Protein AF-A0A0M1JK14-F1 (afdb_monomer_lite)

pLDDT: mean 82.21, std 14.06, range [31.19, 98.19]

Foldseek 3Di:
DDDDDPPPPPPQWQWFDDDHKIKIARLVPLWIFTFLCNLCVLLVHDSVVVVLLVVVLPDDDPPDDPVNPDPLNVVPHPDDFFDADPVRAADDDPNHHTGTGTQVNSLVVLVVSVVVVRPSSVVSNVQCVQQPSSRSSCVRSVNDLPQPWDQDVNFIWQKFWDWDQLDPPDIDIWIKTARLVPLFIFTWLVNLCSQLSNPDSVVLLVVLCVDPVNVPQFPDDDPRTTGTQVSSLVSLVCQQPPDVVRGVSSVVVNVVCVVVSVVRCVRSVRDPRPVVVVVVVVVVVVVVVVVVVLVVQLADPVRHGPVQVVVQVVVCVVCPPVPDDGDTPDDPPPDDDDQPDKDAQLLVVVVPADAAPQDDNPARIEREDEAAPVGAPAPVVVVSSVVVVVVVQVVVVVPDPDPCVPGGYAYEYEYQDDRVNRQVVLDPQWADPDFQWIWRDDVDIYIYGHLQTDDLDQNNLVSLCRHLDPVSNVSSCPDPVCVPPPPVSNVVSVVVNVVVVD

Structure (mmCIF, N/CA/C/O backbone):
data_AF-A0A0M1JK14-F1
#
_entry.id   AF-A0A0M1JK14-F1
#
loop_
_atom_site.group_PDB
_atom_site.id
_atom_site.type_symbol
_atom_site.label_atom_id
_atom_site.label_alt_id
_atom_site.label_comp_id
_atom_site.label_asym_id
_atom_site.label_entity_id
_atom_site.label_seq_id
_atom_site.pdbx_PDB_ins_code
_atom_site.Cartn_x
_atom_site.Cartn_y
_atom_site.Cartn_z
_atom_site.occupancy
_atom_site.B_iso_or_equiv
_atom_site.auth_seq_id
_atom_site.auth_comp_id
_atom_site.auth_asym_id
_atom_site.auth_atom_id
_atom_site.pdbx_PDB_model_num
ATOM 1 N N . MET A 1 1 ? -3.284 -10.960 -81.243 1.00 31.91 1 MET A N 1
ATOM 2 C CA . MET A 1 1 ? -1.930 -10.374 -81.156 1.00 31.91 1 MET A CA 1
ATOM 3 C C . MET A 1 1 ? -1.512 -10.427 -79.698 1.00 31.91 1 MET A C 1
ATOM 5 O O . MET A 1 1 ? -2.332 -10.036 -78.870 1.00 31.91 1 MET A O 1
ATOM 9 N N . PRO A 1 2 ? -0.348 -11.003 -79.365 1.00 31.19 2 PRO A N 1
ATOM 10 C CA . PRO A 1 2 ? 0.067 -11.170 -77.978 1.00 31.19 2 PRO A CA 1
ATOM 11 C C . PRO A 1 2 ? 0.333 -9.797 -77.361 1.00 31.19 2 PRO A C 1
ATOM 13 O O . PRO A 1 2 ? 0.888 -8.924 -78.022 1.00 31.19 2 PRO A O 1
ATOM 16 N N . LYS A 1 3 ? -0.107 -9.610 -76.114 1.00 31.97 3 LYS A N 1
ATOM 17 C CA . LYS A 1 3 ? 0.308 -8.480 -75.282 1.00 31.97 3 LYS A CA 1
ATOM 18 C C . LYS A 1 3 ? 1.808 -8.615 -75.054 1.00 31.97 3 LYS A C 1
ATOM 20 O O . LYS A 1 3 ? 2.240 -9.674 -74.610 1.00 31.97 3 LYS A O 1
ATOM 25 N N . ASP A 1 4 ? 2.542 -7.557 -75.370 1.00 33.94 4 ASP A N 1
ATOM 26 C CA . ASP A 1 4 ? 3.981 -7.450 -75.163 1.00 33.94 4 ASP A CA 1
ATOM 27 C C . ASP A 1 4 ? 4.387 -7.970 -73.776 1.00 33.94 4 ASP A C 1
ATOM 29 O O . ASP A 1 4 ? 3.905 -7.494 -72.741 1.00 33.94 4 ASP A O 1
ATOM 33 N N . GLU A 1 5 ? 5.277 -8.960 -73.779 1.00 32.47 5 GLU A N 1
ATOM 34 C CA . GLU A 1 5 ? 6.039 -9.397 -72.617 1.00 32.47 5 GLU A CA 1
ATOM 35 C C . GLU A 1 5 ? 6.825 -8.195 -72.077 1.00 32.47 5 GLU A C 1
ATOM 37 O O . GLU A 1 5 ? 7.818 -7.759 -72.660 1.00 32.47 5 GLU A O 1
ATOM 42 N N . LYS A 1 6 ? 6.407 -7.647 -70.932 1.00 34.06 6 LYS A N 1
ATOM 43 C CA . LYS A 1 6 ? 7.354 -6.929 -70.077 1.00 34.06 6 LYS A CA 1
ATOM 44 C C . LYS A 1 6 ? 8.311 -7.980 -69.531 1.00 34.06 6 LYS A C 1
ATOM 46 O O . LYS A 1 6 ? 7.898 -8.807 -68.724 1.00 34.06 6 LYS A O 1
ATOM 51 N N . SER A 1 7 ? 9.557 -7.963 -69.995 1.00 33.72 7 SER A N 1
ATOM 52 C CA . SER A 1 7 ? 10.604 -8.822 -69.457 1.00 33.72 7 SER A CA 1
ATOM 53 C C . SER A 1 7 ? 10.693 -8.633 -67.937 1.00 33.72 7 SER A C 1
ATOM 55 O O . SER A 1 7 ? 10.835 -7.522 -67.428 1.00 33.72 7 SER A O 1
ATOM 57 N N . GLU A 1 8 ? 10.627 -9.733 -67.190 1.00 36.69 8 GLU A N 1
ATOM 58 C CA . GLU A 1 8 ? 10.787 -9.777 -65.727 1.00 36.69 8 GLU A CA 1
ATOM 59 C C . GLU A 1 8 ? 12.204 -9.373 -65.252 1.00 36.69 8 GLU A C 1
ATOM 61 O O . GLU A 1 8 ? 12.525 -9.476 -64.072 1.00 36.69 8 GLU A O 1
ATOM 66 N N . ALA A 1 9 ? 13.064 -8.884 -66.153 1.00 36.94 9 ALA A N 1
ATOM 67 C CA . ALA A 1 9 ? 14.448 -8.513 -65.879 1.00 36.94 9 ALA A CA 1
ATOM 68 C C . ALA A 1 9 ? 14.654 -7.034 -65.478 1.00 36.94 9 ALA A C 1
ATOM 70 O O . ALA A 1 9 ? 15.760 -6.697 -65.062 1.00 36.94 9 ALA A O 1
ATOM 71 N N . ASP A 1 10 ? 13.633 -6.167 -65.563 1.00 45.66 10 ASP A N 1
ATOM 72 C CA . ASP A 1 10 ? 13.836 -4.702 -65.527 1.00 45.66 10 ASP A CA 1
ATOM 73 C C . ASP A 1 10 ? 13.120 -3.914 -64.407 1.00 45.66 10 ASP A C 1
ATOM 75 O O . ASP A 1 10 ? 13.231 -2.688 -64.373 1.00 45.66 10 ASP A O 1
ATOM 79 N N . ASP A 1 11 ? 12.454 -4.545 -63.429 1.00 65.38 11 ASP A N 1
ATOM 80 C CA . ASP A 1 11 ? 11.842 -3.798 -62.304 1.00 65.38 11 ASP A CA 1
ATOM 81 C C . ASP A 1 11 ? 12.746 -3.715 -61.057 1.00 65.38 11 ASP A C 1
ATOM 83 O O . ASP A 1 11 ? 12.344 -3.998 -59.924 1.00 65.38 11 ASP A O 1
ATOM 87 N N . ILE A 1 12 ? 14.007 -3.323 -61.268 1.00 77.50 12 ILE A N 1
ATOM 88 C CA . ILE A 1 12 ? 15.002 -3.071 -60.204 1.00 77.50 12 ILE A CA 1
ATOM 89 C C . ILE A 1 12 ? 14.698 -1.806 -59.381 1.00 77.50 12 ILE A C 1
ATOM 91 O O . ILE A 1 12 ? 15.313 -1.576 -58.335 1.00 77.50 12 ILE A O 1
ATOM 95 N N . TRP A 1 13 ? 13.745 -0.991 -59.836 1.00 87.31 13 TRP A N 1
ATOM 96 C CA . TRP A 1 13 ? 13.340 0.264 -59.216 1.00 87.31 13 TRP A CA 1
ATOM 97 C C . TRP A 1 13 ? 12.000 0.100 -58.503 1.00 87.31 13 TRP A C 1
ATOM 99 O O . TRP A 1 13 ? 11.009 -0.283 -59.106 1.00 87.31 13 TRP A O 1
ATOM 109 N N . GLN A 1 14 ? 11.934 0.416 -57.213 1.00 90.00 14 GLN A N 1
ATOM 110 C CA . GLN A 1 14 ? 10.659 0.682 -56.557 1.00 90.00 14 GLN A CA 1
ATOM 111 C C . GLN A 1 14 ? 10.284 2.134 -56.835 1.00 90.00 14 GLN A C 1
ATOM 113 O O . GLN A 1 14 ? 11.072 3.039 -56.556 1.00 90.00 14 GLN A O 1
ATOM 118 N N . HIS A 1 15 ? 9.087 2.352 -57.368 1.00 92.69 15 HIS A N 1
ATOM 119 C CA . HIS A 1 15 ? 8.549 3.677 -57.657 1.00 92.69 15 HIS A CA 1
ATOM 120 C C . HIS A 1 15 ? 7.298 3.922 -56.811 1.00 92.69 15 HIS A C 1
ATOM 122 O O . HIS A 1 15 ? 6.419 3.067 -56.736 1.00 92.69 15 HIS A O 1
ATOM 128 N N . GLY A 1 16 ? 7.211 5.103 -56.200 1.00 89.12 16 GLY A N 1
ATOM 129 C CA . GLY A 1 16 ? 5.958 5.611 -55.646 1.00 89.12 16 GLY A CA 1
ATOM 130 C C . GLY A 1 16 ? 5.748 7.080 -55.979 1.00 89.12 16 GLY A C 1
ATOM 131 O O . GLY A 1 16 ? 6.656 7.788 -56.433 1.00 89.12 16 GLY A O 1
ATOM 132 N N . GLN A 1 17 ? 4.510 7.527 -55.814 1.00 90.81 17 GLN A N 1
ATOM 133 C CA . GLN A 1 17 ? 4.075 8.856 -56.209 1.00 90.81 17 GLN A CA 1
ATOM 134 C C . GLN A 1 17 ? 3.091 9.416 -55.186 1.00 90.81 17 GLN A C 1
ATOM 136 O O . GLN A 1 17 ? 2.132 8.747 -54.812 1.00 90.81 17 GLN A O 1
ATOM 141 N N . GLU A 1 18 ? 3.298 10.671 -54.802 1.00 87.56 18 GLU A N 1
ATOM 142 C CA . GLU A 1 18 ? 2.367 11.443 -53.982 1.00 87.56 18 GLU A CA 1
ATOM 143 C C . GLU A 1 18 ? 2.099 12.776 -54.683 1.00 87.56 18 GLU A C 1
ATOM 145 O O . GLU A 1 18 ? 3.007 13.577 -54.917 1.00 87.56 18 GLU A O 1
ATOM 150 N N . GLY A 1 19 ? 0.855 12.987 -55.115 1.00 86.75 19 GLY A N 1
ATOM 151 C CA . GLY A 1 19 ? 0.518 14.116 -55.980 1.00 86.75 19 GLY A CA 1
ATOM 152 C C . GLY A 1 19 ? 1.369 14.123 -57.258 1.00 86.75 19 GLY A C 1
ATOM 153 O O . GLY A 1 19 ? 1.259 13.223 -58.091 1.00 86.75 19 GLY A O 1
ATOM 154 N N . ARG A 1 20 ? 2.216 15.149 -57.423 1.00 85.44 20 ARG A N 1
ATOM 155 C CA . ARG A 1 20 ? 3.136 15.316 -58.570 1.00 85.44 20 ARG A CA 1
ATOM 156 C C . ARG A 1 20 ? 4.584 14.895 -58.270 1.00 85.44 20 ARG A C 1
ATOM 158 O O . ARG A 1 20 ? 5.448 15.021 -59.140 1.00 85.44 20 ARG A O 1
ATOM 165 N N . ILE A 1 21 ? 4.858 14.413 -57.059 1.00 92.81 21 ILE A N 1
ATOM 166 C CA . ILE A 1 21 ? 6.201 14.079 -56.582 1.00 92.81 21 ILE A CA 1
ATOM 167 C C . ILE A 1 21 ? 6.439 12.585 -56.792 1.00 92.81 21 ILE A C 1
ATOM 169 O O . ILE A 1 21 ? 5.629 11.758 -56.381 1.00 92.81 21 ILE A O 1
ATOM 173 N N . HIS A 1 22 ? 7.556 12.243 -57.435 1.00 93.62 22 HIS A N 1
ATOM 174 C CA . HIS A 1 22 ? 7.942 10.860 -57.717 1.00 93.62 22 HIS A CA 1
ATOM 175 C C . HIS A 1 22 ? 9.169 10.465 -56.888 1.00 93.62 22 HIS A C 1
ATOM 177 O O . HIS A 1 22 ? 10.166 11.195 -56.862 1.00 93.62 22 HIS A O 1
ATOM 183 N N . TYR A 1 23 ? 9.094 9.290 -56.270 1.00 95.19 23 TYR A N 1
ATOM 184 C CA . TYR A 1 23 ? 10.083 8.718 -55.359 1.00 95.19 23 TYR A CA 1
ATOM 185 C C . TYR A 1 23 ? 10.604 7.402 -55.921 1.00 95.19 23 TYR A C 1
ATOM 187 O O . TYR A 1 23 ? 9.812 6.586 -56.395 1.00 95.19 23 TYR A O 1
ATOM 195 N N . PHE A 1 24 ? 11.916 7.182 -55.849 1.00 94.31 24 PHE A N 1
ATOM 196 C CA . PHE A 1 24 ? 12.544 5.984 -56.402 1.00 94.31 24 PHE A CA 1
ATOM 197 C C . PHE A 1 24 ? 13.501 5.338 -55.406 1.00 94.31 24 PHE A C 1
ATOM 199 O O . PHE A 1 24 ? 14.244 6.032 -54.712 1.00 94.31 24 PHE A O 1
ATOM 206 N N . VAL A 1 25 ? 13.522 4.005 -55.390 1.00 89.50 25 VAL A N 1
ATOM 207 C CA . VAL A 1 25 ? 14.479 3.192 -54.629 1.00 89.50 25 VAL A CA 1
ATOM 208 C C . VAL A 1 25 ? 15.060 2.119 -55.535 1.00 89.50 25 VAL A C 1
ATOM 210 O O . VAL A 1 25 ? 14.320 1.384 -56.182 1.00 89.50 25 VAL A O 1
ATOM 213 N N . HIS A 1 26 ? 16.380 1.989 -55.567 1.00 86.38 26 HIS A N 1
ATOM 214 C CA . HIS A 1 26 ? 17.042 0.851 -56.188 1.00 86.38 26 HIS A CA 1
ATOM 215 C C . HIS A 1 26 ? 16.913 -0.354 -55.249 1.00 86.38 26 HIS A C 1
ATOM 217 O O . HIS A 1 26 ? 17.610 -0.429 -54.235 1.00 86.38 26 HIS A O 1
ATOM 223 N N . LYS A 1 27 ? 16.015 -1.297 -55.554 1.00 76.62 27 LYS A N 1
ATOM 224 C CA . LYS A 1 27 ? 15.683 -2.432 -54.670 1.00 76.62 27 LYS A CA 1
ATOM 225 C C . LYS A 1 27 ? 16.913 -3.250 -54.213 1.00 76.62 27 LYS A C 1
ATOM 227 O O . LYS A 1 27 ? 16.904 -3.687 -53.067 1.00 76.62 27 LYS A O 1
ATOM 232 N N . PRO A 1 28 ? 17.978 -3.443 -55.024 1.00 69.94 28 PRO A N 1
ATOM 233 C CA . PRO A 1 28 ? 19.173 -4.184 -54.598 1.00 69.94 28 PRO A CA 1
ATOM 234 C C . PRO A 1 28 ? 20.131 -3.438 -53.658 1.00 69.94 28 PRO A C 1
ATOM 236 O O . PRO A 1 28 ? 20.780 -4.074 -52.835 1.00 69.94 28 PRO A O 1
ATOM 239 N N . THR A 1 29 ? 20.285 -2.117 -53.805 1.00 68.38 29 THR A N 1
ATOM 240 C CA . THR A 1 29 ? 21.269 -1.338 -53.014 1.00 68.38 29 THR A CA 1
ATOM 241 C C . THR A 1 29 ? 20.628 -0.426 -51.980 1.00 68.38 29 THR A C 1
ATOM 243 O O . THR A 1 29 ? 21.338 0.190 -51.193 1.00 68.38 29 THR A O 1
ATOM 246 N N . TRP A 1 30 ? 19.304 -0.282 -52.031 1.00 74.31 30 TRP A N 1
ATOM 247 C CA . TRP A 1 30 ? 18.484 0.599 -51.194 1.00 74.31 30 TRP A CA 1
ATOM 248 C C . TRP A 1 30 ? 18.838 2.081 -51.301 1.00 74.31 30 TRP A C 1
ATOM 250 O O . TRP A 1 30 ? 18.306 2.917 -50.573 1.00 74.31 30 TRP A O 1
ATOM 260 N N . ARG A 1 31 ? 19.676 2.441 -52.277 1.00 82.19 31 ARG A N 1
ATOM 261 C CA . ARG A 1 31 ? 19.874 3.834 -52.658 1.00 82.19 31 ARG A CA 1
ATOM 262 C C . ARG A 1 31 ? 18.561 4.375 -53.188 1.00 82.19 31 ARG A C 1
ATOM 264 O O . ARG A 1 31 ? 17.868 3.711 -53.958 1.00 82.19 31 ARG A O 1
ATOM 271 N N . CYS A 1 32 ? 18.218 5.580 -52.778 1.00 91.31 32 CYS A N 1
ATOM 272 C CA . CYS A 1 32 ? 16.928 6.162 -53.083 1.00 91.31 32 CYS A CA 1
ATOM 273 C C . CYS A 1 32 ? 17.034 7.663 -53.297 1.00 91.31 32 CYS A C 1
ATOM 275 O O . CYS A 1 32 ? 18.057 8.285 -52.998 1.00 91.31 32 CYS A O 1
ATOM 277 N N . GLY A 1 33 ? 15.980 8.236 -53.861 1.00 94.56 33 GLY A N 1
ATOM 278 C CA . GLY A 1 33 ? 15.973 9.637 -54.219 1.00 94.56 33 GLY A CA 1
ATOM 279 C C . GLY A 1 33 ? 14.627 10.142 -54.706 1.00 94.56 33 GLY A C 1
ATOM 280 O O . GLY A 1 33 ? 13.660 9.391 -54.863 1.00 94.56 33 GLY A O 1
ATOM 281 N N . ILE A 1 34 ? 14.586 11.447 -54.955 1.00 96.62 34 ILE A N 1
ATOM 282 C CA . ILE A 1 34 ? 13.382 12.171 -55.358 1.00 96.62 34 ILE A CA 1
ATOM 283 C C . ILE A 1 34 ? 13.603 12.765 -56.742 1.00 96.62 34 ILE A C 1
ATOM 285 O O . ILE A 1 34 ? 14.664 13.307 -57.060 1.00 96.62 34 ILE A O 1
ATOM 289 N N . HIS A 1 35 ? 12.584 12.665 -57.587 1.00 95.31 35 HIS A N 1
ATOM 290 C CA . HIS A 1 35 ? 12.597 13.304 -58.892 1.00 95.31 35 HIS A CA 1
ATOM 291 C C . HIS A 1 35 ? 12.775 14.825 -58.764 1.00 95.31 35 HIS A C 1
ATOM 293 O O . HIS A 1 35 ? 12.103 15.461 -57.954 1.00 95.31 35 HIS A O 1
ATOM 299 N N . ILE A 1 36 ? 13.609 15.431 -59.617 1.00 93.50 36 ILE A N 1
ATOM 300 C CA . ILE A 1 36 ? 13.988 16.855 -59.521 1.00 93.50 36 ILE A CA 1
ATOM 301 C C . ILE A 1 36 ? 12.800 17.830 -59.443 1.00 93.50 36 ILE A C 1
ATOM 303 O O . ILE A 1 36 ? 12.843 18.790 -58.679 1.00 93.50 36 ILE A O 1
ATOM 307 N N . ARG A 1 37 ? 11.717 17.572 -60.191 1.00 90.88 37 ARG A N 1
ATOM 308 C CA . ARG A 1 37 ? 10.480 18.378 -60.112 1.00 90.88 37 ARG A CA 1
ATOM 309 C C . ARG A 1 37 ? 9.806 18.257 -58.760 1.00 90.88 37 ARG A C 1
ATOM 311 O O . ARG A 1 37 ? 9.406 19.256 -58.188 1.00 90.88 37 ARG A O 1
ATOM 318 N N . GLY A 1 38 ? 9.724 17.030 -58.263 1.00 93.56 38 GLY A N 1
ATOM 319 C CA . GLY A 1 38 ? 9.102 16.757 -56.983 1.00 93.56 38 GLY A CA 1
ATOM 320 C C . GLY A 1 38 ? 9.896 17.359 -55.826 1.00 93.56 38 GLY A C 1
ATOM 321 O O . GLY A 1 38 ? 9.308 17.902 -54.904 1.00 93.56 38 GLY A O 1
ATOM 322 N N . LEU A 1 39 ? 11.231 17.352 -55.911 1.00 95.06 39 LEU A N 1
ATOM 323 C CA . LEU A 1 39 ? 12.074 18.059 -54.947 1.00 95.06 39 LEU A CA 1
ATOM 324 C C . LEU A 1 39 ? 11.839 19.576 -54.988 1.00 95.06 39 LEU A C 1
ATOM 326 O O . LEU A 1 39 ? 11.774 20.206 -53.940 1.00 95.06 39 LEU A O 1
ATOM 330 N N . ALA A 1 40 ? 11.698 20.163 -56.179 1.00 94.00 40 ALA A N 1
ATOM 331 C CA . ALA A 1 40 ? 11.399 21.587 -56.318 1.00 94.00 40 ALA A CA 1
ATOM 332 C C . ALA A 1 40 ? 10.052 21.953 -55.671 1.00 94.00 40 ALA A C 1
ATOM 334 O O . ALA A 1 40 ? 9.982 22.940 -54.939 1.00 94.00 40 ALA A O 1
ATOM 335 N N . ASP A 1 41 ? 9.034 21.110 -55.870 1.00 93.25 41 ASP A N 1
ATOM 336 C CA . ASP A 1 41 ? 7.716 21.257 -55.249 1.00 93.25 41 ASP A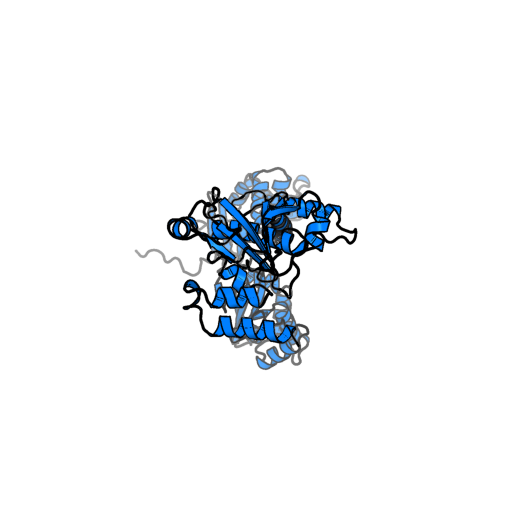 CA 1
ATOM 337 C C . ASP A 1 41 ? 7.795 21.128 -53.713 1.00 93.25 41 ASP A C 1
ATOM 339 O O . ASP A 1 41 ? 7.248 21.970 -53.008 1.00 93.25 41 ASP A O 1
ATOM 343 N N . LEU A 1 42 ? 8.535 20.140 -53.185 1.00 92.44 42 LEU A N 1
ATOM 344 C CA . LEU A 1 42 ? 8.743 19.955 -51.736 1.00 92.44 42 LEU A CA 1
ATOM 345 C C . LEU A 1 42 ? 9.458 21.141 -51.074 1.00 92.44 42 LEU A C 1
ATOM 347 O O . LEU A 1 42 ? 9.201 21.475 -49.923 1.00 92.44 42 LEU A O 1
ATOM 351 N N . VAL A 1 43 ? 10.377 21.775 -51.796 1.00 92.62 43 VAL A N 1
ATOM 352 C CA . VAL A 1 43 ? 11.195 22.880 -51.281 1.00 92.62 43 VAL A CA 1
ATOM 353 C C . VAL A 1 43 ? 10.528 24.246 -51.512 1.00 92.62 43 VAL A C 1
ATOM 355 O O . VAL A 1 43 ? 10.951 25.241 -50.925 1.00 92.62 43 VAL A O 1
ATOM 358 N N . GLY A 1 44 ? 9.473 24.316 -52.329 1.00 91.69 44 GLY A N 1
ATOM 359 C CA . GLY A 1 44 ? 8.772 25.565 -52.646 1.00 91.69 44 GLY A CA 1
ATOM 360 C C . GLY A 1 44 ? 9.536 26.464 -53.626 1.00 91.69 44 GLY A C 1
ATOM 361 O O . GLY A 1 44 ? 9.462 27.689 -53.539 1.00 91.69 44 GLY A O 1
ATOM 362 N N . ILE A 1 45 ? 10.304 25.880 -54.554 1.00 91.25 45 ILE A N 1
ATOM 363 C CA . ILE A 1 45 ? 11.121 26.618 -55.533 1.00 91.25 45 ILE A CA 1
ATOM 364 C C . ILE A 1 45 ? 10.836 26.184 -56.971 1.00 91.25 45 ILE A C 1
ATOM 366 O O . ILE A 1 45 ? 10.335 25.099 -57.242 1.00 91.25 45 ILE A O 1
ATOM 370 N N . ASN A 1 46 ? 11.198 27.025 -57.942 1.00 89.88 46 ASN A N 1
ATOM 371 C CA . ASN A 1 46 ? 11.073 26.663 -59.352 1.00 89.88 46 ASN A CA 1
ATOM 372 C C . ASN A 1 46 ? 12.128 25.609 -59.746 1.00 89.88 46 ASN A C 1
ATOM 374 O O . ASN A 1 46 ? 13.316 25.801 -59.492 1.00 89.88 46 ASN A O 1
ATOM 378 N N . GLU A 1 47 ? 11.723 24.548 -60.453 1.00 88.44 47 GLU A N 1
ATOM 379 C CA . GLU A 1 47 ? 12.610 23.475 -60.949 1.00 88.44 47 GLU A CA 1
ATOM 380 C C . GLU A 1 47 ? 13.864 24.007 -61.672 1.00 88.44 47 GLU A C 1
ATOM 382 O O . GLU A 1 47 ? 14.951 23.433 -61.554 1.00 88.44 47 GLU A O 1
ATOM 387 N N . ARG A 1 48 ? 13.745 25.128 -62.405 1.00 87.69 48 ARG A N 1
ATOM 388 C CA . ARG A 1 48 ? 14.873 25.754 -63.118 1.00 87.69 48 ARG A CA 1
ATOM 389 C C . ARG A 1 48 ? 16.010 26.155 -62.181 1.00 87.69 48 ARG A C 1
ATOM 391 O O . ARG A 1 48 ? 17.160 26.137 -62.608 1.00 87.69 48 ARG A O 1
ATOM 398 N N . VAL A 1 49 ? 15.705 26.489 -60.928 1.00 86.38 49 VAL A N 1
ATOM 399 C CA . VAL A 1 49 ? 16.698 26.886 -59.924 1.00 86.38 49 VAL A CA 1
ATOM 400 C C . VAL A 1 49 ? 17.583 25.696 -59.556 1.00 86.38 49 VAL A C 1
ATOM 402 O O . VAL A 1 49 ? 18.806 25.806 -59.631 1.00 86.38 49 VAL A O 1
ATOM 405 N N . ILE A 1 50 ? 16.981 24.534 -59.274 1.00 87.12 50 ILE A N 1
ATOM 406 C CA . ILE A 1 50 ? 17.726 23.298 -58.989 1.00 87.12 50 ILE A CA 1
ATOM 407 C C . ILE A 1 50 ? 18.537 22.879 -60.220 1.00 87.12 50 ILE A C 1
ATOM 409 O O . ILE A 1 50 ? 19.735 22.631 -60.121 1.00 87.12 50 ILE A O 1
ATOM 413 N N . ARG A 1 51 ? 17.927 22.889 -61.414 1.00 87.75 51 ARG A N 1
ATOM 414 C CA . ARG A 1 51 ? 18.631 22.547 -62.665 1.00 87.75 51 ARG A CA 1
ATOM 415 C C . ARG A 1 51 ? 19.823 23.456 -62.947 1.00 87.75 51 ARG A C 1
ATOM 417 O O . ARG A 1 51 ? 20.850 22.978 -63.418 1.00 87.75 51 ARG A O 1
ATOM 424 N N . SER A 1 52 ? 19.698 24.754 -62.676 1.00 84.88 52 SER A N 1
ATOM 425 C CA . SER A 1 52 ? 20.797 25.699 -62.872 1.00 84.88 52 SER A CA 1
ATOM 426 C C . SER A 1 52 ? 21.941 25.453 -61.890 1.00 84.88 52 SER A C 1
ATOM 428 O O . SER A 1 52 ? 23.097 25.581 -62.285 1.00 84.88 52 SER A O 1
ATOM 430 N N . ALA A 1 53 ? 21.635 25.095 -60.639 1.00 82.94 53 ALA A N 1
ATOM 431 C CA . ALA A 1 53 ? 22.648 24.750 -59.645 1.00 82.94 53 ALA A CA 1
ATOM 432 C C . ALA A 1 53 ? 23.424 23.487 -60.055 1.00 82.94 53 ALA A C 1
ATOM 434 O O . ALA A 1 53 ? 24.651 23.504 -60.066 1.00 82.94 53 ALA A O 1
ATOM 435 N N . LEU A 1 54 ? 22.715 22.447 -60.506 1.00 84.81 54 LEU A N 1
ATOM 436 C CA . LEU A 1 54 ? 23.311 21.197 -60.994 1.00 84.81 54 LEU A CA 1
ATOM 437 C C . LEU A 1 54 ? 24.150 21.389 -62.265 1.00 84.81 54 LEU A C 1
ATOM 439 O O . LEU A 1 54 ? 25.261 20.886 -62.378 1.00 84.81 54 LEU A O 1
ATOM 443 N N . LYS A 1 55 ? 23.675 22.195 -63.220 1.00 83.62 55 LYS A N 1
ATOM 444 C CA . LYS A 1 55 ? 24.452 22.499 -64.432 1.00 83.62 55 LYS A CA 1
ATOM 445 C C . LYS A 1 55 ? 25.761 23.230 -64.115 1.00 83.62 55 LYS A C 1
ATOM 447 O O . LYS A 1 55 ? 26.738 23.110 -64.848 1.00 83.62 55 LYS A O 1
ATOM 452 N N . ASN A 1 56 ? 25.783 24.021 -63.044 1.00 80.38 56 ASN A N 1
ATOM 453 C CA . ASN A 1 56 ? 26.992 24.716 -62.619 1.00 80.38 56 ASN A CA 1
ATOM 454 C C . ASN A 1 56 ? 28.000 23.772 -61.948 1.00 80.38 56 ASN A C 1
ATOM 456 O O . ASN A 1 56 ? 29.191 24.038 -62.058 1.00 80.38 56 ASN A O 1
ATOM 460 N N . THR A 1 57 ? 27.567 22.661 -61.339 1.00 77.44 57 THR A N 1
ATOM 461 C CA . THR A 1 57 ? 28.481 21.650 -60.770 1.00 77.44 57 THR A CA 1
ATOM 462 C C . THR A 1 57 ? 29.205 20.805 -61.820 1.00 77.44 57 THR A C 1
ATOM 464 O O . THR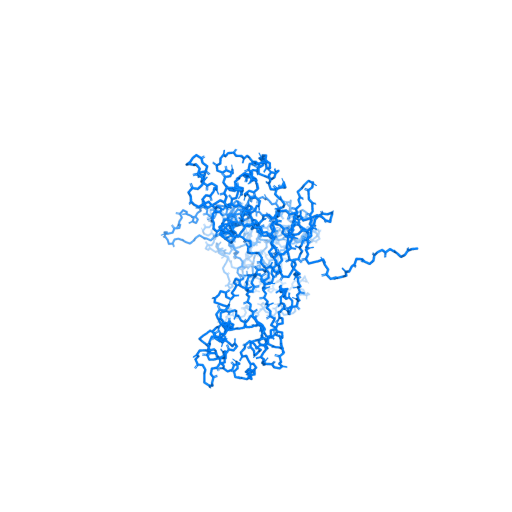 A 1 57 ? 30.222 20.201 -61.507 1.00 77.44 57 THR A O 1
ATOM 467 N N . GLU A 1 58 ? 28.726 20.790 -63.068 1.00 71.31 58 GLU A N 1
ATOM 468 C CA . GLU A 1 58 ? 29.332 20.045 -64.185 1.00 71.31 58 GLU A CA 1
ATOM 469 C C . GLU A 1 58 ? 30.406 20.844 -64.958 1.00 71.31 58 GLU A C 1
ATOM 471 O O . GLU A 1 58 ? 31.092 20.294 -65.821 1.00 71.31 58 GLU A O 1
ATOM 476 N N . LYS A 1 59 ? 30.564 22.148 -64.688 1.00 71.94 59 LYS A N 1
ATOM 477 C CA . LYS A 1 59 ? 31.548 23.007 -65.374 1.00 71.94 59 LYS A CA 1
ATOM 478 C C . LYS A 1 59 ? 32.944 22.874 -64.756 1.00 71.94 59 LYS A C 1
ATOM 480 O O . LYS A 1 59 ? 33.075 22.741 -63.542 1.00 71.94 59 LYS A O 1
ATOM 485 N N . LYS A 1 60 ? 33.992 22.965 -65.585 1.00 59.75 60 LYS A N 1
ATOM 486 C CA . LYS A 1 60 ? 35.392 22.942 -65.128 1.00 59.75 60 LYS A CA 1
ATOM 487 C C . LYS A 1 60 ? 35.742 24.209 -64.338 1.00 59.75 60 LYS A C 1
ATOM 489 O O . LYS A 1 60 ? 35.226 25.295 -64.605 1.00 59.75 60 LYS A O 1
ATOM 494 N N . GLU A 1 61 ? 36.632 24.050 -63.363 1.00 50.47 61 GLU A N 1
ATOM 495 C CA . GLU A 1 61 ? 37.123 25.123 -62.494 1.00 50.47 61 GLU A CA 1
ATOM 496 C C . GLU A 1 61 ? 37.823 26.204 -63.342 1.00 50.47 61 GLU A C 1
ATOM 498 O O . GLU A 1 61 ? 38.819 25.925 -64.004 1.00 50.47 61 GLU A O 1
ATOM 503 N N . GLY A 1 62 ? 37.238 27.410 -63.393 1.00 56.66 62 GLY A N 1
ATOM 504 C CA . GLY A 1 62 ? 37.681 28.534 -64.238 1.00 56.66 62 GLY A CA 1
ATOM 505 C C . GLY A 1 62 ? 36.635 29.061 -65.237 1.00 56.66 62 GLY A C 1
ATOM 506 O O . GLY A 1 62 ? 36.669 30.240 -65.578 1.00 56.66 62 GLY A O 1
ATOM 507 N N . ASP A 1 63 ? 35.652 28.243 -65.636 1.00 58.38 63 ASP A N 1
ATOM 508 C CA . ASP A 1 63 ? 34.583 28.636 -66.583 1.00 58.38 63 ASP A CA 1
ATOM 509 C C . ASP A 1 63 ? 33.343 29.255 -65.897 1.00 58.38 63 ASP A C 1
ATOM 511 O O . ASP A 1 63 ? 32.373 29.679 -66.541 1.00 58.38 63 ASP A O 1
ATOM 515 N N . LEU A 1 64 ? 33.337 29.289 -64.563 1.00 58.50 64 LEU A N 1
ATOM 516 C CA . LEU A 1 64 ? 32.275 29.869 -63.743 1.00 58.50 64 LEU A CA 1
ATOM 517 C C . LEU A 1 64 ? 32.610 31.333 -63.424 1.00 58.50 64 LEU A C 1
ATOM 519 O O . LEU A 1 64 ? 33.633 31.627 -62.817 1.00 58.50 64 LEU A O 1
ATOM 523 N N . ARG A 1 65 ? 31.730 32.276 -63.796 1.00 59.22 65 ARG A N 1
ATOM 524 C CA . ARG A 1 65 ? 31.844 33.663 -63.298 1.00 59.22 65 ARG A CA 1
ATOM 525 C C . ARG A 1 65 ? 31.647 33.648 -61.774 1.00 59.22 65 ARG A C 1
ATOM 527 O O . ARG A 1 65 ? 30.720 32.977 -61.323 1.00 59.22 65 ARG A O 1
ATOM 534 N N . GLN A 1 66 ? 32.426 34.434 -61.020 1.00 56.91 66 GLN A N 1
ATOM 535 C CA . GLN A 1 66 ? 32.380 34.522 -59.541 1.00 56.91 66 GLN A CA 1
ATOM 536 C C . GLN A 1 66 ? 30.953 34.615 -58.961 1.00 56.91 66 GLN A C 1
ATOM 538 O O . GLN A 1 66 ? 30.657 34.029 -57.927 1.00 56.91 66 GLN A O 1
ATOM 543 N N . ASN A 1 67 ? 30.022 35.257 -59.672 1.00 55.38 67 ASN A N 1
ATOM 544 C CA . ASN A 1 67 ? 28.623 35.401 -59.251 1.00 55.38 67 ASN A CA 1
ATOM 545 C C . ASN A 1 67 ? 27.798 34.088 -59.256 1.00 55.38 67 ASN A C 1
ATOM 547 O O . ASN A 1 67 ? 26.647 34.106 -58.824 1.00 55.38 67 ASN A O 1
ATOM 551 N N . TYR A 1 68 ? 28.332 32.967 -59.758 1.00 54.22 68 TYR A N 1
ATOM 552 C CA . TYR A 1 68 ? 27.658 31.657 -59.794 1.00 54.22 68 TYR A CA 1
ATOM 553 C C . TYR A 1 68 ? 28.180 30.655 -58.747 1.00 54.22 68 TYR A C 1
ATOM 555 O O . TYR A 1 68 ? 27.599 29.575 -58.608 1.00 54.22 68 TYR A O 1
ATOM 563 N N . GLU A 1 69 ? 29.211 31.009 -57.971 1.00 63.50 69 GLU A N 1
ATOM 564 C CA . GLU A 1 69 ? 29.737 30.212 -56.850 1.00 63.50 69 GLU A CA 1
ATOM 565 C C . GLU A 1 69 ? 28.870 30.372 -55.593 1.00 63.50 69 GLU A C 1
ATOM 567 O O . GLU A 1 69 ? 29.256 30.951 -54.580 1.00 63.50 69 GLU A O 1
ATOM 572 N N . THR A 1 70 ? 27.637 29.880 -55.666 1.00 73.50 70 THR A N 1
ATOM 573 C CA . THR A 1 70 ? 26.708 29.942 -54.530 1.00 73.50 70 THR A CA 1
ATOM 574 C C . THR A 1 70 ? 27.094 28.949 -53.426 1.00 73.50 70 THR A C 1
ATOM 576 O O . THR A 1 70 ? 27.710 27.919 -53.692 1.00 73.50 70 THR A O 1
ATOM 579 N N . GLU A 1 71 ? 26.662 29.190 -52.185 1.00 78.06 71 GLU A N 1
ATOM 580 C CA . GLU A 1 71 ? 26.797 28.205 -51.092 1.00 78.06 71 GLU A CA 1
ATOM 581 C C . GLU A 1 71 ? 26.180 26.840 -51.456 1.00 78.06 71 GLU A C 1
ATOM 583 O O . GLU A 1 71 ? 26.732 25.797 -51.124 1.00 78.06 71 GLU A O 1
ATOM 588 N N . LEU A 1 72 ? 25.104 26.829 -52.252 1.00 81.56 72 LEU A N 1
ATOM 589 C CA . LEU A 1 72 ? 24.521 25.593 -52.778 1.00 81.56 72 LEU A CA 1
ATOM 590 C C . LEU A 1 72 ? 25.466 24.861 -53.745 1.00 81.56 72 LEU A C 1
ATOM 592 O O . LEU A 1 72 ? 25.560 23.641 -53.706 1.00 81.56 72 LEU A O 1
ATOM 596 N N . TYR A 1 73 ? 26.200 25.590 -54.590 1.00 82.06 73 TYR A N 1
ATOM 597 C CA . TYR A 1 73 ? 27.227 24.995 -55.449 1.00 82.06 73 TYR A CA 1
ATOM 598 C C . TYR A 1 73 ? 28.336 24.335 -54.617 1.00 82.06 73 TYR A C 1
ATOM 600 O O . TYR A 1 73 ? 28.741 23.220 -54.936 1.00 82.06 73 TYR A O 1
ATOM 608 N N . LYS A 1 74 ? 28.774 24.965 -53.519 1.00 81.06 74 LYS A N 1
ATOM 609 C CA . LYS A 1 74 ? 29.789 24.389 -52.619 1.00 81.06 74 LYS A CA 1
ATOM 610 C C . LYS A 1 74 ? 29.313 23.092 -51.958 1.00 81.06 74 LYS A C 1
ATOM 612 O O . LYS A 1 74 ? 30.096 22.156 -51.865 1.00 81.06 74 LYS A O 1
ATOM 617 N N . ILE A 1 75 ? 28.038 23.024 -51.562 1.00 80.69 75 ILE A N 1
ATOM 618 C CA . ILE A 1 75 ? 27.418 21.826 -50.963 1.00 80.69 75 ILE A CA 1
ATOM 619 C C . ILE A 1 75 ? 27.374 20.648 -51.952 1.00 80.69 75 ILE A C 1
ATOM 621 O O . ILE A 1 75 ? 27.502 19.491 -51.551 1.00 80.69 75 ILE A O 1
ATOM 625 N N . LEU A 1 76 ? 27.181 20.935 -53.243 1.00 84.19 76 LEU A N 1
ATOM 626 C CA . LEU A 1 76 ? 26.965 19.922 -54.281 1.00 84.19 76 LEU A CA 1
ATOM 627 C C . LEU A 1 76 ? 28.247 19.515 -55.031 1.00 84.19 76 LEU A C 1
ATOM 629 O O . LEU A 1 76 ? 28.289 18.439 -55.628 1.00 84.19 76 LEU A O 1
ATOM 633 N N . LYS A 1 77 ? 29.290 20.355 -55.028 1.00 82.25 77 LYS A N 1
ATOM 634 C CA . LYS A 1 77 ? 30.549 20.111 -55.754 1.00 82.25 77 LYS A CA 1
ATOM 635 C C . LYS A 1 77 ? 31.204 18.798 -55.298 1.00 82.25 77 LYS A C 1
ATOM 637 O O . LYS A 1 77 ? 31.279 18.513 -54.108 1.00 82.25 77 LYS A O 1
ATOM 642 N N . ASN A 1 78 ? 31.739 18.032 -56.256 1.00 81.44 78 ASN A N 1
ATOM 643 C CA . ASN A 1 78 ? 32.473 16.772 -56.044 1.00 81.44 78 ASN A CA 1
ATOM 644 C C . ASN A 1 78 ? 31.678 15.642 -55.362 1.00 81.44 78 ASN A C 1
ATOM 646 O O . ASN A 1 78 ? 32.282 14.705 -54.840 1.00 81.44 78 ASN A O 1
ATOM 650 N N . ARG A 1 79 ? 30.343 15.702 -55.369 1.00 83.31 79 ARG A N 1
ATOM 651 C CA . ARG A 1 79 ? 29.488 14.641 -54.822 1.00 83.31 79 ARG A CA 1
ATOM 652 C C . ARG A 1 79 ? 28.805 13.855 -55.927 1.00 83.31 79 ARG A C 1
ATOM 654 O O . ARG A 1 79 ? 28.557 14.361 -57.019 1.00 83.31 79 ARG A O 1
ATOM 661 N N . GLU A 1 80 ? 28.468 12.610 -55.620 1.00 84.81 80 GLU A N 1
ATOM 662 C CA . GLU A 1 80 ? 27.532 11.851 -56.436 1.00 84.81 80 GLU A CA 1
ATOM 663 C C . GLU A 1 80 ? 26.127 12.405 -56.186 1.00 84.81 80 GLU A C 1
ATOM 665 O O . GLU A 1 80 ? 25.668 12.453 -55.048 1.00 84.81 80 GLU A O 1
ATOM 670 N N . ILE A 1 81 ? 25.468 12.886 -57.241 1.00 88.44 81 ILE A N 1
ATOM 671 C CA . ILE A 1 81 ? 24.194 13.607 -57.110 1.00 88.44 81 ILE A CA 1
ATOM 672 C C . ILE A 1 81 ? 23.008 12.746 -57.534 1.00 88.44 81 ILE A C 1
ATOM 674 O O . ILE A 1 81 ? 21.948 12.783 -56.905 1.00 88.44 81 ILE A O 1
ATOM 678 N N . PHE A 1 82 ? 23.167 11.997 -58.622 1.00 92.94 82 PHE A N 1
ATOM 679 C CA . PHE A 1 82 ? 22.068 11.286 -59.257 1.00 92.94 82 PHE A CA 1
ATOM 680 C C . PHE A 1 82 ? 21.995 9.834 -58.799 1.00 92.94 82 PHE A C 1
ATOM 682 O O . PHE A 1 82 ? 23.006 9.151 -58.657 1.00 92.94 82 PHE A O 1
ATOM 689 N N . LEU A 1 83 ? 20.770 9.362 -58.591 1.00 90.56 83 LEU A N 1
ATOM 690 C CA . LEU A 1 83 ? 20.490 7.966 -58.305 1.00 90.56 83 LEU A CA 1
ATOM 691 C C . LEU A 1 83 ? 20.598 7.142 -59.595 1.00 90.56 83 LEU A C 1
ATOM 693 O O . LEU A 1 83 ? 19.859 7.387 -60.549 1.00 90.56 83 LEU A O 1
ATOM 697 N N . VAL A 1 84 ? 21.479 6.142 -59.587 1.00 86.62 84 VAL A N 1
ATOM 698 C CA . VAL A 1 84 ? 21.685 5.185 -60.684 1.00 86.62 84 VAL A CA 1
ATOM 699 C C . VAL A 1 84 ? 21.771 3.748 -60.161 1.00 86.62 84 VAL A C 1
ATOM 701 O O . VAL A 1 84 ? 22.026 3.525 -58.973 1.00 86.62 84 VAL A O 1
ATOM 704 N N . ASP A 1 85 ? 21.517 2.772 -61.032 1.00 79.44 85 ASP A N 1
ATOM 705 C CA . ASP A 1 85 ? 21.685 1.349 -60.722 1.00 79.44 85 ASP A CA 1
ATOM 706 C C . ASP A 1 85 ? 23.173 0.929 -60.715 1.00 79.44 85 ASP A C 1
ATOM 708 O O . ASP A 1 85 ? 24.087 1.728 -60.936 1.00 79.44 85 ASP A O 1
ATOM 712 N N . LEU A 1 86 ? 23.439 -0.362 -60.487 1.00 74.38 86 LEU A N 1
ATOM 713 C CA . LEU A 1 86 ? 24.801 -0.922 -60.503 1.00 74.38 86 LEU A CA 1
ATOM 714 C C . LEU A 1 86 ? 25.500 -0.834 -61.873 1.00 74.38 86 LEU A C 1
ATOM 716 O O . LEU A 1 86 ? 26.716 -1.001 -61.947 1.00 74.38 86 LEU A O 1
ATOM 720 N N . ARG A 1 87 ? 24.750 -0.592 -62.951 1.00 79.00 87 ARG A N 1
ATOM 721 C CA . ARG A 1 87 ? 25.232 -0.424 -64.327 1.00 79.00 87 ARG A CA 1
ATOM 722 C C . ARG A 1 87 ? 25.256 1.047 -64.761 1.00 79.00 87 ARG A C 1
ATOM 724 O O . ARG A 1 87 ? 25.503 1.306 -65.933 1.00 79.00 87 ARG A O 1
ATOM 731 N N . GLN A 1 88 ? 25.058 1.988 -63.832 1.00 81.94 88 GLN A N 1
ATOM 732 C CA . GLN A 1 88 ? 25.010 3.436 -64.074 1.00 81.94 88 GLN A CA 1
ATOM 733 C C . GLN A 1 88 ? 23.791 3.916 -64.888 1.00 81.94 88 GLN A C 1
ATOM 735 O O . GLN A 1 88 ? 23.808 5.017 -65.436 1.00 81.94 88 GLN A O 1
ATOM 740 N N . ASN A 1 89 ? 22.702 3.143 -64.939 1.00 85.06 89 ASN A N 1
ATOM 741 C CA . ASN A 1 89 ? 21.459 3.567 -65.584 1.00 85.06 89 ASN A CA 1
ATOM 742 C C . ASN A 1 89 ? 20.579 4.372 -64.622 1.00 85.06 89 ASN A C 1
ATOM 744 O O . ASN A 1 89 ? 20.428 4.015 -63.451 1.00 85.06 89 ASN A O 1
ATOM 748 N N . SER A 1 90 ? 19.941 5.430 -65.127 1.00 86.94 90 SER A N 1
ATOM 749 C CA . SER A 1 90 ? 18.938 6.193 -64.373 1.00 86.94 90 SER A CA 1
ATOM 750 C C . SER A 1 90 ? 17.569 5.491 -64.338 1.00 86.94 90 SER A C 1
ATOM 752 O O . SER A 1 90 ? 17.234 4.739 -65.259 1.00 86.94 90 SER A O 1
ATOM 754 N N . PRO A 1 91 ? 16.728 5.778 -63.325 1.00 89.12 91 PRO A N 1
ATOM 755 C CA . PRO A 1 91 ? 15.335 5.349 -63.311 1.00 89.12 91 PRO A CA 1
ATOM 756 C C . PRO A 1 91 ? 14.573 5.835 -64.548 1.00 89.12 91 PRO A C 1
ATOM 758 O O . PRO A 1 91 ? 14.871 6.891 -65.116 1.00 89.12 91 PRO A O 1
ATOM 761 N N . ARG A 1 92 ? 13.544 5.082 -64.945 1.00 88.56 92 ARG A N 1
ATOM 762 C CA . ARG A 1 92 ? 12.667 5.429 -66.068 1.00 88.56 92 ARG A CA 1
ATOM 763 C C . ARG A 1 92 ? 11.245 5.686 -65.590 1.00 88.56 92 ARG A C 1
ATOM 765 O O . ARG A 1 92 ? 10.709 4.938 -64.783 1.00 88.56 92 ARG A O 1
ATOM 772 N N . LEU A 1 93 ? 10.615 6.722 -66.137 1.00 84.19 93 LEU A N 1
ATOM 773 C CA . LEU A 1 93 ? 9.202 7.036 -65.942 1.00 84.19 93 LEU A CA 1
ATOM 774 C C . LEU A 1 93 ? 8.547 7.175 -67.319 1.00 84.19 93 LEU A C 1
ATOM 776 O O . LEU A 1 93 ? 9.010 7.953 -68.154 1.00 84.19 93 LEU A O 1
ATOM 780 N N . ASN A 1 94 ? 7.485 6.407 -67.579 1.00 82.38 94 ASN A N 1
ATOM 781 C CA . ASN A 1 94 ? 6.797 6.368 -68.880 1.00 82.38 94 ASN A CA 1
ATOM 782 C C . ASN A 1 94 ? 7.750 6.131 -70.074 1.00 82.38 94 ASN A C 1
ATOM 784 O O . ASN A 1 94 ? 7.650 6.792 -71.107 1.00 82.38 94 ASN A O 1
ATOM 788 N N . GLY A 1 95 ? 8.715 5.218 -69.909 1.00 78.88 95 GLY A N 1
ATOM 789 C CA . GLY A 1 95 ? 9.685 4.847 -70.947 1.00 78.88 95 GLY A CA 1
ATOM 790 C C . GLY A 1 95 ? 10.817 5.854 -71.183 1.00 78.88 95 GLY A C 1
ATOM 791 O O . GLY A 1 95 ? 11.659 5.613 -72.043 1.00 78.88 95 GLY A O 1
ATOM 792 N N . LYS A 1 96 ? 10.871 6.959 -70.430 1.00 85.06 96 LYS A N 1
ATOM 793 C CA . LYS A 1 96 ? 11.927 7.977 -70.530 1.00 85.06 96 LYS A CA 1
ATOM 794 C C . LYS A 1 96 ? 12.782 7.989 -69.274 1.00 85.06 96 LYS A C 1
ATOM 796 O O . LYS A 1 96 ? 12.257 7.849 -68.173 1.00 85.06 96 LYS A O 1
ATOM 801 N N . GLU A 1 97 ? 14.083 8.184 -69.441 1.00 88.56 97 GLU A N 1
ATOM 802 C CA . GLU A 1 97 ? 14.996 8.388 -68.317 1.00 88.56 97 GLU A CA 1
ATOM 803 C C . GLU A 1 97 ? 14.648 9.670 -67.567 1.00 88.56 97 GLU A C 1
ATOM 805 O O . GLU A 1 97 ? 14.284 10.690 -68.163 1.00 88.56 97 GLU A O 1
ATOM 810 N N . VAL A 1 98 ? 14.728 9.594 -66.242 1.00 89.44 98 VAL A N 1
ATOM 811 C CA . VAL A 1 98 ? 14.423 10.710 -65.358 1.00 89.44 98 VAL A CA 1
ATOM 812 C C . VAL A 1 98 ? 15.573 10.995 -64.405 1.00 89.44 98 VAL A C 1
ATOM 814 O O . VAL A 1 98 ? 16.258 10.095 -63.929 1.00 89.44 98 VAL A O 1
ATOM 817 N N . HIS A 1 99 ? 15.754 12.276 -64.090 1.00 90.44 99 HIS A N 1
ATOM 818 C CA . HIS A 1 99 ? 16.776 12.713 -63.147 1.00 90.44 99 HIS A CA 1
ATOM 819 C C . HIS A 1 99 ? 16.231 12.661 -61.722 1.00 90.44 99 HIS A C 1
ATOM 821 O O . HIS A 1 99 ? 15.370 13.459 -61.330 1.00 90.44 99 HIS A O 1
ATOM 827 N N . VAL A 1 100 ? 16.755 11.709 -60.960 1.00 93.69 100 VAL A N 1
ATOM 828 C CA . VAL A 1 100 ? 16.430 11.492 -59.553 1.00 93.69 100 VAL A CA 1
ATOM 829 C C . VAL A 1 100 ? 17.643 11.877 -58.720 1.00 93.69 100 VAL A C 1
ATOM 831 O O . VAL A 1 100 ? 18.736 11.368 -58.950 1.00 93.69 100 VAL A O 1
ATOM 834 N N . ILE A 1 101 ? 17.451 12.797 -57.781 1.00 94.94 101 ILE A N 1
ATOM 835 C CA . ILE A 1 101 ? 18.503 13.281 -56.884 1.00 94.94 101 ILE A CA 1
ATOM 836 C C . ILE A 1 101 ? 18.534 12.369 -55.656 1.00 94.94 101 ILE A C 1
ATOM 838 O O . ILE A 1 101 ? 17.474 12.029 -55.129 1.00 94.94 101 ILE A O 1
ATOM 842 N N . LEU A 1 102 ? 19.725 11.954 -55.220 1.00 92.69 102 LEU A N 1
ATOM 843 C CA . LEU A 1 102 ? 19.910 11.088 -54.051 1.00 92.69 102 LEU A CA 1
ATOM 844 C C . LEU A 1 102 ? 19.302 11.706 -52.788 1.00 92.69 102 LEU A C 1
ATOM 846 O O . LEU A 1 102 ? 19.388 12.912 -52.578 1.00 92.69 102 LEU A O 1
ATOM 850 N N . ALA A 1 103 ? 18.719 10.872 -51.926 1.00 90.06 103 ALA A N 1
ATOM 851 C CA . ALA A 1 103 ? 17.962 11.323 -50.758 1.00 90.06 103 ALA A CA 1
ATOM 852 C C . ALA A 1 103 ? 18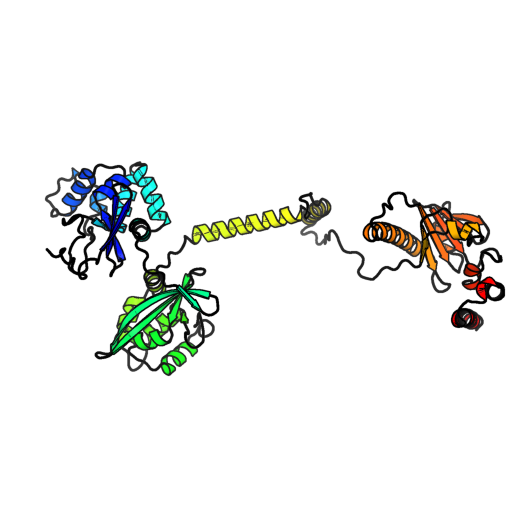.770 12.228 -49.808 1.00 90.06 103 ALA A C 1
ATOM 854 O O . ALA A 1 103 ? 18.242 13.224 -49.320 1.00 90.06 103 ALA A O 1
ATOM 855 N N . GLU A 1 104 ? 20.055 11.937 -49.590 1.00 85.50 104 GLU A N 1
ATOM 856 C CA . GLU A 1 104 ? 20.952 12.798 -48.801 1.00 85.50 104 GLU A CA 1
ATOM 857 C C . GLU A 1 104 ? 21.127 14.190 -49.432 1.00 85.50 104 GLU A C 1
ATOM 859 O O . GLU A 1 104 ? 21.049 15.205 -48.747 1.00 85.50 104 GLU A O 1
ATOM 864 N N . ILE A 1 105 ? 21.246 14.252 -50.759 1.00 91.62 105 ILE A N 1
ATOM 865 C CA . ILE A 1 105 ? 21.380 15.505 -51.502 1.00 91.62 105 ILE A CA 1
ATOM 866 C C . ILE A 1 105 ? 20.052 16.267 -51.500 1.00 91.62 105 ILE A C 1
ATOM 868 O O . ILE A 1 105 ? 20.036 17.494 -51.404 1.00 91.62 105 ILE A O 1
ATOM 872 N N . CYS A 1 106 ? 18.920 15.558 -51.565 1.00 94.06 106 CYS A N 1
ATOM 873 C CA . CYS A 1 106 ? 17.599 16.158 -51.392 1.00 94.06 106 CYS A CA 1
ATOM 874 C C . CYS A 1 106 ? 17.471 16.856 -50.033 1.00 94.06 106 CYS A C 1
ATOM 876 O O . CYS A 1 106 ? 16.961 17.977 -49.985 1.00 94.06 106 CYS A O 1
ATOM 878 N N . PHE A 1 107 ? 17.952 16.223 -48.958 1.00 91.50 107 PHE A N 1
ATOM 879 C CA . PHE A 1 107 ? 17.954 16.815 -47.622 1.00 91.50 107 PHE A CA 1
ATOM 880 C C . PHE A 1 107 ? 18.818 18.075 -47.563 1.00 91.50 107 PHE A C 1
ATOM 882 O O . PHE A 1 107 ? 18.345 19.104 -47.089 1.00 91.50 107 PHE A O 1
ATOM 889 N N . ASP A 1 108 ? 20.031 18.037 -48.114 1.00 90.25 108 ASP A N 1
ATOM 890 C CA . ASP A 1 108 ? 20.939 19.189 -48.116 1.00 90.25 108 ASP A CA 1
ATOM 891 C C . ASP A 1 108 ? 20.368 20.385 -48.896 1.00 90.25 108 ASP A C 1
ATOM 893 O O . ASP A 1 108 ? 20.432 21.531 -48.442 1.00 90.25 108 ASP A O 1
ATOM 897 N N . ILE A 1 109 ? 19.742 20.126 -50.050 1.00 91.19 109 ILE A N 1
ATOM 898 C CA . ILE A 1 109 ? 19.046 21.155 -50.836 1.00 91.19 109 ILE A CA 1
ATOM 899 C C . ILE A 1 109 ? 17.877 21.739 -50.029 1.00 91.19 109 ILE A C 1
ATOM 901 O O . ILE A 1 109 ? 17.726 22.960 -49.965 1.00 91.19 109 ILE A O 1
ATOM 905 N N . ALA A 1 110 ? 17.061 20.897 -49.389 1.00 92.75 110 ALA A N 1
ATOM 906 C CA . ALA A 1 110 ? 15.952 21.363 -48.560 1.00 92.75 110 ALA A CA 1
ATOM 907 C C . ALA A 1 110 ? 16.449 22.171 -47.347 1.00 92.75 110 ALA A C 1
ATOM 909 O O . ALA A 1 110 ? 15.897 23.228 -47.041 1.00 92.75 110 ALA A O 1
ATOM 910 N N . HIS A 1 111 ? 17.535 21.740 -46.704 1.00 91.69 111 HIS A N 1
ATOM 911 C CA . HIS A 1 111 ? 18.154 22.434 -45.577 1.00 91.69 111 HIS A CA 1
ATOM 912 C C . HIS A 1 111 ? 18.667 23.820 -45.971 1.00 91.69 111 HIS A C 1
ATOM 914 O O . HIS A 1 111 ? 18.382 24.807 -45.290 1.00 91.69 111 HIS A O 1
ATOM 920 N N . TYR A 1 112 ? 19.332 23.921 -47.122 1.00 90.94 112 TYR A N 1
ATOM 921 C CA . TYR A 1 112 ? 19.792 25.193 -47.667 1.00 90.94 112 TYR A CA 1
ATOM 922 C C . TYR A 1 112 ? 18.650 26.205 -47.859 1.00 90.94 112 TYR A C 1
ATOM 924 O O . TYR A 1 112 ? 18.766 27.364 -47.456 1.00 90.94 112 TYR A O 1
ATOM 932 N N . TYR A 1 113 ? 17.532 25.784 -48.455 1.00 89.44 113 TYR A N 1
ATOM 933 C CA . TYR A 1 113 ? 16.391 26.677 -48.684 1.00 89.44 113 TYR A CA 1
ATOM 934 C C . TYR A 1 113 ? 15.565 26.939 -47.419 1.00 89.44 113 TYR A C 1
ATOM 936 O O . TYR A 1 113 ? 15.046 28.044 -47.261 1.00 89.44 113 TYR A O 1
ATOM 944 N N . SER A 1 114 ? 15.522 25.995 -46.475 1.00 90.56 114 SER A N 1
ATOM 945 C CA . SER A 1 114 ? 14.987 26.220 -45.125 1.00 90.56 114 SER A CA 1
ATOM 946 C C . SER A 1 114 ? 15.740 27.358 -44.428 1.00 90.56 114 SER A C 1
ATOM 948 O O . SER A 1 114 ? 15.119 28.310 -43.958 1.00 90.56 114 SER A O 1
ATOM 950 N N . GLY A 1 115 ? 17.079 27.346 -44.475 1.00 86.62 115 GLY A N 1
ATOM 951 C CA . GLY A 1 115 ? 17.920 28.431 -43.951 1.00 86.62 115 GLY A CA 1
ATOM 952 C C . GLY A 1 115 ? 17.715 29.783 -44.650 1.00 86.62 115 GLY A C 1
ATOM 953 O O . GLY A 1 115 ? 18.039 30.827 -44.091 1.00 86.62 115 GLY A O 1
ATOM 954 N N . LYS A 1 116 ? 17.126 29.785 -45.852 1.00 85.62 116 LYS A N 1
ATOM 955 C CA . LYS A 1 116 ? 16.723 30.991 -46.594 1.00 85.62 116 LYS A CA 1
ATOM 956 C C . LYS A 1 116 ? 15.283 31.440 -46.326 1.00 85.62 116 LYS A C 1
ATOM 958 O O . LYS A 1 116 ? 14.832 32.394 -46.955 1.00 85.62 116 LYS A O 1
ATOM 963 N N . GLY A 1 117 ? 14.568 30.775 -45.420 1.00 85.38 117 GLY A N 1
ATOM 964 C CA . GLY A 1 117 ? 13.217 31.151 -45.001 1.00 85.38 117 GLY A CA 1
ATOM 965 C C . GLY A 1 117 ? 12.082 30.574 -45.853 1.00 85.38 117 GLY A C 1
ATOM 966 O O . GLY A 1 117 ? 10.947 31.029 -45.718 1.00 85.38 117 GLY A O 1
ATOM 967 N N . TYR A 1 118 ? 12.348 29.584 -46.712 1.00 89.50 118 TYR A N 1
ATOM 968 C CA . TYR A 1 118 ? 11.291 28.883 -47.451 1.00 89.50 118 TYR A CA 1
ATOM 969 C C . TYR A 1 118 ? 10.544 27.933 -46.506 1.00 89.50 118 TYR A C 1
ATOM 971 O O . TYR A 1 118 ? 11.145 27.039 -45.905 1.00 89.50 118 TYR A O 1
ATOM 979 N N . LYS A 1 119 ? 9.229 28.129 -46.358 1.00 90.75 119 LYS A N 1
ATOM 980 C CA . LYS A 1 119 ? 8.409 27.405 -45.371 1.00 90.75 119 LYS A CA 1
ATOM 981 C C . LYS A 1 119 ? 8.253 25.929 -45.731 1.00 90.75 119 LYS A C 1
ATOM 983 O O . LYS A 1 119 ? 8.373 25.072 -44.861 1.00 90.75 119 LYS A O 1
ATOM 988 N N . GLU A 1 120 ? 8.050 25.642 -47.010 1.00 90.19 120 GLU A N 1
ATOM 989 C CA . GLU A 1 120 ? 7.930 24.297 -47.574 1.00 90.19 120 GLU A CA 1
ATOM 990 C C . GLU A 1 120 ? 9.238 23.516 -47.387 1.00 90.19 120 GLU A C 1
ATOM 992 O O . GLU A 1 120 ? 9.240 22.367 -46.940 1.00 90.19 120 GLU A O 1
ATOM 997 N N . ALA A 1 121 ? 10.374 24.184 -47.608 1.00 90.38 121 ALA A N 1
ATOM 998 C CA . ALA A 1 121 ? 11.693 23.628 -47.336 1.00 90.38 121 ALA A CA 1
ATOM 999 C C . ALA A 1 121 ? 11.891 23.317 -45.843 1.00 90.38 121 ALA A C 1
ATOM 1001 O O . ALA A 1 121 ? 12.392 22.248 -45.502 1.00 90.38 121 ALA A O 1
ATOM 1002 N N . HIS A 1 122 ? 11.462 24.211 -44.944 1.00 86.56 122 HIS A N 1
ATOM 1003 C CA . HIS A 1 122 ? 11.544 23.992 -43.498 1.00 86.56 122 HIS A CA 1
ATOM 1004 C C . HIS A 1 122 ? 10.709 22.789 -43.042 1.00 86.56 122 HIS A C 1
ATOM 1006 O O . HIS A 1 122 ? 11.184 21.964 -42.261 1.00 86.56 122 HIS A O 1
ATOM 1012 N N . GLN A 1 123 ? 9.494 22.645 -43.577 1.00 88.12 123 GLN A N 1
ATOM 1013 C CA . GLN A 1 123 ? 8.653 21.480 -43.317 1.00 88.12 123 GLN A CA 1
ATOM 1014 C C . GLN A 1 123 ? 9.306 20.194 -43.836 1.00 88.12 123 GLN A C 1
ATOM 1016 O O . GLN A 1 123 ? 9.415 19.224 -43.089 1.00 88.12 123 GLN A O 1
ATOM 1021 N N . THR A 1 124 ? 9.807 20.206 -45.073 1.00 86.38 124 THR A N 1
ATOM 1022 C CA . THR A 1 124 ? 10.491 19.056 -45.682 1.00 86.38 124 THR A CA 1
ATOM 1023 C C . THR A 1 124 ? 11.715 18.629 -44.869 1.00 86.38 124 THR A C 1
ATOM 1025 O O . THR A 1 124 ? 11.910 17.440 -44.630 1.00 86.38 124 THR A O 1
ATOM 1028 N N . VAL A 1 125 ? 12.513 19.581 -44.376 1.00 84.62 125 VAL A N 1
ATOM 1029 C CA . VAL A 1 125 ? 13.647 19.309 -43.473 1.00 84.62 125 VAL A CA 1
ATOM 1030 C C . VAL A 1 125 ? 13.173 18.720 -42.150 1.00 84.62 125 VAL A C 1
ATOM 1032 O O . VAL A 1 125 ? 13.805 17.801 -41.642 1.00 84.62 125 VAL A O 1
ATOM 1035 N N . GLY A 1 126 ? 12.058 19.203 -41.598 1.00 73.56 126 GLY A N 1
ATOM 1036 C CA . GLY A 1 126 ? 11.453 18.627 -40.400 1.00 73.56 126 GLY A CA 1
ATOM 1037 C C . GLY A 1 126 ? 11.001 17.178 -40.606 1.00 73.56 126 GLY A C 1
ATOM 1038 O O . GLY A 1 126 ? 11.251 16.329 -39.754 1.00 73.56 126 GLY A O 1
ATOM 1039 N N . GLU A 1 127 ? 10.373 16.870 -41.740 1.00 76.88 127 GLU A N 1
ATOM 1040 C CA . GLU A 1 127 ? 9.904 15.520 -42.074 1.00 76.88 127 GLU A CA 1
ATOM 1041 C C . GLU A 1 127 ? 11.067 14.560 -42.356 1.00 76.88 127 GLU A C 1
ATOM 1043 O O . GLU A 1 127 ? 11.153 13.491 -41.746 1.00 76.88 127 GLU A O 1
ATOM 1048 N N . MET A 1 128 ? 12.007 14.955 -43.219 1.00 81.31 128 MET A N 1
ATOM 1049 C CA . MET A 1 128 ? 13.200 14.162 -43.522 1.00 81.31 128 MET A CA 1
ATOM 1050 C C . MET A 1 128 ? 14.142 14.044 -42.322 1.00 81.31 128 MET A C 1
ATOM 1052 O O . MET A 1 128 ? 14.747 12.996 -42.137 1.00 81.31 128 MET A O 1
ATOM 1056 N N . GLY A 1 129 ? 14.261 15.080 -41.491 1.00 67.38 129 GLY A N 1
ATOM 1057 C CA . GLY A 1 129 ? 15.091 15.065 -40.286 1.00 67.38 129 GLY A CA 1
ATOM 1058 C C . GLY A 1 129 ? 14.533 14.155 -39.191 1.00 67.38 129 GLY A C 1
ATOM 1059 O O . GLY A 1 129 ? 15.301 13.508 -38.489 1.00 67.38 129 GLY A O 1
ATOM 1060 N N . ARG A 1 130 ? 13.201 14.043 -39.070 1.00 59.53 130 ARG A N 1
ATOM 1061 C CA . ARG A 1 130 ? 12.552 13.115 -38.124 1.00 59.53 130 ARG A CA 1
ATOM 1062 C C . ARG A 1 130 ? 12.681 11.650 -38.533 1.00 59.53 130 ARG A C 1
ATOM 1064 O O . ARG A 1 130 ? 12.758 10.795 -37.658 1.00 59.53 130 ARG A O 1
ATOM 1071 N N . LEU A 1 131 ? 12.634 11.360 -39.833 1.00 57.38 131 LEU A N 1
ATOM 1072 C CA . LEU A 1 131 ? 12.603 9.987 -40.352 1.00 57.38 131 LEU A CA 1
ATOM 1073 C C . LEU A 1 131 ? 13.975 9.485 -40.825 1.00 57.38 131 LEU A C 1
ATOM 1075 O O . LEU A 1 131 ? 14.198 8.281 -40.875 1.00 57.38 131 LEU A O 1
ATOM 1079 N N . GLY A 1 132 ? 14.881 10.391 -41.183 1.00 74.06 132 GLY A N 1
ATOM 1080 C CA . GLY A 1 132 ? 16.025 10.112 -42.045 1.00 74.06 132 GLY A CA 1
ATOM 1081 C C . GLY A 1 132 ? 15.627 10.229 -43.520 1.00 74.06 132 GLY A C 1
ATOM 1082 O O . GLY A 1 132 ? 14.601 9.696 -43.950 1.00 74.06 132 GLY A O 1
ATOM 1083 N N . ALA A 1 133 ? 16.444 10.918 -44.323 1.00 78.06 133 ALA A N 1
ATOM 1084 C CA . ALA A 1 133 ? 16.122 11.185 -45.727 1.00 78.06 133 ALA A CA 1
ATOM 1085 C C . ALA A 1 133 ? 15.870 9.906 -46.558 1.00 78.06 133 ALA A C 1
ATOM 1087 O O . ALA A 1 133 ? 14.900 9.889 -47.320 1.00 78.06 133 ALA A O 1
ATOM 1088 N N . PRO A 1 134 ? 16.638 8.807 -46.392 1.00 81.62 134 PRO A N 1
ATOM 1089 C CA . PRO A 1 134 ? 16.333 7.556 -47.082 1.00 81.62 134 PRO A CA 1
ATOM 1090 C C . PRO A 1 134 ? 14.993 6.939 -46.664 1.00 81.62 134 PRO A C 1
ATOM 1092 O O . PRO A 1 134 ? 14.205 6.535 -47.516 1.00 81.62 134 PRO A O 1
ATOM 1095 N N . GLN A 1 135 ? 14.690 6.933 -45.363 1.00 73.38 135 GLN A N 1
ATOM 1096 C CA . GLN A 1 135 ? 13.457 6.350 -44.831 1.00 73.38 135 GLN A CA 1
ATOM 1097 C C . GLN A 1 135 ? 12.217 7.131 -45.271 1.00 73.38 135 GLN A C 1
ATOM 1099 O O . GLN A 1 135 ? 11.187 6.537 -45.591 1.00 73.38 135 GLN A O 1
ATOM 1104 N N . PHE A 1 136 ? 12.327 8.460 -45.340 1.00 84.00 136 PHE A N 1
ATOM 1105 C CA . PHE A 1 136 ? 11.297 9.310 -45.926 1.00 84.00 136 PHE A CA 1
ATOM 1106 C C . PHE A 1 136 ? 10.973 8.857 -47.357 1.00 84.00 136 PHE A C 1
ATOM 1108 O O . PHE A 1 136 ? 9.809 8.642 -47.691 1.00 84.00 136 PHE A O 1
ATOM 1115 N N . VAL A 1 137 ? 11.993 8.618 -48.188 1.00 87.06 137 VAL A N 1
ATOM 1116 C CA . VAL A 1 137 ? 11.797 8.133 -49.563 1.00 87.06 137 VAL A CA 1
ATOM 1117 C C . VAL A 1 137 ? 11.269 6.694 -49.597 1.00 87.06 137 VAL A C 1
ATOM 1119 O O . VAL A 1 137 ? 10.433 6.386 -50.444 1.00 87.06 137 VAL A O 1
ATOM 1122 N N . PHE A 1 138 ? 11.677 5.811 -48.683 1.00 83.94 138 PHE A N 1
ATOM 1123 C CA . PHE A 1 138 ? 11.151 4.441 -48.601 1.00 83.94 138 PHE A CA 1
ATOM 1124 C C . PHE A 1 138 ? 9.647 4.418 -48.333 1.00 83.94 138 PHE A C 1
ATOM 1126 O O . PHE A 1 138 ? 8.894 3.822 -49.100 1.00 83.94 138 PHE A O 1
ATOM 1133 N N . ILE A 1 139 ? 9.192 5.163 -47.324 1.00 76.75 139 ILE A N 1
ATOM 1134 C CA . ILE A 1 139 ? 7.768 5.273 -46.988 1.00 76.75 139 ILE A CA 1
ATOM 1135 C C . ILE A 1 139 ? 6.983 5.826 -48.183 1.00 76.75 139 ILE A C 1
ATOM 1137 O O . ILE A 1 139 ? 5.970 5.254 -48.584 1.00 76.75 139 ILE A O 1
ATOM 1141 N N . LYS A 1 140 ? 7.475 6.908 -48.798 1.00 85.69 140 LYS A N 1
ATOM 1142 C CA . LYS A 1 140 ? 6.793 7.582 -49.914 1.00 85.69 140 LYS A CA 1
ATOM 1143 C C . LYS A 1 140 ? 6.830 6.798 -51.230 1.00 85.69 140 LYS A C 1
ATOM 1145 O O . LYS A 1 140 ? 5.955 6.966 -52.076 1.00 85.69 140 LYS A O 1
ATOM 1150 N N . SER A 1 141 ? 7.813 5.918 -51.406 1.00 85.75 141 SER A N 1
ATOM 1151 C CA . SER A 1 141 ? 7.888 4.999 -52.550 1.00 85.75 141 SER A CA 1
ATOM 1152 C C . SER A 1 141 ? 7.089 3.704 -52.348 1.00 85.75 141 SER A C 1
ATOM 1154 O O . SER A 1 141 ? 7.004 2.890 -53.269 1.00 85.75 141 SER A O 1
ATOM 1156 N N . GLY A 1 142 ? 6.529 3.488 -51.150 1.00 76.94 142 GLY A N 1
ATOM 1157 C CA . GLY A 1 142 ? 5.949 2.204 -50.754 1.00 76.94 142 GLY A CA 1
ATOM 1158 C C . GLY A 1 142 ? 6.993 1.087 -50.635 1.00 76.94 142 GLY A C 1
ATOM 1159 O O . GLY A 1 142 ? 6.635 -0.089 -50.601 1.00 76.94 142 GLY A O 1
ATOM 1160 N N . PHE A 1 143 ? 8.284 1.433 -50.596 1.00 75.38 143 PHE A N 1
ATOM 1161 C CA . PHE A 1 143 ? 9.359 0.477 -50.395 1.00 75.38 143 PHE A CA 1
ATOM 1162 C C . PHE A 1 143 ? 9.398 0.070 -48.926 1.00 75.38 143 PHE A C 1
ATOM 1164 O O . PHE A 1 143 ? 9.807 0.840 -48.059 1.00 75.38 143 PHE A O 1
ATOM 1171 N N . ASN A 1 144 ? 8.988 -1.161 -48.650 1.00 64.25 144 ASN A N 1
ATOM 1172 C CA . ASN A 1 144 ? 9.235 -1.796 -47.368 1.00 64.25 144 ASN A CA 1
ATOM 1173 C C . ASN A 1 144 ? 10.507 -2.650 -47.519 1.00 64.25 144 ASN A C 1
ATOM 1175 O O . ASN A 1 144 ? 10.423 -3.732 -48.124 1.00 64.25 144 ASN A O 1
ATOM 1179 N N . PRO A 1 145 ? 11.691 -2.182 -47.058 1.00 57.59 145 PRO A N 1
ATOM 1180 C CA . PRO A 1 145 ? 12.858 -3.053 -46.971 1.00 57.59 145 PRO A CA 1
ATOM 1181 C C . PRO A 1 145 ? 12.420 -4.198 -46.075 1.00 57.59 145 PRO A C 1
ATOM 1183 O O . PRO A 1 145 ? 12.061 -3.952 -44.931 1.00 57.59 145 PRO A O 1
ATOM 1186 N N . HIS A 1 146 ? 12.285 -5.396 -46.646 1.00 49.94 146 HIS A N 1
ATOM 1187 C CA . HIS A 1 146 ? 11.474 -6.461 -46.067 1.00 49.94 146 HIS A CA 1
ATOM 1188 C C . HIS A 1 146 ? 11.850 -6.660 -44.601 1.00 49.94 146 HIS A C 1
ATOM 1190 O O . HIS A 1 146 ? 12.864 -7.290 -44.301 1.00 49.94 146 HIS A O 1
ATOM 1196 N N . THR A 1 147 ? 11.025 -6.134 -43.694 1.00 52.97 147 THR A N 1
ATOM 1197 C CA . THR A 1 147 ? 11.097 -6.428 -42.269 1.00 52.97 147 THR A CA 1
ATOM 1198 C C . THR A 1 147 ? 10.531 -7.825 -42.119 1.00 52.97 147 THR A C 1
ATOM 1200 O O . THR A 1 147 ? 9.408 -8.043 -41.675 1.00 52.97 147 THR A O 1
ATOM 1203 N N . ASN A 1 148 ? 11.310 -8.800 -42.582 1.00 65.06 148 ASN A N 1
ATOM 1204 C CA . ASN A 1 148 ? 11.089 -10.174 -42.216 1.00 65.06 148 ASN A CA 1
ATOM 1205 C C . ASN A 1 148 ? 11.211 -10.184 -40.695 1.00 65.06 148 ASN A C 1
ATOM 1207 O O . ASN A 1 148 ? 12.232 -9.790 -40.130 1.00 65.06 148 ASN A O 1
ATOM 1211 N N . LYS A 1 149 ? 10.111 -10.529 -40.046 1.00 73.44 149 LYS A N 1
ATOM 1212 C CA . LYS A 1 149 ? 10.037 -10.681 -38.607 1.00 73.44 149 LYS A CA 1
ATOM 1213 C C . LYS A 1 149 ? 10.028 -12.163 -38.317 1.00 73.44 149 LYS A C 1
ATOM 1215 O O . LYS A 1 149 ? 9.371 -12.934 -39.016 1.00 73.44 149 LYS A O 1
ATOM 1220 N N . ILE A 1 150 ? 10.771 -12.560 -37.302 1.00 81.25 150 ILE A N 1
ATOM 1221 C CA . ILE A 1 150 ? 10.697 -13.908 -36.758 1.00 81.25 150 ILE A CA 1
ATOM 1222 C C . ILE A 1 150 ? 10.439 -13.797 -35.265 1.00 81.25 150 ILE A C 1
ATOM 1224 O O . ILE A 1 150 ? 11.013 -12.938 -34.599 1.00 81.25 150 ILE A O 1
ATOM 1228 N N . VAL A 1 151 ? 9.568 -14.654 -34.748 1.00 79.69 151 VAL A N 1
ATOM 1229 C CA . VAL A 1 151 ? 9.363 -14.783 -33.307 1.00 79.69 151 VAL A CA 1
ATOM 1230 C C . VAL A 1 151 ? 10.239 -15.929 -32.820 1.00 79.69 151 VAL A C 1
ATOM 1232 O O . VAL A 1 151 ? 10.118 -17.049 -33.312 1.00 79.69 151 VAL A O 1
ATOM 1235 N N . LEU A 1 152 ? 11.135 -15.636 -31.881 1.00 78.56 152 LEU A N 1
ATOM 1236 C CA . LEU A 1 152 ? 12.030 -16.596 -31.240 1.00 78.56 152 LEU A CA 1
ATOM 1237 C C . LEU A 1 152 ? 11.867 -16.453 -29.723 1.00 78.56 152 LEU A C 1
ATOM 1239 O O . LEU A 1 152 ? 12.141 -15.383 -29.189 1.00 78.56 152 LEU A O 1
ATOM 1243 N N . ASP A 1 153 ? 11.405 -17.512 -29.051 1.00 75.69 153 ASP A N 1
ATOM 1244 C CA . ASP A 1 153 ? 10.995 -17.517 -27.631 1.00 75.69 153 ASP A CA 1
ATOM 1245 C C . ASP A 1 153 ? 10.163 -16.288 -27.250 1.00 75.69 153 ASP A C 1
ATOM 1247 O O . ASP A 1 153 ? 10.532 -15.520 -26.368 1.00 75.69 153 ASP A O 1
ATOM 1251 N N . GLU A 1 154 ? 9.056 -16.078 -27.967 1.00 77.88 154 GLU A N 1
ATOM 1252 C CA . GLU A 1 154 ? 8.099 -14.987 -27.711 1.00 77.88 154 GLU A CA 1
ATOM 1253 C C . GLU A 1 154 ? 8.651 -13.567 -27.953 1.00 77.88 154 GLU A C 1
ATOM 1255 O O . GLU A 1 154 ? 7.912 -12.590 -27.841 1.00 77.88 154 GLU A O 1
ATOM 1260 N N . ILE A 1 155 ? 9.914 -13.431 -28.375 1.00 75.62 155 ILE A N 1
ATOM 1261 C CA . ILE A 1 155 ? 10.524 -12.157 -28.762 1.00 75.62 155 ILE A CA 1
ATOM 1262 C C . ILE A 1 155 ? 10.497 -12.027 -30.287 1.00 75.62 155 ILE A C 1
ATOM 1264 O O . ILE A 1 155 ? 11.014 -12.873 -31.018 1.00 75.62 155 ILE A O 1
ATOM 1268 N N . GLU A 1 156 ? 9.906 -10.939 -30.781 1.00 79.81 156 GLU A N 1
ATOM 1269 C CA . GLU A 1 156 ? 9.946 -10.579 -32.198 1.00 79.81 156 GLU A CA 1
ATOM 1270 C C . GLU A 1 156 ? 11.312 -9.972 -32.553 1.00 79.81 156 GLU A C 1
ATOM 1272 O O . GLU A 1 156 ? 11.747 -9.009 -31.928 1.00 79.81 156 GLU A O 1
ATOM 1277 N N . TYR A 1 157 ? 11.978 -10.504 -33.577 1.00 84.12 157 TYR A N 1
ATOM 1278 C CA . TYR A 1 157 ? 13.225 -9.974 -34.128 1.00 84.12 157 TYR A CA 1
ATOM 1279 C C . TYR A 1 157 ? 13.030 -9.528 -35.575 1.00 84.12 157 TYR A C 1
ATOM 1281 O O . TYR A 1 157 ? 12.440 -10.251 -36.380 1.00 84.12 157 TYR A O 1
ATOM 1289 N N . LEU A 1 158 ? 13.601 -8.374 -35.926 1.00 85.44 158 LEU A N 1
ATOM 1290 C CA . LEU A 1 158 ? 13.839 -7.985 -37.314 1.00 85.44 158 LEU A CA 1
ATOM 1291 C C . LEU A 1 158 ? 14.996 -8.821 -37.859 1.00 85.44 158 LEU A C 1
ATOM 1293 O O . LEU A 1 158 ? 16.043 -8.913 -37.210 1.00 85.44 158 LEU A O 1
ATOM 1297 N N . ILE A 1 159 ? 14.824 -9.419 -39.038 1.00 86.38 159 ILE A N 1
ATOM 1298 C CA . ILE A 1 159 ? 15.832 -10.289 -39.644 1.00 86.38 159 ILE A CA 1
ATOM 1299 C C . ILE A 1 159 ? 16.237 -9.852 -41.041 1.00 86.38 159 ILE A C 1
ATOM 1301 O O . ILE A 1 159 ? 15.416 -9.495 -41.884 1.00 86.38 159 ILE A O 1
ATOM 1305 N N . ALA A 1 160 ? 17.531 -9.994 -41.303 1.00 84.81 160 ALA A N 1
ATOM 1306 C CA . ALA A 1 160 ? 18.116 -9.849 -42.621 1.00 84.81 160 ALA A CA 1
ATOM 1307 C C . ALA A 1 160 ? 18.985 -11.062 -42.942 1.00 84.81 160 ALA A C 1
ATOM 1309 O O . ALA A 1 160 ? 19.682 -11.604 -42.078 1.00 84.81 160 ALA A O 1
ATOM 1310 N N . LYS A 1 161 ? 18.940 -11.495 -44.203 1.00 86.25 161 LYS A N 1
ATOM 1311 C CA . LYS A 1 161 ? 19.763 -12.591 -44.714 1.00 86.25 161 LYS A CA 1
ATOM 1312 C C . LYS A 1 161 ? 20.570 -12.116 -45.910 1.00 86.25 161 LYS A C 1
ATOM 1314 O O . LYS A 1 161 ? 20.025 -11.506 -46.825 1.00 86.25 161 LYS A O 1
ATOM 1319 N N . GLN A 1 162 ? 21.857 -12.425 -45.900 1.00 84.12 162 GLN A N 1
ATOM 1320 C CA . GLN A 1 162 ? 22.769 -12.120 -46.992 1.00 84.12 162 GLN A CA 1
ATOM 1321 C C . GLN A 1 162 ? 23.511 -13.388 -47.394 1.00 84.12 162 GLN A C 1
ATOM 1323 O O . GLN A 1 162 ? 24.105 -14.058 -46.550 1.00 84.12 162 GLN A O 1
ATOM 1328 N N . GLU A 1 163 ? 23.487 -13.725 -48.681 1.00 88.75 163 GLU A N 1
ATOM 1329 C CA . GLU A 1 163 ? 24.335 -14.793 -49.199 1.00 88.75 163 GLU A CA 1
ATOM 1330 C C . GLU A 1 163 ? 25.785 -14.303 -49.277 1.00 88.75 163 GLU A C 1
ATOM 1332 O O . GLU A 1 163 ? 26.068 -13.212 -49.776 1.00 88.75 163 GLU A O 1
ATOM 1337 N N . ILE A 1 164 ? 26.709 -15.103 -48.746 1.00 87.44 164 ILE A N 1
ATOM 1338 C CA . ILE A 1 164 ? 28.130 -14.777 -48.658 1.00 87.44 164 ILE A CA 1
ATOM 1339 C C . ILE A 1 164 ? 28.983 -15.931 -49.182 1.00 87.44 164 ILE A C 1
ATOM 1341 O O . ILE A 1 164 ? 28.655 -17.110 -49.036 1.00 87.44 164 ILE A O 1
ATOM 1345 N N . GLN A 1 165 ? 30.126 -15.598 -49.777 1.00 84.31 165 GLN A N 1
ATOM 1346 C CA . GLN A 1 165 ? 31.083 -16.594 -50.245 1.00 84.31 165 GLN A CA 1
ATOM 1347 C C . GLN A 1 165 ? 31.959 -17.083 -49.078 1.00 84.31 165 GLN A C 1
ATOM 1349 O O . GLN A 1 165 ? 32.736 -16.313 -48.516 1.00 84.31 165 GLN A O 1
ATOM 1354 N N . VAL A 1 166 ? 31.862 -18.371 -48.731 1.00 85.12 166 VAL A N 1
ATOM 1355 C CA . VAL A 1 166 ? 32.595 -18.988 -47.605 1.00 85.12 166 VAL A CA 1
ATOM 1356 C C . VAL A 1 166 ? 33.964 -19.488 -48.060 1.00 85.12 166 VAL A C 1
ATOM 1358 O O . VAL A 1 166 ? 34.986 -19.199 -47.441 1.00 85.12 166 VAL A O 1
ATOM 1361 N N . THR A 1 167 ? 34.000 -20.210 -49.179 1.00 80.00 167 THR A N 1
ATOM 1362 C CA . THR A 1 167 ? 35.230 -20.648 -49.859 1.00 80.00 167 THR A CA 1
ATOM 1363 C C . THR A 1 167 ? 35.103 -20.393 -51.361 1.00 80.00 167 THR A C 1
ATOM 1365 O O . THR A 1 167 ? 34.076 -19.906 -51.830 1.00 80.00 167 THR A O 1
ATOM 1368 N N . LYS A 1 168 ? 36.131 -20.724 -52.154 1.00 77.69 168 LYS A N 1
ATOM 1369 C CA . LYS A 1 168 ? 36.057 -20.584 -53.620 1.00 77.69 168 LYS A CA 1
ATOM 1370 C C . LYS A 1 168 ? 34.899 -21.386 -54.240 1.00 77.69 168 LYS A C 1
ATOM 1372 O O . LYS A 1 168 ? 34.380 -20.960 -55.261 1.00 77.69 168 LYS A O 1
ATOM 1377 N N . SER A 1 169 ? 34.490 -22.494 -53.617 1.00 78.50 169 SER A N 1
ATOM 1378 C CA . SER A 1 169 ? 33.471 -23.427 -54.121 1.00 78.50 169 SER A CA 1
ATOM 1379 C C . SER A 1 169 ? 32.186 -23.494 -53.286 1.00 78.50 169 SER A C 1
ATOM 1381 O O . SER A 1 169 ? 31.284 -24.246 -53.643 1.00 78.50 169 SER A O 1
ATOM 1383 N N . ARG A 1 170 ? 32.081 -22.752 -52.174 1.00 85.94 170 ARG A N 1
ATOM 1384 C CA . ARG A 1 170 ? 30.937 -22.825 -51.249 1.00 85.94 170 ARG A CA 1
ATOM 1385 C C . ARG A 1 170 ? 30.410 -21.441 -50.889 1.00 85.94 170 ARG A C 1
ATOM 1387 O O . ARG A 1 170 ? 31.175 -20.592 -50.423 1.00 85.94 170 ARG A O 1
ATOM 1394 N N . THR A 1 171 ? 29.098 -21.260 -51.012 1.00 84.88 171 THR A N 1
ATOM 1395 C CA . THR A 1 171 ? 28.357 -20.131 -50.437 1.00 84.88 171 THR A CA 1
ATOM 1396 C C . THR A 1 171 ? 27.698 -20.532 -49.115 1.00 84.88 171 THR A C 1
ATOM 1398 O O . THR A 1 171 ? 27.607 -21.710 -48.756 1.00 84.88 171 THR A O 1
ATOM 1401 N N . GLY A 1 172 ? 27.322 -19.536 -48.325 1.00 83.88 172 GLY A N 1
ATOM 1402 C CA . GLY A 1 172 ? 26.634 -19.703 -47.055 1.00 83.88 172 GLY A CA 1
ATOM 1403 C C . GLY A 1 172 ? 25.753 -18.496 -46.779 1.00 83.88 172 GLY A C 1
ATOM 1404 O O . GLY A 1 172 ? 25.929 -17.440 -47.377 1.00 83.88 172 GLY A O 1
ATOM 1405 N N . MET A 1 173 ? 24.803 -18.651 -45.863 1.00 85.12 173 MET A N 1
ATOM 1406 C CA . MET A 1 173 ? 23.931 -17.553 -45.454 1.00 85.12 173 MET A CA 1
ATOM 1407 C C . MET A 1 173 ? 24.461 -16.891 -44.188 1.00 85.12 173 MET A C 1
ATOM 1409 O O . MET A 1 173 ? 24.822 -17.575 -43.222 1.00 85.12 173 MET A O 1
ATOM 1413 N N . MET A 1 174 ? 24.474 -15.562 -44.206 1.00 89.19 174 MET A N 1
ATOM 1414 C CA . MET A 1 174 ? 24.671 -14.702 -43.053 1.00 89.19 174 MET A CA 1
ATOM 1415 C C . MET A 1 174 ? 23.315 -14.200 -42.571 1.00 89.19 174 MET A C 1
ATOM 1417 O O . MET A 1 174 ? 22.648 -13.438 -43.264 1.00 89.19 174 MET A O 1
ATOM 1421 N N . TRP A 1 175 ? 22.933 -14.635 -41.375 1.00 91.69 175 TRP A N 1
ATOM 1422 C CA . TRP A 1 175 ? 21.734 -14.189 -40.673 1.00 91.69 175 TRP A CA 1
ATOM 1423 C C . TRP A 1 175 ? 22.074 -13.106 -39.659 1.00 91.69 175 TRP A C 1
ATOM 1425 O O . TRP A 1 175 ? 22.937 -13.316 -38.799 1.00 91.69 175 TRP A O 1
ATOM 1435 N N . MET A 1 176 ? 21.367 -11.987 -39.767 1.00 92.69 176 MET A N 1
ATOM 1436 C CA . MET A 1 176 ? 21.478 -10.805 -38.921 1.00 92.69 176 MET A CA 1
ATOM 1437 C C . MET A 1 176 ? 20.140 -10.552 -38.234 1.00 92.69 176 MET A C 1
ATOM 1439 O O . MET A 1 176 ? 19.089 -10.683 -38.864 1.00 92.69 176 MET A O 1
ATOM 1443 N N . TYR A 1 177 ? 20.198 -10.187 -36.957 1.00 92.88 177 TYR A N 1
ATOM 1444 C CA . TYR A 1 177 ? 19.033 -10.019 -36.096 1.00 92.88 177 TYR A CA 1
ATOM 1445 C C . TYR A 1 177 ? 19.092 -8.665 -35.398 1.00 92.88 177 TYR A C 1
ATOM 1447 O O . TYR A 1 177 ? 20.159 -8.232 -34.962 1.00 92.88 177 TYR A O 1
ATOM 1455 N N . THR A 1 178 ? 17.947 -8.008 -35.249 1.00 89.12 178 THR A N 1
ATOM 1456 C CA . THR A 1 178 ? 17.800 -6.813 -34.412 1.00 89.12 178 THR A CA 1
ATOM 1457 C C . THR A 1 178 ? 16.513 -6.909 -33.615 1.00 89.12 178 THR A C 1
ATOM 1459 O O . THR A 1 178 ? 15.447 -7.138 -34.179 1.00 89.12 178 THR A O 1
ATOM 1462 N N . ASN A 1 179 ? 16.603 -6.738 -32.300 1.00 85.19 179 ASN A N 1
ATOM 1463 C CA . ASN A 1 179 ? 15.430 -6.594 -31.455 1.00 85.19 179 ASN A CA 1
ATOM 1464 C C . ASN A 1 179 ? 14.810 -5.205 -31.723 1.00 85.19 179 ASN A C 1
ATOM 1466 O O . ASN A 1 179 ? 15.463 -4.196 -31.452 1.00 85.19 179 ASN A O 1
ATOM 1470 N N . PRO A 1 180 ? 13.572 -5.121 -32.241 1.00 70.38 180 PRO A N 1
ATOM 1471 C CA . PRO A 1 180 ? 12.942 -3.854 -32.599 1.00 70.38 180 PRO A CA 1
ATOM 1472 C C . PRO A 1 180 ? 12.655 -2.960 -31.384 1.00 70.38 180 PRO A C 1
ATOM 1474 O O . PRO A 1 180 ? 12.519 -1.752 -31.547 1.00 70.38 180 PRO A O 1
ATOM 1477 N N . ASN A 1 181 ? 12.575 -3.529 -30.176 1.00 70.38 181 ASN A N 1
ATOM 1478 C CA . ASN A 1 181 ? 12.271 -2.789 -28.951 1.00 70.38 181 ASN A CA 1
ATOM 1479 C C . ASN A 1 181 ? 13.528 -2.227 -28.279 1.00 70.38 181 ASN A C 1
ATOM 1481 O O . ASN A 1 181 ? 13.488 -1.138 -27.712 1.00 70.38 181 ASN A O 1
ATOM 1485 N N . THR A 1 182 ? 14.641 -2.966 -28.317 1.00 74.81 182 THR A N 1
ATOM 1486 C CA . THR A 1 182 ? 15.879 -2.582 -27.615 1.00 74.81 182 THR A CA 1
ATOM 1487 C C . THR A 1 182 ? 16.973 -2.068 -28.548 1.00 74.81 182 THR A C 1
ATOM 1489 O O . THR A 1 182 ? 17.933 -1.460 -28.073 1.00 74.81 182 THR A O 1
ATOM 1492 N N . GLY A 1 183 ? 16.873 -2.311 -29.856 1.00 73.25 183 GLY A N 1
ATOM 1493 C CA . GLY A 1 183 ? 17.945 -2.064 -30.824 1.00 73.25 183 GLY A CA 1
ATOM 1494 C C . GLY A 1 183 ? 19.139 -3.008 -30.678 1.00 73.25 183 GLY A C 1
ATOM 1495 O O . GLY A 1 183 ? 20.098 -2.914 -31.439 1.00 73.25 183 GLY A O 1
ATOM 1496 N N . GLU A 1 184 ? 19.099 -3.938 -29.723 1.00 86.31 184 GLU A N 1
ATOM 1497 C CA . GLU A 1 184 ? 20.147 -4.930 -29.537 1.00 86.31 184 GLU A CA 1
ATOM 1498 C C . GLU A 1 184 ? 20.221 -5.837 -30.768 1.00 86.31 184 GLU A C 1
ATOM 1500 O O . GLU A 1 184 ? 19.203 -6.355 -31.239 1.00 86.31 184 GLU A O 1
ATOM 1505 N N . CYS A 1 185 ? 21.421 -6.006 -31.318 1.00 91.56 185 CYS A N 1
ATOM 1506 C CA . CYS A 1 185 ? 21.603 -6.682 -32.591 1.00 91.56 185 CYS A CA 1
ATOM 1507 C C . CYS A 1 185 ? 22.758 -7.682 -32.570 1.00 91.56 185 CYS A C 1
ATOM 1509 O O . CYS A 1 185 ? 23.653 -7.634 -31.723 1.00 91.56 185 CYS A O 1
ATOM 1511 N N . GLY A 1 186 ? 22.715 -8.639 -33.493 1.00 94.12 186 GLY A N 1
ATOM 1512 C CA . GLY A 1 186 ? 23.675 -9.730 -33.505 1.00 94.12 186 GLY A CA 1
ATOM 1513 C C . GLY A 1 186 ? 23.638 -10.586 -34.758 1.00 94.12 186 GLY A C 1
ATOM 1514 O O . GLY A 1 186 ? 22.804 -10.418 -35.651 1.00 94.12 186 GLY A O 1
ATOM 1515 N N . ILE A 1 187 ? 24.572 -11.531 -34.808 1.00 95.06 187 ILE A N 1
ATOM 1516 C CA . ILE A 1 187 ? 24.760 -12.466 -35.915 1.00 95.06 187 ILE A CA 1
ATOM 1517 C C . ILE A 1 187 ? 24.479 -13.881 -35.411 1.00 95.06 187 ILE A C 1
ATOM 1519 O O . ILE A 1 187 ? 24.939 -14.279 -34.341 1.00 95.06 187 ILE A O 1
ATOM 1523 N N . GLY A 1 188 ? 23.751 -14.675 -36.197 1.00 95.00 188 GLY A N 1
ATOM 1524 C CA . GLY A 1 188 ? 23.530 -16.085 -35.864 1.00 95.00 188 GLY A CA 1
ATOM 1525 C C . GLY A 1 188 ? 24.854 -16.851 -35.739 1.00 95.00 188 GLY A C 1
ATOM 1526 O O . GLY A 1 188 ? 25.733 -16.719 -36.590 1.00 95.00 188 GLY A O 1
ATOM 1527 N N . LEU A 1 189 ? 25.002 -17.701 -34.724 1.00 94.12 189 LEU A N 1
ATOM 1528 C CA . LEU A 1 189 ? 26.262 -18.393 -34.420 1.00 94.12 189 LEU A CA 1
ATOM 1529 C C . LEU A 1 189 ? 26.809 -19.196 -35.618 1.00 94.12 189 LEU A C 1
ATOM 1531 O O . LEU A 1 189 ? 28.004 -19.158 -35.918 1.00 94.12 189 LEU A O 1
ATOM 1535 N N . LYS A 1 190 ? 25.933 -19.874 -36.373 1.00 90.75 190 LYS A N 1
ATOM 1536 C CA . LYS A 1 190 ? 26.316 -20.582 -37.611 1.00 90.75 190 LYS A CA 1
ATOM 1537 C C . LYS A 1 190 ? 26.812 -19.625 -38.698 1.00 90.75 190 LYS A C 1
ATOM 1539 O O . LYS A 1 190 ? 27.743 -19.966 -39.422 1.00 90.75 190 LYS A O 1
ATOM 1544 N N . SER A 1 191 ? 26.250 -18.423 -38.793 1.00 93.62 191 SER A N 1
ATOM 1545 C CA . SER A 1 191 ? 26.691 -17.394 -39.740 1.00 93.62 191 SER A CA 1
ATOM 1546 C C . SER A 1 191 ? 28.139 -16.976 -39.481 1.00 93.62 191 SER A C 1
ATOM 1548 O O . SER A 1 191 ? 28.890 -16.798 -40.434 1.00 93.62 191 SER A O 1
ATOM 1550 N N . ILE A 1 192 ? 28.575 -16.910 -38.217 1.00 94.06 192 ILE A N 1
ATOM 1551 C CA . ILE A 1 192 ? 29.972 -16.592 -37.871 1.00 94.06 192 ILE A CA 1
ATOM 1552 C C . ILE A 1 192 ? 30.930 -17.646 -38.438 1.00 94.06 192 ILE A C 1
ATOM 1554 O O . ILE A 1 192 ? 31.981 -17.298 -38.970 1.00 94.06 192 ILE A O 1
ATOM 1558 N N . THR A 1 193 ? 30.549 -18.928 -38.434 1.00 92.25 193 THR A N 1
ATOM 1559 C CA . THR A 1 193 ? 31.371 -19.983 -39.061 1.00 92.25 193 THR A CA 1
ATOM 1560 C C . THR A 1 193 ? 31.568 -19.744 -40.562 1.00 92.25 193 THR A C 1
ATOM 1562 O O . THR A 1 193 ? 32.670 -19.932 -41.079 1.00 92.25 193 THR A O 1
ATOM 1565 N N . HIS A 1 194 ? 30.525 -19.273 -41.258 1.00 92.38 194 HIS A N 1
ATOM 1566 C CA . HIS A 1 194 ? 30.567 -18.935 -42.680 1.00 92.38 194 HIS A CA 1
ATOM 1567 C C . HIS A 1 194 ? 31.435 -17.700 -42.942 1.00 92.38 194 HIS A C 1
ATOM 1569 O O . HIS A 1 194 ? 32.305 -17.740 -43.812 1.00 92.38 194 HIS A O 1
ATOM 1575 N N . ILE A 1 195 ? 31.250 -16.640 -42.150 1.00 92.44 195 ILE A N 1
ATOM 1576 C CA . ILE A 1 195 ? 32.027 -15.396 -42.237 1.00 92.44 195 ILE A CA 1
ATOM 1577 C C . ILE A 1 195 ? 33.518 -15.675 -42.008 1.00 92.44 195 ILE A C 1
ATOM 1579 O O . ILE A 1 195 ? 34.376 -15.181 -42.741 1.00 92.44 195 ILE A O 1
ATOM 1583 N N . CYS A 1 196 ? 33.835 -16.559 -41.059 1.00 92.25 196 CYS A N 1
ATOM 1584 C CA . CYS A 1 196 ? 35.203 -16.954 -40.747 1.00 92.25 196 CYS A CA 1
ATOM 1585 C C . CYS A 1 196 ? 35.821 -17.942 -41.758 1.00 92.25 196 CYS A C 1
ATOM 1587 O O . CYS A 1 196 ? 36.863 -18.536 -41.487 1.00 92.25 196 CYS A O 1
ATOM 1589 N N . GLY A 1 197 ? 35.219 -18.133 -42.936 1.00 86.81 197 GLY A N 1
ATOM 1590 C CA . GLY A 1 197 ? 35.757 -18.999 -43.987 1.00 86.81 197 GLY A CA 1
ATOM 1591 C C . GLY A 1 197 ? 35.597 -20.494 -43.700 1.00 86.81 197 GLY A C 1
ATOM 1592 O O . GLY A 1 197 ? 36.454 -21.291 -44.081 1.00 86.81 197 GLY A O 1
ATOM 1593 N N . GLY A 1 198 ? 34.524 -20.880 -43.006 1.00 86.81 198 GLY A N 1
ATOM 1594 C CA . GLY A 1 198 ? 34.193 -22.276 -42.709 1.00 86.81 198 GLY A CA 1
ATOM 1595 C C . GLY A 1 198 ? 34.921 -22.852 -41.494 1.00 86.81 198 GLY A C 1
ATOM 1596 O O . GLY A 1 198 ? 35.112 -24.064 -41.421 1.00 86.81 198 GLY A O 1
ATOM 1597 N N . VAL A 1 199 ? 35.352 -22.005 -40.556 1.00 91.75 199 VAL A N 1
ATOM 1598 C CA . VAL A 1 199 ? 35.924 -22.447 -39.272 1.00 91.75 199 VAL A CA 1
ATOM 1599 C C . VAL A 1 199 ? 34.922 -23.340 -38.539 1.00 91.75 199 VAL A C 1
ATOM 1601 O O . VAL A 1 199 ? 33.722 -23.069 -38.537 1.00 91.75 199 VAL A O 1
ATOM 1604 N N . ALA A 1 200 ? 35.412 -24.415 -37.918 1.00 91.81 200 ALA A N 1
ATOM 1605 C CA . ALA A 1 200 ? 34.554 -25.362 -37.221 1.00 91.81 200 ALA A CA 1
ATOM 1606 C C . ALA A 1 200 ? 33.788 -24.669 -36.084 1.00 91.81 200 ALA A C 1
ATOM 1608 O O . ALA A 1 200 ? 34.378 -23.933 -35.293 1.00 91.81 200 ALA A O 1
ATOM 1609 N N . LEU A 1 201 ? 32.491 -24.965 -35.954 1.00 90.88 201 LEU A N 1
ATOM 1610 C CA . LEU A 1 201 ? 31.618 -24.372 -34.932 1.00 90.88 201 LEU A CA 1
ATOM 1611 C C . LEU A 1 201 ? 32.215 -24.473 -33.520 1.00 90.88 201 LEU A C 1
ATOM 1613 O O . LEU A 1 201 ? 32.209 -23.493 -32.785 1.00 90.88 201 LEU A O 1
ATOM 1617 N N . LYS A 1 202 ? 32.815 -25.623 -33.179 1.00 91.19 202 LYS A N 1
ATOM 1618 C CA . LYS A 1 202 ? 33.489 -25.840 -31.890 1.00 91.19 202 LYS A CA 1
ATOM 1619 C C . LYS A 1 202 ? 34.589 -24.806 -31.624 1.00 91.19 202 LYS A C 1
ATOM 1621 O O . LYS A 1 202 ? 34.695 -24.314 -30.513 1.00 91.19 202 LYS A O 1
ATOM 1626 N N . GLN A 1 203 ? 35.383 -24.454 -32.636 1.00 91.69 203 GLN A N 1
ATOM 1627 C CA . GLN A 1 203 ? 36.463 -23.471 -32.492 1.00 91.69 203 GLN A CA 1
ATOM 1628 C C . GLN A 1 203 ? 35.921 -22.053 -32.289 1.00 91.69 203 GLN A C 1
ATOM 1630 O O . GLN A 1 203 ? 36.492 -21.295 -31.512 1.00 91.69 203 GLN A O 1
ATOM 1635 N N . VAL A 1 204 ? 34.815 -21.712 -32.959 1.00 91.81 204 VAL A N 1
ATOM 1636 C CA . VAL A 1 204 ? 34.120 -20.430 -32.765 1.00 91.81 204 VAL A CA 1
ATOM 1637 C C . VAL A 1 204 ? 33.560 -20.336 -31.344 1.00 91.81 204 VAL A C 1
ATOM 1639 O O . VAL A 1 204 ? 33.815 -19.353 -30.660 1.00 91.81 204 VAL A O 1
ATOM 1642 N N . VAL A 1 205 ? 32.872 -21.380 -30.872 1.00 90.62 205 VAL A N 1
ATOM 1643 C CA . VAL A 1 205 ? 32.307 -21.431 -29.513 1.00 90.62 205 VAL A CA 1
ATOM 1644 C C . VAL A 1 205 ? 33.402 -21.333 -28.451 1.00 90.62 205 VAL A C 1
ATOM 1646 O O . VAL A 1 205 ? 33.312 -20.478 -27.581 1.00 90.62 205 VAL A O 1
ATOM 1649 N N . THR A 1 206 ? 34.489 -22.103 -28.573 1.00 90.50 206 THR A N 1
ATOM 1650 C CA . THR A 1 206 ? 35.613 -22.036 -27.623 1.00 90.50 206 THR A CA 1
ATOM 1651 C C . THR A 1 206 ? 36.269 -20.655 -27.568 1.00 90.50 206 THR A C 1
ATOM 1653 O O . THR A 1 206 ? 36.815 -20.282 -26.532 1.00 90.50 206 THR A O 1
ATOM 1656 N N . TYR A 1 207 ? 36.264 -19.895 -28.667 1.00 90.00 207 TYR A N 1
ATOM 1657 C CA . TYR A 1 207 ? 36.749 -18.516 -28.638 1.00 90.00 207 TYR A CA 1
ATOM 1658 C C . TYR A 1 207 ? 35.775 -17.596 -27.891 1.00 90.00 207 TYR A C 1
ATOM 1660 O O . TYR A 1 207 ? 36.203 -16.844 -27.021 1.00 90.00 207 TYR A O 1
ATOM 1668 N N . ILE A 1 208 ? 34.476 -17.702 -28.182 1.00 90.94 208 ILE A N 1
ATOM 1669 C CA . ILE A 1 208 ? 33.425 -16.912 -27.525 1.00 90.94 208 ILE A CA 1
ATOM 1670 C C . ILE A 1 208 ? 33.389 -17.180 -26.011 1.00 90.94 208 ILE A C 1
ATOM 1672 O O . ILE A 1 208 ? 33.302 -16.241 -25.230 1.00 90.94 208 ILE A O 1
ATOM 1676 N N . GLU A 1 209 ? 33.531 -18.436 -25.581 1.00 86.56 209 GLU A N 1
ATOM 1677 C CA . GLU A 1 209 ? 33.588 -18.827 -24.161 1.00 86.56 209 GLU A CA 1
ATOM 1678 C C . GLU A 1 209 ? 34.804 -18.249 -23.421 1.00 86.56 209 GLU A C 1
ATOM 1680 O O . GLU A 1 209 ? 34.774 -18.093 -22.206 1.00 86.56 209 GLU A O 1
ATOM 1685 N N . LYS A 1 210 ? 35.884 -17.928 -24.144 1.00 83.69 210 LYS A N 1
ATOM 1686 C CA . LYS A 1 210 ? 37.091 -17.290 -23.595 1.00 83.69 210 LYS A CA 1
ATOM 1687 C C . LYS A 1 210 ? 37.057 -15.765 -23.693 1.00 83.69 210 LYS A C 1
ATOM 1689 O O . LYS A 1 210 ? 38.015 -15.115 -23.274 1.00 83.69 210 LYS A O 1
ATOM 1694 N N . HIS A 1 211 ? 36.008 -15.197 -24.283 1.00 81.31 211 HIS A N 1
ATOM 1695 C CA . HIS A 1 211 ? 35.846 -13.758 -24.407 1.00 81.31 211 HIS A CA 1
ATOM 1696 C C . HIS A 1 211 ? 35.608 -13.130 -23.029 1.00 81.31 211 HIS A C 1
ATOM 1698 O O . HIS A 1 211 ? 34.946 -13.723 -22.179 1.00 81.31 211 HIS A O 1
ATOM 1704 N N . GLN A 1 212 ? 36.104 -11.912 -22.803 1.00 73.75 212 GLN A N 1
ATOM 1705 C CA . GLN A 1 212 ? 35.929 -11.220 -21.519 1.00 73.75 212 GLN A CA 1
ATOM 1706 C C . GLN A 1 212 ? 34.442 -11.067 -21.145 1.00 73.75 212 GLN A C 1
ATOM 1708 O O . GLN A 1 212 ? 34.076 -11.220 -19.985 1.00 73.75 212 GLN A O 1
ATOM 1713 N N . ASP A 1 213 ? 33.589 -10.885 -22.155 1.00 73.44 213 ASP A N 1
ATOM 1714 C CA . ASP A 1 213 ? 32.132 -10.756 -22.024 1.00 73.44 213 ASP A CA 1
ATOM 1715 C C . ASP A 1 213 ? 31.358 -12.061 -22.300 1.00 73.44 213 ASP A C 1
ATOM 1717 O O . ASP A 1 213 ? 30.209 -12.011 -22.742 1.00 73.44 213 ASP A O 1
ATOM 1721 N N . HIS A 1 214 ? 31.961 -13.238 -22.093 1.00 74.81 214 HIS A N 1
ATOM 1722 C CA . HIS A 1 214 ? 31.331 -14.529 -22.420 1.00 74.81 214 HIS A CA 1
ATOM 1723 C C . HIS A 1 214 ? 29.928 -14.718 -21.802 1.00 74.81 214 HIS A C 1
ATOM 1725 O O . HIS A 1 214 ? 29.022 -15.176 -22.499 1.00 74.81 214 HIS A O 1
ATOM 1731 N N . ASP A 1 215 ? 29.703 -14.262 -20.563 1.00 75.31 215 ASP A N 1
ATOM 1732 C CA . ASP A 1 215 ? 28.399 -14.306 -19.873 1.00 75.31 215 ASP A CA 1
ATOM 1733 C C . ASP A 1 215 ? 27.293 -13.497 -20.580 1.00 75.31 215 ASP A C 1
ATOM 1735 O O . ASP A 1 215 ? 26.104 -13.700 -20.340 1.00 75.31 215 ASP A O 1
ATOM 1739 N N . ARG A 1 216 ? 27.671 -12.564 -21.463 1.00 81.69 216 ARG A N 1
ATOM 1740 C CA . ARG A 1 216 ? 26.763 -11.702 -22.243 1.00 81.69 216 ARG A CA 1
ATOM 1741 C C . ARG A 1 216 ? 26.951 -11.849 -23.750 1.00 81.69 216 ARG A C 1
ATOM 1743 O O . ARG A 1 216 ? 26.395 -11.060 -24.520 1.00 81.69 216 ARG A O 1
ATOM 1750 N N . ALA A 1 217 ? 27.713 -12.851 -24.184 1.00 86.50 217 ALA A N 1
ATOM 1751 C CA . ALA A 1 217 ? 28.063 -13.046 -25.585 1.00 86.50 217 ALA A CA 1
ATOM 1752 C C . ALA A 1 217 ? 26.862 -13.378 -26.470 1.00 86.50 217 ALA A C 1
ATOM 1754 O O . ALA A 1 217 ? 26.888 -13.122 -27.673 1.00 86.50 217 ALA A O 1
ATOM 1755 N N . PHE A 1 218 ? 25.806 -13.932 -25.882 1.00 90.81 218 PHE A N 1
ATOM 1756 C CA . PHE A 1 218 ? 24.611 -14.336 -26.596 1.00 90.81 218 PHE A CA 1
ATOM 1757 C C . PHE A 1 218 ? 23.435 -13.434 -26.236 1.00 90.81 218 PHE A C 1
ATOM 1759 O O . PHE A 1 218 ? 23.132 -13.217 -25.068 1.00 90.81 218 PHE A O 1
ATOM 1766 N N . ILE A 1 219 ? 22.748 -12.949 -27.267 1.00 87.81 219 ILE A N 1
ATOM 1767 C CA . ILE A 1 219 ? 21.395 -12.386 -27.149 1.00 87.81 219 ILE A CA 1
ATOM 1768 C C . ILE A 1 219 ? 20.394 -13.529 -26.945 1.00 87.81 219 ILE A C 1
ATOM 1770 O O . ILE A 1 219 ? 19.395 -13.388 -26.250 1.00 87.81 219 ILE A O 1
ATOM 1774 N N . ARG A 1 220 ? 20.685 -14.682 -27.555 1.00 86.12 220 ARG A N 1
ATOM 1775 C CA . ARG A 1 220 ? 19.882 -15.901 -27.495 1.00 86.12 220 ARG A CA 1
ATOM 1776 C C . ARG A 1 220 ? 20.795 -17.119 -27.543 1.00 86.12 220 ARG A C 1
ATOM 1778 O O . ARG A 1 220 ? 21.731 -17.146 -28.343 1.00 86.12 220 ARG A O 1
ATOM 1785 N N . THR A 1 221 ? 20.489 -18.140 -26.751 1.00 85.56 221 THR A N 1
ATOM 1786 C CA . THR A 1 221 ? 21.182 -19.438 -26.739 1.00 85.56 221 THR A CA 1
ATOM 1787 C C . THR A 1 221 ? 20.340 -20.528 -27.429 1.00 85.56 221 THR A C 1
ATOM 1789 O O . THR A 1 221 ? 19.189 -20.302 -27.794 1.00 85.56 221 THR A O 1
ATOM 1792 N N . GLY A 1 222 ? 20.915 -21.712 -27.678 1.00 80.50 222 GLY A N 1
ATOM 1793 C CA . GLY A 1 222 ? 20.216 -22.843 -28.314 1.00 80.50 222 GLY A CA 1
ATOM 1794 C C . GLY A 1 222 ? 20.501 -23.021 -29.813 1.00 80.50 222 GLY A C 1
ATOM 1795 O O . GLY A 1 222 ? 21.526 -22.572 -30.325 1.00 80.50 222 GLY A O 1
ATOM 1796 N N . ALA A 1 223 ? 19.614 -23.727 -30.526 1.00 74.00 223 ALA A N 1
ATOM 1797 C CA . ALA A 1 223 ? 19.816 -24.115 -31.932 1.00 74.00 223 ALA A CA 1
ATOM 1798 C C . ALA A 1 223 ? 19.951 -22.920 -32.899 1.00 74.00 223 ALA A C 1
ATOM 1800 O O . ALA A 1 223 ? 20.706 -23.004 -33.875 1.00 74.00 223 ALA A O 1
ATOM 1801 N N . ASP A 1 224 ? 19.285 -21.811 -32.570 1.00 80.25 224 ASP A N 1
ATOM 1802 C CA . ASP A 1 224 ? 19.300 -20.538 -33.299 1.00 80.25 224 ASP A CA 1
ATOM 1803 C C . ASP A 1 224 ? 20.021 -19.447 -32.501 1.00 80.25 224 ASP A C 1
ATOM 1805 O O . ASP A 1 224 ? 19.585 -18.299 -32.453 1.00 80.25 224 ASP A O 1
ATOM 1809 N N . ALA A 1 225 ? 21.113 -19.816 -31.822 1.00 90.19 225 ALA A N 1
ATOM 1810 C CA . ALA A 1 225 ? 21.872 -18.889 -30.995 1.00 90.19 225 ALA A CA 1
ATOM 1811 C C . ALA A 1 225 ? 22.291 -17.630 -31.774 1.00 90.19 225 ALA A C 1
ATOM 1813 O O . ALA A 1 225 ? 22.849 -17.714 -32.876 1.00 90.19 225 ALA A O 1
ATOM 1814 N N . ILE A 1 226 ? 22.060 -16.468 -31.165 1.00 94.12 226 ILE A N 1
ATOM 1815 C CA . ILE A 1 226 ? 22.391 -15.151 -31.709 1.00 94.12 226 ILE A CA 1
ATOM 1816 C C . ILE A 1 226 ? 23.527 -14.590 -30.865 1.00 94.12 226 ILE A C 1
ATOM 1818 O O . ILE A 1 226 ? 23.354 -14.339 -29.672 1.00 94.12 226 ILE A O 1
ATOM 1822 N N . VAL A 1 227 ? 24.685 -14.396 -31.486 1.00 94.69 227 VAL A N 1
ATOM 1823 C CA . VAL A 1 227 ? 25.854 -13.790 -30.847 1.00 94.69 227 VAL A CA 1
ATOM 1824 C C . VAL A 1 227 ? 25.722 -12.278 -30.952 1.00 94.69 227 VAL A C 1
ATOM 1826 O O . VAL A 1 227 ? 25.470 -11.752 -32.040 1.00 94.69 227 VAL A O 1
ATOM 1829 N N . ARG A 1 228 ? 25.884 -11.590 -29.823 1.00 94.56 228 ARG A N 1
ATOM 1830 C CA . ARG A 1 228 ? 25.856 -10.129 -29.722 1.00 94.56 228 ARG A CA 1
ATOM 1831 C C . ARG A 1 228 ? 26.878 -9.521 -30.685 1.00 94.56 228 ARG A C 1
ATOM 1833 O O . ARG A 1 228 ? 27.967 -10.065 -30.856 1.00 94.56 228 ARG A O 1
ATOM 1840 N N . SER A 1 229 ? 26.514 -8.424 -31.337 1.00 92.38 229 SER A N 1
ATOM 1841 C CA . SER A 1 229 ? 27.283 -7.806 -32.421 1.00 92.38 229 SER A CA 1
ATOM 1842 C C . SER A 1 229 ? 28.752 -7.524 -32.078 1.00 92.38 229 SER A C 1
ATOM 1844 O O . SER A 1 229 ? 29.624 -7.908 -32.852 1.00 92.38 229 SER A O 1
ATOM 1846 N N . ASN A 1 230 ? 29.052 -6.949 -30.910 1.00 88.75 230 ASN A N 1
ATOM 1847 C CA . ASN A 1 230 ? 30.428 -6.709 -30.458 1.00 88.75 230 ASN A CA 1
ATOM 1848 C C . ASN A 1 230 ? 31.244 -8.013 -30.366 1.00 88.75 230 ASN A C 1
ATOM 1850 O O . ASN A 1 230 ? 32.296 -8.128 -30.986 1.00 88.75 230 ASN A O 1
ATOM 1854 N N . VAL A 1 231 ? 30.710 -9.042 -29.702 1.00 91.50 231 VAL A N 1
ATOM 1855 C CA . VAL A 1 231 ? 31.384 -10.344 -29.563 1.00 91.50 231 VAL A CA 1
ATOM 1856 C C . VAL A 1 231 ? 31.499 -11.059 -30.911 1.00 91.50 231 VAL A C 1
ATOM 1858 O O . VAL A 1 231 ? 32.500 -11.726 -31.191 1.00 91.50 231 VAL A O 1
ATOM 1861 N N . ALA A 1 232 ? 30.503 -10.907 -31.785 1.00 94.00 232 ALA A N 1
ATOM 1862 C CA . ALA A 1 232 ? 30.560 -11.417 -33.147 1.00 94.00 232 ALA A CA 1
ATOM 1863 C C . ALA A 1 232 ? 31.693 -10.746 -33.939 1.00 94.00 232 ALA A C 1
ATOM 1865 O O . ALA A 1 232 ? 32.466 -11.448 -34.594 1.00 94.00 232 ALA A O 1
ATOM 1866 N N . TYR A 1 233 ? 31.828 -9.420 -33.845 1.00 93.69 233 TYR A N 1
ATOM 1867 C CA . TYR A 1 233 ? 32.918 -8.675 -34.470 1.00 93.69 233 TYR A CA 1
ATOM 1868 C C . TYR A 1 233 ? 34.281 -9.116 -33.938 1.00 93.69 233 TYR A C 1
ATOM 1870 O O . TYR A 1 233 ? 35.136 -9.485 -34.741 1.00 93.69 233 TYR A O 1
ATOM 1878 N N . ASP A 1 234 ? 34.465 -9.175 -32.619 1.00 91.56 234 ASP A N 1
ATOM 1879 C CA . ASP A 1 234 ? 35.732 -9.579 -31.999 1.00 91.56 234 ASP A CA 1
ATOM 1880 C C . ASP A 1 234 ? 36.137 -10.998 -32.415 1.00 91.56 234 ASP A C 1
ATOM 1882 O O . ASP A 1 234 ? 37.293 -11.266 -32.756 1.00 91.56 234 ASP A O 1
ATOM 1886 N N . THR A 1 235 ? 35.159 -11.901 -32.509 1.00 93.38 235 THR A N 1
ATOM 1887 C CA . THR A 1 235 ? 35.361 -13.264 -33.013 1.00 93.38 235 THR A CA 1
ATOM 1888 C C . THR A 1 235 ? 35.811 -13.274 -34.474 1.00 93.38 235 THR A C 1
ATOM 1890 O O . THR A 1 235 ? 36.776 -13.960 -34.827 1.00 93.38 235 THR A O 1
ATOM 1893 N N . ILE A 1 236 ? 35.149 -12.506 -35.342 1.00 94.31 236 ILE A N 1
ATOM 1894 C CA . ILE A 1 236 ? 35.514 -12.394 -36.763 1.00 94.31 236 ILE A CA 1
ATOM 1895 C C . ILE A 1 236 ? 36.912 -11.774 -36.906 1.00 94.31 236 ILE A C 1
ATOM 1897 O O . ILE A 1 236 ? 37.751 -12.288 -37.653 1.00 94.31 236 ILE A O 1
ATOM 1901 N N . TYR A 1 237 ? 37.192 -10.717 -36.145 1.00 93.69 237 TYR A N 1
ATOM 1902 C CA . TYR A 1 237 ? 38.476 -10.030 -36.121 1.00 93.69 237 TYR A CA 1
ATOM 1903 C C . TYR A 1 237 ? 39.603 -10.974 -35.692 1.00 93.69 237 TYR A C 1
ATOM 1905 O O . TYR A 1 237 ? 40.636 -11.061 -36.365 1.00 93.69 237 TYR A O 1
ATOM 1913 N N . TYR A 1 238 ? 39.388 -11.756 -34.631 1.00 93.62 238 TYR A N 1
ATOM 1914 C CA . TYR A 1 238 ? 40.348 -12.748 -34.162 1.00 93.62 238 TYR A CA 1
ATOM 1915 C C . TYR A 1 238 ? 40.713 -13.749 -35.257 1.00 93.62 238 TYR A C 1
ATOM 1917 O O . TYR A 1 238 ? 41.896 -13.922 -35.550 1.00 93.62 238 TYR A O 1
ATOM 1925 N N . PHE A 1 239 ? 39.736 -14.369 -35.923 1.00 94.31 239 PHE A N 1
ATOM 1926 C CA . PHE A 1 239 ? 40.036 -15.330 -36.990 1.00 94.31 239 PHE A CA 1
ATOM 1927 C C . PHE A 1 239 ? 40.671 -14.683 -38.232 1.00 94.31 239 PHE A C 1
ATOM 1929 O O . PHE A 1 239 ? 41.414 -15.354 -38.954 1.00 94.31 239 PHE A O 1
ATOM 1936 N N . GLY A 1 240 ? 40.435 -13.390 -38.474 1.00 91.88 240 GLY A N 1
ATOM 1937 C CA . GLY A 1 240 ? 41.057 -12.633 -39.564 1.00 91.88 240 GLY A CA 1
ATOM 1938 C C . GLY A 1 240 ? 42.509 -12.227 -39.304 1.00 91.88 240 GLY A C 1
ATOM 1939 O O . GLY A 1 240 ? 43.331 -12.269 -40.224 1.00 91.88 240 GLY A O 1
ATOM 1940 N N . HIS A 1 241 ? 42.842 -11.859 -38.064 1.00 90.38 241 HIS A N 1
ATOM 1941 C CA . HIS A 1 241 ? 44.105 -11.187 -37.735 1.00 90.38 241 HIS A CA 1
ATOM 1942 C C . HIS A 1 241 ? 44.984 -11.939 -36.726 1.00 90.38 241 HIS A C 1
ATOM 1944 O O . HIS A 1 241 ? 46.213 -11.915 -36.855 1.00 90.38 241 HIS A O 1
ATOM 1950 N N . ASN A 1 242 ? 44.389 -12.652 -35.772 1.00 89.38 242 ASN A N 1
ATOM 1951 C CA . ASN A 1 242 ? 45.091 -13.162 -34.589 1.00 89.38 242 ASN A CA 1
ATOM 1952 C C . ASN A 1 242 ? 45.200 -14.695 -34.557 1.00 89.38 242 ASN A C 1
ATOM 1954 O O . ASN A 1 242 ? 46.172 -15.226 -34.026 1.00 89.38 242 ASN A O 1
ATOM 1958 N N . ALA A 1 243 ? 44.240 -15.416 -35.139 1.00 87.69 243 ALA A N 1
ATOM 1959 C CA . ALA A 1 243 ? 44.262 -16.873 -35.204 1.00 87.69 243 ALA A CA 1
ATOM 1960 C C . ALA A 1 243 ? 45.375 -17.389 -36.129 1.00 87.69 243 ALA A C 1
ATOM 1962 O O . ALA A 1 243 ? 45.702 -16.769 -37.143 1.00 87.69 243 ALA A O 1
ATOM 1963 N N . SER A 1 244 ? 45.906 -18.574 -35.823 1.00 81.94 244 SER A N 1
ATOM 1964 C CA . SER A 1 244 ? 46.817 -19.308 -36.703 1.00 81.94 244 SER A CA 1
ATOM 1965 C C . SER A 1 244 ? 46.179 -20.643 -37.115 1.00 81.94 244 SER A C 1
ATOM 1967 O O . SER A 1 244 ? 45.907 -21.465 -36.239 1.00 81.94 244 SER A O 1
ATOM 1969 N N . PRO A 1 245 ? 45.904 -20.883 -38.412 1.00 85.00 245 PRO A N 1
ATOM 1970 C CA . PRO A 1 245 ? 46.112 -19.978 -39.544 1.00 85.00 245 PRO A CA 1
ATOM 1971 C C . PRO A 1 245 ? 45.035 -18.881 -39.638 1.00 85.00 245 PRO A C 1
ATOM 1973 O O . PRO A 1 245 ? 43.850 -19.133 -39.400 1.00 85.00 245 PRO A O 1
ATOM 1976 N N . ARG A 1 246 ? 45.444 -17.687 -40.084 1.00 88.94 246 ARG A N 1
ATOM 1977 C CA . ARG A 1 246 ? 44.548 -16.551 -40.357 1.00 88.94 246 ARG A CA 1
ATOM 1978 C C . ARG A 1 246 ? 43.600 -16.862 -41.512 1.00 88.94 246 ARG A C 1
ATOM 1980 O O . ARG A 1 246 ? 43.978 -17.517 -42.485 1.00 88.94 246 ARG A O 1
ATOM 1987 N N . LYS A 1 247 ? 42.372 -16.355 -41.434 1.00 90.75 247 LYS A N 1
ATOM 1988 C CA . LYS A 1 247 ? 41.326 -16.573 -42.438 1.00 90.75 247 LYS A CA 1
ATOM 1989 C C . LYS A 1 247 ? 41.111 -15.312 -43.266 1.00 90.75 247 LYS A C 1
ATOM 1991 O O . LYS A 1 247 ? 40.605 -14.311 -42.771 1.00 90.75 247 LYS A O 1
ATOM 1996 N N . THR A 1 248 ? 41.438 -15.379 -44.556 1.00 87.94 248 THR A N 1
ATOM 1997 C CA . THR A 1 248 ? 41.317 -14.243 -45.487 1.00 87.94 248 THR A CA 1
ATOM 1998 C C . THR A 1 248 ? 39.895 -13.682 -45.549 1.00 87.94 248 THR A C 1
ATOM 2000 O O . THR A 1 248 ? 39.720 -12.471 -45.486 1.00 87.94 248 THR A O 1
ATOM 2003 N N . ARG A 1 249 ? 38.872 -14.550 -45.575 1.00 87.06 249 ARG A N 1
ATOM 2004 C CA . ARG A 1 249 ? 37.463 -14.118 -45.565 1.00 87.06 249 ARG A CA 1
ATOM 2005 C C . ARG A 1 249 ? 37.072 -13.395 -44.281 1.00 87.06 249 ARG A C 1
ATOM 2007 O O . ARG A 1 249 ? 36.408 -12.370 -44.350 1.00 87.06 249 ARG A O 1
ATOM 2014 N N . ALA A 1 250 ? 37.544 -13.875 -43.131 1.00 90.38 250 ALA A N 1
ATOM 2015 C CA . ALA A 1 250 ? 37.301 -13.210 -41.855 1.00 90.38 250 ALA A CA 1
ATOM 2016 C C . ALA A 1 250 ? 37.919 -11.801 -41.840 1.00 90.38 250 ALA A C 1
ATOM 2018 O O . ALA A 1 250 ? 37.285 -10.859 -41.386 1.00 90.38 250 ALA A O 1
ATOM 2019 N N . LYS A 1 251 ? 39.120 -11.640 -42.415 1.00 90.44 251 LYS A N 1
ATOM 2020 C CA . LYS A 1 251 ? 39.789 -10.339 -42.566 1.00 90.44 251 LYS A CA 1
ATOM 2021 C C . LYS A 1 251 ? 39.011 -9.369 -43.469 1.00 90.44 251 LYS A C 1
ATOM 2023 O O . LYS A 1 251 ? 38.879 -8.199 -43.127 1.00 90.44 251 LYS A O 1
ATOM 2028 N N . GLU A 1 252 ? 38.488 -9.841 -44.603 1.00 90.19 252 GLU A N 1
ATOM 2029 C CA . GLU A 1 252 ? 37.642 -9.034 -45.504 1.00 90.19 252 GLU A CA 1
ATOM 2030 C C . GLU A 1 252 ? 36.366 -8.553 -44.797 1.00 90.19 252 GLU A C 1
ATOM 2032 O O . GLU A 1 252 ? 36.011 -7.376 -44.868 1.00 90.19 252 GLU A O 1
ATOM 2037 N N . TRP A 1 253 ? 35.698 -9.450 -44.069 1.00 90.56 253 TRP A N 1
ATOM 2038 C CA . TRP A 1 253 ? 34.483 -9.114 -43.330 1.00 90.56 253 TRP A CA 1
ATOM 2039 C C . TRP A 1 253 ? 34.744 -8.235 -42.110 1.00 90.56 253 TRP A C 1
ATOM 2041 O O . TRP A 1 253 ? 33.949 -7.338 -41.860 1.00 90.56 253 TRP A O 1
ATOM 2051 N N . ALA A 1 254 ? 35.859 -8.412 -41.399 1.00 89.44 254 ALA A N 1
ATOM 2052 C CA . ALA A 1 254 ? 36.249 -7.527 -40.302 1.00 89.44 254 ALA A CA 1
ATOM 2053 C C . ALA A 1 254 ? 36.406 -6.074 -40.780 1.00 89.44 254 ALA A C 1
ATOM 2055 O O . ALA A 1 254 ? 35.933 -5.156 -40.120 1.00 89.44 254 ALA A O 1
ATOM 2056 N N . ALA A 1 255 ? 36.988 -5.854 -41.966 1.00 85.88 255 ALA A N 1
ATOM 2057 C CA . ALA A 1 255 ? 37.086 -4.514 -42.547 1.00 85.88 255 ALA A CA 1
ATOM 2058 C C . ALA A 1 255 ? 35.706 -3.914 -42.876 1.00 85.88 255 ALA A C 1
ATOM 2060 O O . ALA A 1 255 ? 35.484 -2.725 -42.672 1.00 85.88 255 ALA A O 1
ATOM 2061 N N . LYS A 1 256 ? 34.765 -4.738 -43.353 1.00 82.75 256 LYS A N 1
ATOM 2062 C CA . LYS A 1 256 ? 33.401 -4.307 -43.695 1.00 82.75 256 LYS A CA 1
ATOM 2063 C C . LYS A 1 256 ? 32.508 -4.083 -42.466 1.00 82.75 256 LYS A C 1
ATOM 2065 O O . LYS A 1 256 ? 31.602 -3.259 -42.518 1.00 82.75 256 LYS A O 1
ATOM 2070 N N . LEU A 1 257 ? 32.753 -4.812 -41.378 1.00 86.38 257 LEU A N 1
ATOM 2071 C CA . LEU A 1 257 ? 31.937 -4.823 -40.161 1.00 86.38 257 LEU A CA 1
ATOM 2072 C C . LEU A 1 257 ? 32.540 -3.988 -39.019 1.00 86.38 257 LEU A C 1
ATOM 2074 O O . LEU A 1 257 ? 32.159 -4.186 -37.875 1.00 86.38 257 LEU A O 1
ATOM 2078 N N . GLN A 1 258 ? 33.449 -3.045 -39.295 1.00 79.12 258 GLN A N 1
ATOM 2079 C CA . GLN A 1 258 ? 34.012 -2.157 -38.259 1.00 79.12 258 GLN A CA 1
ATOM 2080 C C . GLN A 1 258 ? 32.934 -1.414 -37.452 1.00 79.12 258 GLN A C 1
ATOM 2082 O O . GLN A 1 258 ? 33.105 -1.185 -36.260 1.00 79.12 258 GLN A O 1
ATOM 2087 N N . GLN A 1 259 ? 31.814 -1.074 -38.096 1.00 79.62 259 GLN A N 1
ATOM 2088 C CA . GLN A 1 259 ? 30.594 -0.578 -37.455 1.00 79.62 259 GLN A CA 1
ATOM 2089 C C . GLN A 1 259 ? 29.487 -1.628 -37.583 1.00 79.62 259 GLN A C 1
ATOM 2091 O O . GLN A 1 259 ? 28.505 -1.440 -38.302 1.00 79.62 259 GLN A O 1
ATOM 2096 N N . ILE A 1 260 ? 29.697 -2.783 -36.949 1.00 84.94 260 ILE A N 1
ATOM 2097 C CA . ILE A 1 260 ? 28.823 -3.953 -37.089 1.00 84.94 260 ILE A CA 1
ATOM 2098 C C . ILE A 1 260 ? 27.362 -3.649 -36.728 1.00 84.94 260 ILE A C 1
ATOM 2100 O O . ILE A 1 260 ? 26.474 -4.120 -37.433 1.00 84.94 260 ILE A O 1
ATOM 2104 N N . ASP A 1 261 ? 27.110 -2.819 -35.715 1.00 79.56 261 ASP A N 1
ATOM 2105 C CA . ASP A 1 261 ? 25.757 -2.438 -35.290 1.00 79.56 261 ASP A CA 1
ATOM 2106 C C . ASP A 1 261 ? 25.047 -1.643 -36.383 1.00 79.56 261 ASP A C 1
ATOM 2108 O O . ASP A 1 261 ? 23.991 -2.056 -36.857 1.00 79.56 261 ASP A O 1
ATOM 2112 N N . THR A 1 262 ? 25.685 -0.573 -36.868 1.00 76.31 262 THR A N 1
ATOM 2113 C CA . THR A 1 262 ? 25.193 0.243 -37.984 1.00 76.31 262 THR A CA 1
ATOM 2114 C C . THR A 1 262 ? 24.925 -0.614 -39.215 1.00 76.31 262 THR A C 1
ATOM 2116 O O . THR A 1 262 ? 23.891 -0.465 -39.863 1.00 76.31 262 THR A O 1
ATOM 2119 N N . TYR A 1 263 ? 25.835 -1.540 -39.532 1.00 82.75 263 TYR A N 1
ATOM 2120 C CA . TYR A 1 263 ? 25.656 -2.456 -40.651 1.00 82.75 263 TYR A CA 1
ATOM 2121 C C . TYR A 1 263 ? 24.424 -3.339 -40.449 1.00 82.75 263 TYR A C 1
ATOM 2123 O O . TYR A 1 263 ? 23.570 -3.402 -41.329 1.00 82.75 263 TYR A O 1
ATOM 2131 N N . ILE A 1 264 ? 24.300 -3.999 -39.295 1.00 85.06 264 ILE A N 1
ATOM 2132 C CA . ILE A 1 264 ? 23.176 -4.891 -39.005 1.00 85.06 264 ILE A CA 1
ATOM 2133 C C . ILE A 1 264 ? 21.859 -4.115 -39.006 1.00 85.06 264 ILE A C 1
ATOM 2135 O O . ILE A 1 264 ? 20.925 -4.559 -39.662 1.00 85.06 264 ILE A O 1
ATOM 2139 N N . HIS A 1 265 ? 21.786 -2.957 -38.347 1.00 79.00 265 HIS A N 1
ATOM 2140 C CA . HIS A 1 265 ? 20.590 -2.111 -38.303 1.00 79.00 265 HIS A CA 1
ATOM 2141 C C . HIS A 1 265 ? 20.155 -1.644 -39.684 1.00 79.00 265 HIS A C 1
ATOM 2143 O O . HIS A 1 265 ? 18.972 -1.723 -40.012 1.00 79.00 265 HIS A O 1
ATOM 2149 N N . GLN A 1 266 ? 21.108 -1.226 -40.523 1.00 76.38 266 GLN A N 1
ATOM 2150 C CA . GLN A 1 266 ? 20.821 -0.910 -41.916 1.00 76.38 266 GLN A CA 1
ATOM 2151 C C . GLN A 1 266 ? 20.215 -2.122 -42.611 1.00 76.38 266 GLN A C 1
ATOM 2153 O O . GLN A 1 266 ? 19.140 -1.989 -43.177 1.00 76.38 266 GLN A O 1
ATOM 2158 N N . GLN A 1 267 ? 20.852 -3.297 -42.523 1.00 80.88 267 GLN A N 1
ATOM 2159 C CA . GLN A 1 267 ? 20.389 -4.515 -43.194 1.00 80.88 267 GLN A CA 1
ATOM 2160 C C . GLN A 1 267 ? 19.030 -5.014 -42.680 1.00 80.88 267 GLN A C 1
ATOM 2162 O O . GLN A 1 267 ? 18.239 -5.517 -43.472 1.00 80.88 267 GLN A O 1
ATOM 2167 N N . THR A 1 268 ? 18.736 -4.893 -41.384 1.00 77.12 268 THR A N 1
ATOM 2168 C CA . THR A 1 268 ? 17.458 -5.318 -40.783 1.00 77.12 268 THR A CA 1
ATOM 2169 C C . THR A 1 268 ? 16.345 -4.282 -40.933 1.00 77.12 268 THR A C 1
ATOM 2171 O O . THR A 1 268 ? 15.206 -4.561 -40.558 1.00 77.12 268 THR A O 1
ATOM 2174 N N . GLY A 1 269 ? 16.646 -3.103 -41.488 1.00 68.38 269 GLY A N 1
ATOM 2175 C CA . GLY A 1 269 ? 15.694 -1.999 -41.602 1.00 68.38 269 GLY A CA 1
ATOM 2176 C C . GLY A 1 269 ? 15.331 -1.379 -40.249 1.00 68.38 269 GLY A C 1
ATOM 2177 O O . GLY A 1 269 ? 14.253 -0.800 -40.113 1.00 68.38 269 GLY A O 1
ATOM 2178 N N . TYR A 1 270 ? 16.195 -1.521 -39.239 1.00 67.81 270 TYR A N 1
ATOM 2179 C CA . TYR A 1 270 ? 16.003 -0.912 -37.927 1.00 67.81 270 TYR A CA 1
ATOM 2180 C C . TYR A 1 270 ? 16.263 0.597 -38.006 1.00 67.81 270 TYR A C 1
ATOM 2182 O O . TYR A 1 270 ? 17.383 1.037 -38.265 1.00 67.81 270 TYR A O 1
ATOM 2190 N N . ALA A 1 271 ? 15.218 1.391 -37.771 1.00 56.88 271 ALA A N 1
ATOM 2191 C CA . ALA A 1 271 ? 15.314 2.837 -37.619 1.00 56.88 271 ALA A CA 1
ATOM 2192 C C . ALA A 1 271 ? 15.302 3.180 -36.127 1.00 56.88 271 ALA A C 1
ATOM 2194 O O . ALA A 1 271 ? 14.301 2.970 -35.437 1.00 56.88 271 ALA A O 1
ATOM 2195 N N . GLU A 1 272 ? 16.414 3.710 -35.623 1.00 49.31 272 GLU A N 1
ATOM 2196 C CA . GLU A 1 272 ? 16.507 4.158 -34.240 1.00 49.31 272 GLU A CA 1
ATOM 2197 C C . GLU A 1 272 ? 15.580 5.369 -34.048 1.00 49.31 272 GLU A C 1
ATOM 2199 O O . GLU A 1 272 ? 15.849 6.473 -34.521 1.00 49.31 272 GLU A O 1
ATOM 2204 N N . THR A 1 273 ? 14.430 5.178 -33.393 1.00 45.78 273 THR A N 1
ATOM 2205 C CA . THR A 1 273 ? 13.595 6.318 -32.994 1.00 45.78 273 THR A CA 1
ATOM 2206 C C . THR A 1 273 ? 14.358 7.138 -31.958 1.00 45.78 273 THR A C 1
ATOM 2208 O O . THR A 1 273 ? 14.434 6.714 -30.808 1.00 45.78 273 THR A O 1
ATOM 2211 N N . ASN A 1 274 ? 14.914 8.269 -32.403 1.00 45.88 274 ASN A N 1
ATOM 2212 C CA . ASN A 1 274 ? 15.578 9.350 -31.662 1.00 45.88 274 ASN A CA 1
ATOM 2213 C C . ASN A 1 274 ? 15.595 9.168 -30.127 1.00 45.88 274 ASN A C 1
ATOM 2215 O O . ASN A 1 274 ? 14.668 9.579 -29.421 1.00 45.88 274 ASN A O 1
ATOM 2219 N N . ARG A 1 275 ? 16.645 8.503 -29.627 1.00 45.12 275 ARG A N 1
ATOM 2220 C CA . ARG A 1 275 ? 16.787 8.093 -28.223 1.00 45.12 275 ARG A CA 1
ATOM 2221 C C . ARG A 1 275 ? 17.055 9.255 -27.272 1.00 45.12 275 ARG A C 1
ATOM 2223 O O . ARG A 1 275 ? 16.492 9.235 -26.196 1.00 45.12 275 ARG A O 1
ATOM 2230 N N . GLU A 1 276 ? 17.765 10.312 -27.671 1.00 43.78 276 GLU A N 1
ATOM 2231 C CA . GLU A 1 276 ? 17.967 11.487 -26.796 1.00 43.78 276 GLU A CA 1
ATOM 2232 C C . GLU A 1 276 ? 16.641 12.170 -26.432 1.00 43.78 276 GLU A C 1
ATOM 2234 O O . GLU A 1 276 ? 16.362 12.426 -25.265 1.00 43.78 276 GLU A O 1
ATOM 2239 N N . SER A 1 277 ? 15.748 12.359 -27.410 1.00 48.03 277 SER A N 1
ATOM 2240 C CA . SER A 1 277 ? 14.406 12.892 -27.149 1.00 48.03 277 SER A CA 1
ATOM 2241 C C . SER A 1 277 ? 13.541 11.920 -26.353 1.00 48.03 277 SER A C 1
ATOM 2243 O O . SER A 1 277 ? 12.693 12.380 -25.594 1.00 48.03 277 SER A O 1
ATOM 2245 N N . LYS A 1 278 ? 13.692 10.604 -26.545 1.00 47.25 278 LYS A N 1
ATOM 2246 C CA . LYS A 1 278 ? 12.918 9.596 -25.816 1.00 47.25 278 LYS A CA 1
ATOM 2247 C C . LYS A 1 278 ? 13.425 9.408 -24.402 1.00 47.25 278 LYS A C 1
ATOM 2249 O O . LYS A 1 278 ? 12.583 9.272 -23.543 1.00 47.25 278 LYS A O 1
ATOM 2254 N N . ASP A 1 279 ? 14.720 9.437 -24.138 1.00 48.16 279 ASP A N 1
ATOM 2255 C CA . ASP A 1 279 ? 15.286 9.243 -22.805 1.00 48.16 279 ASP A CA 1
ATOM 2256 C C . ASP A 1 279 ? 15.070 10.487 -21.940 1.00 48.16 279 ASP A C 1
ATOM 2258 O O . ASP A 1 279 ? 14.685 10.349 -20.782 1.00 48.16 279 ASP A O 1
ATOM 2262 N N . ASP A 1 280 ? 15.148 11.696 -22.511 1.00 51.75 280 ASP A N 1
ATOM 2263 C CA . ASP A 1 280 ? 14.729 12.922 -21.822 1.00 51.75 280 ASP A CA 1
ATOM 2264 C C . ASP A 1 280 ? 13.213 12.978 -21.615 1.00 51.75 280 ASP A C 1
ATOM 2266 O O . ASP A 1 280 ? 12.753 13.389 -20.548 1.00 51.75 280 ASP A O 1
ATOM 2270 N N . LEU A 1 281 ? 12.418 12.530 -22.597 1.00 50.31 281 LEU A N 1
ATOM 2271 C CA . LEU A 1 281 ? 10.964 12.431 -22.460 1.00 50.31 281 LEU A CA 1
ATOM 2272 C C . LEU A 1 281 ? 10.567 11.304 -21.508 1.00 50.31 281 LEU A C 1
ATOM 2274 O O . LEU A 1 281 ? 9.604 11.482 -20.787 1.00 50.31 281 LEU A O 1
ATOM 2278 N N . ILE A 1 282 ? 11.297 10.192 -21.446 1.00 55.72 282 ILE A N 1
ATOM 2279 C CA . ILE A 1 282 ? 11.093 9.072 -20.523 1.00 55.72 282 ILE A CA 1
ATOM 2280 C C . ILE A 1 282 ? 11.523 9.509 -19.134 1.00 55.72 282 ILE A C 1
ATOM 2282 O O . ILE A 1 282 ? 10.795 9.239 -18.198 1.00 55.72 282 ILE A O 1
ATOM 2286 N N . ALA A 1 283 ? 12.618 10.247 -18.968 1.00 61.56 283 ALA A N 1
ATOM 2287 C CA . ALA A 1 283 ? 13.015 10.814 -17.684 1.00 61.56 283 ALA A CA 1
ATOM 2288 C C . ALA A 1 283 ? 12.048 11.922 -17.234 1.00 61.56 283 ALA A C 1
ATOM 2290 O O . ALA A 1 283 ? 11.732 12.040 -16.052 1.00 61.56 283 ALA A O 1
ATOM 2291 N N . ALA A 1 284 ? 11.538 12.750 -18.150 1.00 61.19 284 ALA A N 1
ATOM 2292 C CA . ALA A 1 284 ? 10.500 13.742 -17.867 1.00 61.19 284 ALA A CA 1
ATOM 2293 C C . ALA A 1 284 ? 9.144 13.082 -17.577 1.00 61.19 284 ALA A C 1
ATOM 2295 O O . ALA A 1 284 ? 8.476 13.479 -16.631 1.00 61.19 284 ALA A O 1
ATOM 2296 N N . GLN A 1 285 ? 8.770 12.037 -18.314 1.00 61.38 285 GLN A N 1
ATOM 2297 C CA . GLN A 1 285 ? 7.575 11.231 -18.083 1.00 61.38 285 GLN A CA 1
ATOM 2298 C C . GLN A 1 285 ? 7.712 10.391 -16.829 1.00 61.38 285 GLN A C 1
ATOM 2300 O O . GLN A 1 285 ? 6.722 10.217 -16.157 1.00 61.38 285 GLN A O 1
ATOM 2305 N N . GLN A 1 286 ? 8.885 9.887 -16.467 1.00 55.69 286 GLN A N 1
ATOM 2306 C CA . GLN A 1 286 ? 9.111 9.165 -15.217 1.00 55.69 286 GLN A CA 1
ATOM 2307 C C . GLN A 1 286 ? 9.050 10.131 -14.044 1.00 55.69 286 GLN A C 1
ATOM 2309 O O . GLN A 1 286 ? 8.386 9.817 -13.066 1.00 55.69 286 GLN A O 1
ATOM 2314 N N . ARG A 1 287 ? 9.631 11.334 -14.163 1.00 65.88 287 ARG A N 1
ATOM 2315 C CA . ARG A 1 287 ? 9.457 12.410 -13.175 1.00 65.88 287 ARG A CA 1
ATOM 2316 C C . ARG A 1 287 ? 7.998 12.839 -13.058 1.00 65.88 287 ARG A C 1
ATOM 2318 O O . ARG A 1 287 ? 7.519 13.003 -11.942 1.00 65.88 287 ARG A O 1
ATOM 2325 N N . GLU A 1 288 ? 7.278 12.968 -14.170 1.00 56.06 288 GLU A N 1
ATOM 2326 C CA . GLU A 1 288 ? 5.861 13.335 -14.161 1.00 56.06 288 GLU A CA 1
ATOM 2327 C C . GLU A 1 288 ? 4.975 12.173 -13.716 1.00 56.06 288 GLU A C 1
ATOM 2329 O O . GLU A 1 288 ? 4.043 12.402 -12.973 1.00 56.06 288 GLU A O 1
ATOM 2334 N N . ILE A 1 289 ? 5.282 10.921 -14.051 1.00 57.12 289 ILE A N 1
ATOM 2335 C CA . ILE A 1 289 ? 4.612 9.719 -13.538 1.00 57.12 289 ILE A CA 1
ATOM 2336 C C . ILE A 1 289 ? 4.892 9.582 -12.048 1.00 57.12 289 ILE A C 1
ATOM 2338 O O . ILE A 1 289 ? 3.996 9.205 -11.314 1.00 57.12 289 ILE A O 1
ATOM 2342 N N . GLU A 1 290 ? 6.090 9.891 -11.561 1.00 54.09 290 GLU A N 1
ATOM 2343 C CA . GLU A 1 290 ? 6.404 9.868 -10.135 1.00 54.09 290 GLU A CA 1
ATOM 2344 C C . GLU A 1 290 ? 5.714 11.024 -9.397 1.00 54.09 290 GLU A C 1
ATOM 2346 O O . GLU A 1 290 ? 5.159 10.815 -8.320 1.00 54.09 290 GLU A O 1
ATOM 2351 N N . ARG A 1 291 ? 5.651 12.219 -9.999 1.00 63.75 291 ARG A N 1
ATOM 2352 C CA . ARG A 1 291 ? 4.872 13.362 -9.499 1.00 63.75 291 ARG A CA 1
ATOM 2353 C C . ARG A 1 291 ? 3.378 13.053 -9.483 1.00 63.75 291 ARG A C 1
ATOM 2355 O O . ARG A 1 291 ? 2.732 13.268 -8.463 1.00 63.75 291 ARG A O 1
ATOM 2362 N N . LEU A 1 292 ? 2.851 12.493 -10.568 1.00 60.09 292 LEU A N 1
ATOM 2363 C CA . LEU A 1 292 ? 1.471 12.047 -10.716 1.00 60.09 292 LEU A CA 1
ATOM 2364 C C . LEU A 1 292 ? 1.180 10.857 -9.813 1.00 60.09 292 LEU A C 1
ATOM 2366 O O . LEU A 1 292 ? 0.076 10.794 -9.321 1.00 60.09 292 LEU A O 1
ATOM 2370 N N . ARG A 1 293 ? 2.127 9.952 -9.526 1.00 55.84 293 ARG A N 1
ATOM 2371 C CA . ARG A 1 293 ? 1.991 8.866 -8.534 1.00 55.84 293 ARG A CA 1
ATOM 2372 C C . ARG A 1 293 ? 1.963 9.416 -7.114 1.00 55.84 293 ARG A C 1
ATOM 2374 O O . ARG A 1 293 ? 1.148 8.965 -6.320 1.00 55.84 293 ARG A O 1
ATOM 2381 N N . LYS A 1 294 ? 2.795 10.415 -6.800 1.00 54.22 294 LYS A N 1
ATOM 2382 C CA . LYS A 1 294 ? 2.739 11.160 -5.531 1.00 54.22 294 LYS A CA 1
ATOM 2383 C C . LYS A 1 294 ? 1.414 11.917 -5.404 1.00 54.22 294 LYS A C 1
ATOM 2385 O O . LYS A 1 294 ? 0.808 11.883 -4.342 1.00 54.22 294 LYS A O 1
ATOM 2390 N N . GLN A 1 295 ? 0.915 12.506 -6.493 1.00 54.56 295 GLN A N 1
ATOM 2391 C CA . GLN A 1 295 ? -0.411 13.125 -6.548 1.00 54.56 295 GLN A CA 1
ATOM 2392 C C . GLN A 1 295 ? -1.549 12.098 -6.508 1.00 54.56 295 GLN A C 1
ATOM 2394 O O . GLN A 1 295 ? -2.510 12.318 -5.796 1.00 54.56 295 GLN A O 1
ATOM 2399 N N . LEU A 1 296 ? -1.448 10.951 -7.175 1.00 53.62 296 LEU A N 1
ATOM 2400 C CA . LEU A 1 296 ? -2.412 9.846 -7.121 1.00 53.62 296 LEU A CA 1
ATOM 2401 C C . LEU A 1 296 ? -2.432 9.219 -5.729 1.00 53.62 296 LEU A C 1
ATOM 2403 O O . LEU A 1 296 ? -3.487 8.812 -5.280 1.00 53.62 296 LEU A O 1
ATOM 2407 N N . GLY A 1 297 ? -1.316 9.219 -4.997 1.00 59.69 297 GLY A N 1
ATOM 2408 C CA . GLY A 1 297 ? -1.294 8.895 -3.569 1.00 59.69 297 GLY A CA 1
ATOM 2409 C C . GLY A 1 297 ? -2.119 9.868 -2.717 1.00 59.69 297 GLY A C 1
ATOM 2410 O O . GLY A 1 297 ? -2.613 9.473 -1.661 1.00 59.69 297 GLY A O 1
ATOM 2411 N N . LEU A 1 298 ? -2.326 11.103 -3.197 1.00 57.72 298 LEU A N 1
ATOM 2412 C CA . LEU A 1 298 ? -3.227 12.094 -2.607 1.00 57.72 298 LEU A CA 1
ATOM 2413 C C . LEU A 1 298 ? -4.680 11.907 -3.026 1.00 57.72 298 LEU A C 1
ATOM 2415 O O . LEU A 1 298 ? -5.490 12.656 -2.509 1.00 57.72 298 LEU A O 1
ATOM 2419 N N . TYR A 1 299 ? -5.046 10.972 -3.905 1.00 58.56 299 TYR A N 1
ATOM 2420 C CA . TYR A 1 299 ? -6.445 10.716 -4.254 1.00 58.56 299 TYR A CA 1
ATOM 2421 C C . TYR A 1 299 ? -6.793 9.238 -4.024 1.00 58.56 299 TYR A C 1
ATOM 2423 O O . TYR A 1 299 ? -6.002 8.343 -4.293 1.00 58.56 299 TYR A O 1
ATOM 2431 N N . ASN A 1 300 ? -7.959 8.942 -3.458 1.00 62.41 300 ASN A N 1
ATOM 2432 C CA . ASN A 1 300 ? -8.413 7.555 -3.318 1.00 62.41 300 ASN A CA 1
ATOM 2433 C C . ASN A 1 300 ? -8.951 7.012 -4.663 1.00 62.41 300 ASN A C 1
ATOM 2435 O O . ASN A 1 300 ? -9.000 7.722 -5.667 1.00 62.41 300 ASN A O 1
ATOM 2439 N N . THR A 1 301 ? -9.393 5.750 -4.686 1.00 54.06 301 THR A N 1
ATOM 2440 C CA . THR A 1 301 ? -9.946 5.084 -5.884 1.00 54.06 301 THR A CA 1
ATOM 2441 C C . THR A 1 301 ? -11.194 5.761 -6.466 1.00 54.06 301 THR A C 1
ATOM 2443 O O . THR A 1 301 ? -11.563 5.461 -7.597 1.00 54.06 301 THR A O 1
ATOM 2446 N N . THR A 1 302 ? -11.824 6.687 -5.736 1.00 57.97 302 THR A N 1
ATOM 2447 C CA . THR A 1 302 ? -12.971 7.485 -6.195 1.00 57.97 302 THR A CA 1
ATOM 2448 C C . THR A 1 302 ? -12.594 8.914 -6.610 1.00 57.97 302 THR A C 1
ATOM 2450 O O . THR A 1 302 ? -13.476 9.701 -6.943 1.00 57.97 302 THR A O 1
ATOM 2453 N N . GLY A 1 303 ? -11.301 9.263 -6.627 1.00 52.69 303 GLY A N 1
ATOM 2454 C CA . GLY A 1 303 ? -10.809 10.580 -7.045 1.00 52.69 303 GLY A CA 1
ATOM 2455 C C . GLY A 1 303 ? -10.908 11.676 -5.976 1.00 52.69 303 GLY A C 1
ATOM 2456 O O . GLY A 1 303 ? -10.759 12.851 -6.301 1.00 52.69 303 GLY A O 1
ATOM 2457 N N . LEU A 1 304 ? -11.148 11.326 -4.706 1.00 65.12 304 LEU A N 1
ATOM 2458 C CA . LEU A 1 304 ? -11.204 12.265 -3.577 1.00 65.12 304 LEU A CA 1
ATOM 2459 C C . LEU A 1 304 ? -9.846 12.421 -2.894 1.00 65.12 304 LEU A C 1
ATOM 2461 O O . LEU A 1 304 ? -9.140 11.434 -2.690 1.00 65.12 304 LEU A O 1
ATOM 2465 N N . VAL A 1 305 ? -9.522 13.648 -2.469 1.00 66.06 305 VAL A N 1
ATOM 2466 C CA . VAL A 1 305 ? -8.260 13.957 -1.779 1.00 66.06 305 VAL A CA 1
ATOM 2467 C C . VAL A 1 305 ? -8.124 13.150 -0.474 1.00 66.06 305 VAL A C 1
ATOM 2469 O O . VAL A 1 305 ? -8.959 13.250 0.424 1.00 66.06 305 VAL A O 1
ATOM 2472 N N . ARG A 1 306 ? -7.030 12.399 -0.320 1.00 71.06 306 ARG A N 1
ATOM 2473 C CA . ARG A 1 306 ? -6.584 11.715 0.902 1.00 71.06 306 ARG A CA 1
ATOM 2474 C C . ARG A 1 306 ? -5.902 12.710 1.836 1.00 71.06 306 ARG A C 1
ATOM 2476 O O . ARG A 1 306 ? -4.678 12.750 1.959 1.00 71.06 306 ARG A O 1
ATOM 2483 N N . TRP A 1 307 ? -6.715 13.516 2.514 1.00 73.62 307 TRP A N 1
ATOM 2484 C CA . TRP A 1 307 ? -6.264 14.567 3.433 1.00 73.62 307 TRP A CA 1
ATOM 2485 C C . TRP A 1 307 ? -5.281 14.086 4.510 1.00 73.62 307 TRP A C 1
ATOM 2487 O O . TRP A 1 307 ? -4.327 14.797 4.821 1.00 73.62 307 TRP A O 1
ATOM 2497 N N . HIS A 1 308 ? -5.453 12.869 5.036 1.00 73.00 308 HIS A N 1
ATOM 2498 C CA . HIS A 1 308 ? -4.523 12.292 6.013 1.00 73.00 308 HIS A CA 1
ATOM 2499 C C . HIS A 1 308 ? -3.122 12.053 5.425 1.00 73.00 308 HIS A C 1
ATOM 2501 O O . HIS A 1 308 ? -2.127 12.353 6.081 1.00 73.00 308 HIS A O 1
ATOM 2507 N N . PHE A 1 309 ? -3.030 11.589 4.175 1.00 73.12 309 PHE A N 1
ATOM 2508 C CA . PHE A 1 309 ? -1.755 11.391 3.478 1.00 73.12 309 PHE A CA 1
ATOM 2509 C C . PHE A 1 309 ? -1.080 12.727 3.123 1.00 73.12 309 PHE A C 1
ATOM 2511 O O . PHE A 1 309 ? 0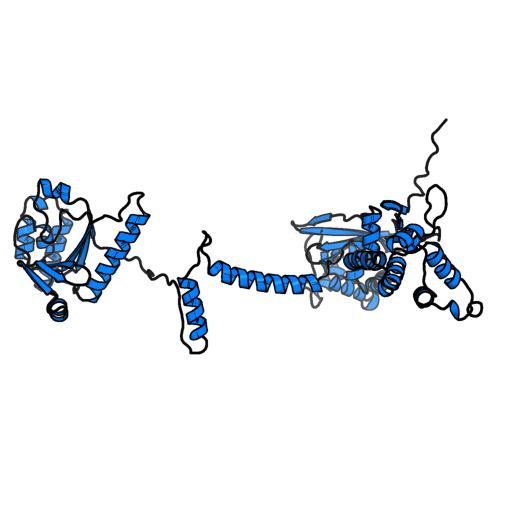.136 12.871 3.272 1.00 73.12 309 PHE A O 1
ATOM 2518 N N . LEU A 1 310 ? -1.869 13.733 2.720 1.00 72.94 310 LEU A N 1
ATOM 2519 C CA . LEU A 1 310 ? -1.383 15.095 2.468 1.00 72.94 310 LEU A CA 1
ATOM 2520 C C . LEU A 1 310 ? -0.781 15.731 3.732 1.00 72.94 310 LEU A C 1
ATOM 2522 O O . LEU A 1 310 ? 0.321 16.284 3.688 1.00 72.94 310 LEU A O 1
ATOM 2526 N N . LEU A 1 311 ? -1.482 15.627 4.865 1.00 79.00 311 LEU A N 1
ATOM 2527 C CA . LEU A 1 311 ? -0.976 16.097 6.154 1.00 79.00 311 LEU A CA 1
ATOM 2528 C C . LEU A 1 311 ? 0.289 15.331 6.556 1.00 79.00 311 LEU A C 1
ATOM 2530 O O . LEU A 1 311 ? 1.285 15.958 6.907 1.00 79.00 311 LEU A O 1
ATOM 2534 N N . GLY A 1 312 ? 0.276 14.001 6.440 1.00 78.62 312 GLY A N 1
ATOM 2535 C CA . GLY A 1 312 ? 1.430 13.146 6.715 1.00 78.62 312 GLY A CA 1
ATOM 2536 C C . GLY A 1 312 ? 2.683 13.561 5.948 1.00 78.62 312 GLY A C 1
ATOM 2537 O O . GLY A 1 312 ? 3.737 13.758 6.544 1.00 78.62 312 GLY A O 1
ATOM 2538 N N . THR A 1 313 ? 2.538 13.799 4.643 1.00 73.94 313 THR A N 1
ATOM 2539 C CA . THR A 1 313 ? 3.621 14.257 3.757 1.00 73.94 313 THR A CA 1
ATOM 2540 C C . THR A 1 313 ? 4.126 15.648 4.150 1.00 73.94 313 THR A C 1
ATOM 2542 O O . THR A 1 313 ? 5.326 15.914 4.141 1.00 73.94 313 THR A O 1
ATOM 2545 N N . THR A 1 314 ? 3.216 16.547 4.532 1.00 78.62 314 THR A N 1
ATOM 2546 C CA . THR A 1 314 ? 3.571 17.903 4.976 1.00 78.62 314 THR A CA 1
ATOM 2547 C C . THR A 1 314 ? 4.369 17.874 6.282 1.00 78.62 314 THR A C 1
ATOM 2549 O O . THR A 1 314 ? 5.348 18.606 6.430 1.00 78.62 314 THR A O 1
ATOM 2552 N N . LEU A 1 315 ? 3.969 17.025 7.234 1.00 79.31 315 LEU A N 1
ATOM 2553 C CA . LEU A 1 315 ? 4.685 16.850 8.498 1.00 79.31 315 LEU A CA 1
ATOM 2554 C C . LEU A 1 315 ? 6.048 16.189 8.275 1.00 79.31 315 LEU A C 1
ATOM 2556 O O . LEU A 1 315 ? 7.027 16.634 8.866 1.00 79.31 315 LEU A O 1
ATOM 2560 N N . ASP A 1 316 ? 6.131 15.194 7.392 1.00 80.50 316 ASP A N 1
ATOM 2561 C CA . ASP A 1 316 ? 7.393 14.540 7.037 1.00 80.50 316 ASP A CA 1
ATOM 2562 C C . ASP A 1 316 ? 8.389 15.529 6.414 1.00 80.50 316 ASP A C 1
ATOM 2564 O O . ASP A 1 316 ? 9.543 15.586 6.823 1.00 80.50 316 ASP A O 1
ATOM 2568 N N . TYR A 1 317 ? 7.932 16.424 5.532 1.00 79.31 317 TYR A N 1
ATOM 2569 C CA . TYR A 1 317 ? 8.776 17.502 5.006 1.00 79.31 317 TYR A CA 1
ATOM 2570 C C . TYR A 1 317 ? 9.240 18.478 6.098 1.00 79.31 317 TYR A C 1
ATOM 2572 O O . TYR A 1 317 ? 10.389 18.913 6.103 1.00 79.31 317 TYR A O 1
ATOM 2580 N N . LYS A 1 318 ? 8.355 18.827 7.041 1.00 78.75 318 LYS A N 1
ATOM 2581 C CA . LYS A 1 318 ? 8.673 19.753 8.137 1.00 78.75 318 LYS A CA 1
ATOM 2582 C C . LYS A 1 318 ? 9.700 19.177 9.114 1.00 78.75 318 LYS A C 1
ATOM 2584 O O . LYS A 1 318 ? 10.521 19.926 9.637 1.00 78.75 318 LYS A O 1
ATOM 2589 N N . PHE A 1 319 ? 9.609 17.883 9.401 1.00 81.19 319 PHE A N 1
ATOM 2590 C CA . PHE A 1 319 ? 10.458 17.201 10.379 1.00 81.19 319 PHE A CA 1
ATOM 2591 C C . PHE A 1 319 ? 11.621 16.421 9.735 1.00 81.19 319 PHE A C 1
ATOM 2593 O O . PHE A 1 319 ? 12.495 15.910 10.437 1.00 81.19 319 PHE A O 1
ATOM 2600 N N . GLY A 1 320 ? 11.675 16.362 8.403 1.00 71.69 320 GLY A N 1
ATOM 2601 C CA . GLY A 1 320 ? 12.736 15.719 7.639 1.00 71.69 320 GLY A CA 1
ATOM 2602 C C . GLY A 1 320 ? 14.108 16.302 7.978 1.00 71.69 320 GLY A C 1
ATOM 2603 O O . GLY A 1 320 ? 14.319 17.511 7.936 1.00 71.69 320 GLY A O 1
ATOM 2604 N N . GLY A 1 321 ? 15.049 15.431 8.345 1.00 68.06 321 GLY A N 1
ATOM 2605 C CA . GLY A 1 321 ? 16.404 15.819 8.756 1.00 68.06 321 GLY A CA 1
ATOM 2606 C C . GLY A 1 321 ? 16.573 16.130 10.248 1.00 68.06 321 GLY A C 1
ATOM 2607 O O . GLY A 1 321 ? 17.707 16.281 10.692 1.00 68.06 321 GLY A O 1
ATOM 2608 N N . SER A 1 322 ? 15.498 16.155 11.049 1.00 74.31 322 SER A N 1
ATOM 2609 C CA . SER A 1 322 ? 15.585 16.362 12.507 1.00 74.31 322 SER A CA 1
ATOM 2610 C C . SER A 1 322 ? 15.731 15.064 13.318 1.00 74.31 322 SER A C 1
ATOM 2612 O O . SER A 1 322 ? 15.729 15.107 14.546 1.00 74.31 322 SER A O 1
ATOM 2614 N N . GLY A 1 323 ? 15.778 13.902 12.654 1.00 75.19 323 GLY A N 1
ATOM 2615 C CA . GLY A 1 323 ? 15.765 12.576 13.289 1.00 75.19 323 GLY A CA 1
ATOM 2616 C C . GLY A 1 323 ? 14.384 12.094 13.758 1.00 75.19 323 GLY A C 1
ATOM 2617 O O . GLY A 1 323 ? 14.271 10.984 14.273 1.00 75.19 323 GLY A O 1
ATOM 2618 N N . ALA A 1 324 ? 13.327 12.891 13.574 1.00 71.88 324 ALA A N 1
ATOM 2619 C CA . ALA A 1 324 ? 11.957 12.477 13.862 1.00 71.88 324 ALA A CA 1
ATOM 2620 C C . ALA A 1 324 ? 11.420 11.551 12.756 1.00 71.88 324 ALA A C 1
ATOM 2622 O O . ALA A 1 324 ? 11.696 11.758 11.577 1.00 71.88 324 ALA A O 1
ATOM 2623 N N . VAL A 1 325 ? 10.633 10.539 13.139 1.00 79.31 325 VAL A N 1
ATOM 2624 C CA . VAL A 1 325 ? 10.028 9.575 12.207 1.00 79.31 325 VAL A CA 1
ATOM 2625 C C . VAL A 1 325 ? 8.521 9.798 12.166 1.00 79.31 325 VAL A C 1
ATOM 2627 O O . VAL A 1 325 ? 7.821 9.501 13.135 1.00 79.31 325 VAL A O 1
ATOM 2630 N N . VAL A 1 326 ? 8.015 10.302 11.040 1.00 75.06 326 VAL A N 1
ATOM 2631 C CA . VAL A 1 326 ? 6.576 10.460 10.807 1.00 75.06 326 VAL A CA 1
ATOM 2632 C C . VAL A 1 326 ? 6.042 9.194 10.142 1.00 75.06 326 VAL A C 1
ATOM 2634 O O . VAL A 1 326 ? 6.497 8.786 9.078 1.00 75.06 326 VAL A O 1
ATOM 2637 N N . LYS A 1 327 ? 5.052 8.557 10.767 1.00 77.56 327 LYS A N 1
ATOM 2638 C CA . LYS A 1 327 ? 4.322 7.419 10.200 1.00 77.56 327 LYS A CA 1
ATOM 2639 C C . LYS A 1 327 ? 2.847 7.802 10.096 1.00 77.56 327 LYS A C 1
ATOM 2641 O O . LYS A 1 327 ? 2.255 8.217 11.087 1.00 77.56 327 LYS A O 1
ATOM 2646 N N . SER A 1 328 ? 2.268 7.687 8.903 1.00 72.19 328 SER A N 1
ATOM 2647 C CA . SER A 1 328 ? 0.883 8.092 8.617 1.00 72.19 328 SER A CA 1
ATOM 2648 C C . SER A 1 328 ? 0.017 6.876 8.316 1.00 72.19 328 SER A C 1
ATOM 2650 O O . SER A 1 328 ? 0.507 5.937 7.699 1.00 72.19 328 SER A O 1
ATOM 2652 N N . GLU A 1 329 ? -1.253 6.908 8.737 1.00 67.81 329 GLU A N 1
ATOM 2653 C CA . GLU A 1 329 ? -2.232 5.825 8.510 1.00 67.81 329 GLU A CA 1
ATOM 2654 C C . GLU A 1 329 ? -1.709 4.434 8.928 1.00 67.81 329 GLU A C 1
ATOM 2656 O O . GLU A 1 329 ? -1.828 3.455 8.198 1.00 67.81 329 GLU A O 1
ATOM 2661 N N . ILE A 1 330 ? -1.094 4.357 10.112 1.00 71.94 330 ILE A N 1
ATOM 2662 C CA . ILE A 1 330 ? -0.553 3.108 10.659 1.00 71.94 330 ILE A CA 1
ATOM 2663 C C . ILE A 1 330 ? -1.702 2.167 11.018 1.00 71.94 330 ILE A C 1
ATOM 2665 O O . ILE A 1 330 ? -2.613 2.552 11.752 1.00 71.94 330 ILE A O 1
ATOM 2669 N N . GLU A 1 331 ? -1.617 0.918 10.567 1.00 68.12 331 GLU A N 1
ATOM 2670 C CA . GLU A 1 331 ? -2.481 -0.146 11.064 1.00 68.12 331 GLU A CA 1
ATOM 2671 C C . GLU A 1 331 ? -2.125 -0.465 12.519 1.00 68.12 331 GLU A C 1
ATOM 2673 O O . GLU A 1 331 ? -1.023 -0.912 12.836 1.00 68.12 331 GLU A O 1
ATOM 2678 N N . THR A 1 332 ? -3.052 -0.177 13.429 1.00 68.06 332 THR A N 1
ATOM 2679 C CA . THR A 1 332 ? -2.821 -0.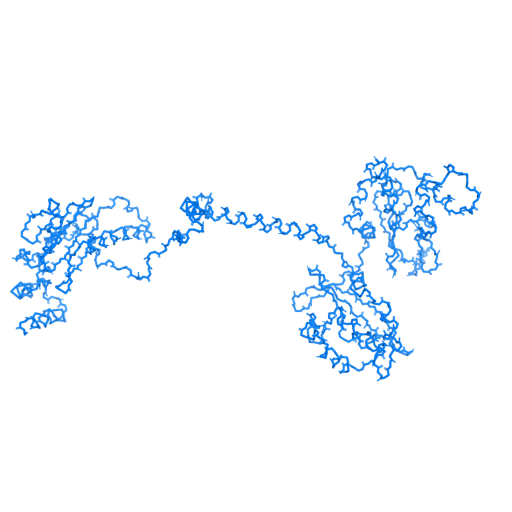285 14.876 1.00 68.06 332 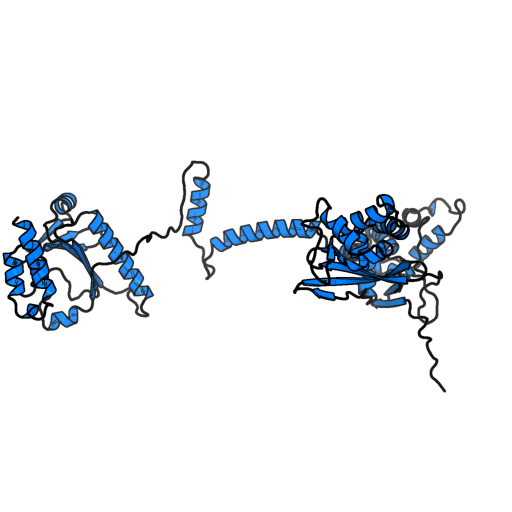THR A CA 1
ATOM 2680 C C . THR A 1 332 ? -3.114 -1.677 15.434 1.00 68.06 332 THR A C 1
ATOM 2682 O O . THR A 1 332 ? -2.812 -1.947 16.593 1.00 68.06 332 THR A O 1
ATOM 2685 N N . THR A 1 333 ? -3.696 -2.573 14.639 1.00 62.84 333 THR A N 1
ATOM 2686 C CA . THR A 1 333 ? -4.094 -3.922 15.058 1.00 62.84 333 THR A CA 1
ATOM 2687 C C . THR A 1 333 ? -3.038 -4.948 14.649 1.00 62.84 333 THR A C 1
ATOM 2689 O O . THR A 1 333 ? -3.243 -5.727 13.725 1.00 62.84 333 THR A O 1
ATOM 2692 N N . ALA A 1 334 ? -1.884 -4.947 15.324 1.00 58.31 334 ALA A N 1
ATOM 2693 C CA . ALA A 1 334 ? -0.852 -5.975 15.118 1.00 58.31 334 ALA A CA 1
ATOM 2694 C C . ALA A 1 334 ? -1.282 -7.359 15.649 1.00 58.31 334 ALA A C 1
ATOM 2696 O O . ALA A 1 334 ? -0.822 -8.395 15.173 1.00 58.31 334 ALA A O 1
ATOM 2697 N N . THR A 1 335 ? -2.185 -7.374 16.629 1.00 59.06 335 THR A N 1
ATOM 2698 C CA . THR A 1 335 ? -2.800 -8.560 17.229 1.00 59.06 335 THR A CA 1
ATOM 2699 C C . THR A 1 335 ? -4.318 -8.477 17.114 1.00 59.06 335 THR A C 1
ATOM 2701 O O . THR A 1 335 ? -4.900 -7.390 17.061 1.00 59.06 335 THR A O 1
ATOM 2704 N N . ARG A 1 336 ? -4.975 -9.643 17.061 1.00 65.56 336 ARG A N 1
ATOM 2705 C CA . ARG A 1 336 ? -6.438 -9.733 17.037 1.00 65.56 336 ARG A CA 1
ATOM 2706 C C . ARG A 1 336 ? -6.987 -9.180 18.354 1.00 65.56 336 ARG A C 1
ATOM 2708 O O . ARG A 1 336 ? -6.864 -9.827 19.386 1.00 65.56 336 ARG A O 1
ATOM 2715 N N . GLN A 1 337 ? -7.582 -7.995 18.298 1.00 69.75 337 GLN A N 1
ATOM 2716 C CA . GLN A 1 337 ? -8.343 -7.423 19.404 1.00 69.75 337 GLN A CA 1
ATOM 2717 C C . GLN A 1 337 ? -9.707 -8.111 19.463 1.00 69.75 337 GLN A C 1
ATOM 2719 O O . GLN A 1 337 ? -10.419 -8.165 18.456 1.00 69.75 337 GLN A O 1
ATOM 2724 N N . LEU A 1 338 ? -10.043 -8.682 20.617 1.00 79.06 338 LEU A N 1
ATOM 2725 C CA . LEU A 1 338 ? -11.302 -9.379 20.844 1.00 79.06 338 LEU A CA 1
ATOM 2726 C C . LEU A 1 338 ? -12.101 -8.603 21.883 1.00 79.06 338 LEU A C 1
ATOM 2728 O O . LEU A 1 338 ? -11.620 -8.351 22.979 1.00 79.06 338 LEU A O 1
ATOM 2732 N N . LEU A 1 339 ? -13.324 -8.230 21.517 1.00 86.25 339 LEU A N 1
ATOM 2733 C CA . LEU A 1 339 ? -14.313 -7.800 22.493 1.00 86.25 339 LEU A CA 1
ATOM 2734 C C . LEU A 1 339 ? -14.764 -9.034 23.281 1.00 86.25 339 LEU A C 1
ATOM 2736 O O . LEU A 1 339 ? -15.137 -10.025 22.653 1.00 86.25 339 LEU A O 1
ATOM 2740 N N . ASP A 1 340 ? -14.770 -8.945 24.612 1.00 90.69 340 ASP A N 1
ATOM 2741 C CA . ASP A 1 340 ? -15.170 -10.066 25.469 1.00 90.69 340 ASP A CA 1
ATOM 2742 C C . ASP A 1 340 ? -16.611 -10.490 25.160 1.00 90.69 340 ASP A C 1
ATOM 2744 O O . ASP A 1 340 ? -16.844 -11.639 24.786 1.00 90.69 340 ASP A O 1
ATOM 2748 N N . PHE A 1 341 ? -17.574 -9.553 25.218 1.00 92.50 341 PHE A N 1
ATOM 2749 C CA . PHE A 1 341 ? -18.960 -9.840 24.832 1.00 92.50 341 PHE A CA 1
ATOM 2750 C C . PHE A 1 341 ? -19.671 -8.653 24.167 1.00 92.50 341 PHE A C 1
ATOM 2752 O O . PHE A 1 341 ? -19.560 -7.503 24.594 1.00 92.50 341 PHE A O 1
ATOM 2759 N N . ALA A 1 342 ? -20.484 -8.960 23.155 1.00 91.69 342 ALA A N 1
ATOM 2760 C CA . ALA A 1 342 ? -21.528 -8.080 22.638 1.00 91.69 342 ALA A CA 1
ATOM 2761 C C . ALA A 1 342 ? -22.878 -8.780 22.810 1.00 91.69 342 ALA A C 1
ATOM 2763 O O . ALA A 1 342 ? -23.120 -9.827 22.210 1.00 91.69 342 ALA A O 1
ATOM 2764 N N . ILE A 1 343 ? -23.752 -8.212 23.639 1.00 92.31 343 ILE A N 1
ATOM 2765 C CA . ILE A 1 343 ? -25.063 -8.791 23.936 1.00 92.31 343 ILE A CA 1
ATOM 2766 C C . ILE A 1 343 ? -26.138 -7.917 23.294 1.00 92.31 343 ILE A C 1
ATOM 2768 O O . ILE A 1 343 ? -26.389 -6.795 23.738 1.00 92.31 343 ILE A O 1
ATOM 2772 N N . GLY A 1 344 ? -26.768 -8.441 22.244 1.00 89.31 344 GLY A N 1
ATOM 2773 C CA . GLY A 1 344 ? -27.870 -7.781 21.545 1.00 89.31 344 GLY A CA 1
ATOM 2774 C C . GLY A 1 344 ? -29.242 -8.354 21.895 1.00 89.31 344 GLY A C 1
ATOM 2775 O O . GLY A 1 344 ? -29.358 -9.427 22.485 1.00 89.31 344 GLY A O 1
ATOM 2776 N N . ASN A 1 345 ? -30.302 -7.651 21.489 1.00 80.12 345 ASN A N 1
ATOM 2777 C CA . ASN A 1 345 ? -31.698 -8.115 21.556 1.00 80.12 345 ASN A CA 1
ATOM 2778 C C . ASN A 1 345 ? -32.228 -8.482 22.960 1.00 80.12 345 ASN A C 1
ATOM 2780 O O . ASN A 1 345 ? -33.219 -9.213 23.081 1.00 80.12 345 ASN A O 1
ATOM 2784 N N . LEU A 1 346 ? -31.646 -7.927 24.029 1.00 90.94 346 LEU A N 1
ATOM 2785 C CA . LEU A 1 346 ? -32.096 -8.184 25.406 1.00 90.94 346 LEU A CA 1
ATOM 2786 C C . LEU A 1 346 ? -33.553 -7.776 25.657 1.00 90.94 346 LEU A C 1
ATOM 2788 O O . LEU A 1 346 ? -34.201 -8.354 26.525 1.00 90.94 346 LEU A O 1
ATOM 2792 N N . LYS A 1 347 ? -34.112 -6.859 24.861 1.00 89.12 347 LYS A N 1
ATOM 2793 C CA . LYS A 1 347 ? -35.525 -6.463 24.927 1.00 89.12 347 LYS A CA 1
ATOM 2794 C C . LYS A 1 347 ? -36.493 -7.645 24.845 1.00 89.12 347 LYS A C 1
ATOM 2796 O O . LYS A 1 347 ? -37.550 -7.598 25.465 1.00 89.12 347 LYS A O 1
ATOM 2801 N N . HIS A 1 348 ? -36.170 -8.691 24.078 1.00 86.12 348 HIS A N 1
ATOM 2802 C CA . HIS A 1 348 ? -37.013 -9.887 23.987 1.00 86.12 348 HIS A CA 1
ATOM 2803 C C . HIS A 1 348 ? -36.915 -10.753 25.241 1.00 86.12 348 HIS A C 1
ATOM 2805 O O . HIS A 1 348 ? -37.945 -11.180 25.758 1.00 86.12 348 HIS A O 1
ATOM 2811 N N . TYR A 1 349 ? -35.700 -10.956 25.750 1.00 86.56 349 TYR A N 1
ATOM 2812 C CA . TYR A 1 349 ? -35.463 -11.681 26.996 1.00 86.56 349 TYR A CA 1
ATOM 2813 C C . TYR A 1 349 ? -36.158 -10.990 28.182 1.00 86.56 349 TYR A C 1
ATOM 2815 O O . TYR A 1 349 ? -36.879 -11.629 28.950 1.00 86.56 349 TYR A O 1
ATOM 2823 N N . ALA A 1 350 ? -36.057 -9.659 28.235 1.00 90.75 350 ALA A N 1
ATOM 2824 C CA . ALA A 1 350 ? -36.636 -8.805 29.267 1.00 90.75 350 ALA A CA 1
ATOM 2825 C C . ALA A 1 350 ? -38.176 -8.824 29.336 1.00 90.75 350 ALA A C 1
ATOM 2827 O O . ALA A 1 350 ? -38.746 -8.341 30.310 1.00 90.75 350 ALA A O 1
ATOM 2828 N N . LYS A 1 351 ? -38.875 -9.368 28.324 1.00 90.12 351 LYS A N 1
ATOM 2829 C CA . LYS A 1 351 ? -40.345 -9.511 28.355 1.00 90.12 351 LYS A CA 1
ATOM 2830 C C . LYS A 1 351 ? -40.817 -10.525 29.391 1.00 90.12 351 LYS A C 1
ATOM 2832 O O . LYS A 1 351 ? -41.930 -10.401 29.892 1.00 90.12 351 LYS A O 1
ATOM 2837 N N . HIS A 1 352 ? -39.998 -11.539 29.653 1.00 88.94 352 HIS A N 1
ATOM 2838 C CA . HIS A 1 352 ? -40.368 -12.680 30.491 1.00 88.94 352 HIS A CA 1
ATOM 2839 C C . HIS A 1 352 ? -39.397 -12.904 31.653 1.00 88.94 352 HIS A C 1
ATOM 2841 O O . HIS A 1 352 ? -39.729 -13.639 32.575 1.00 88.94 352 HIS A O 1
ATOM 2847 N N . HIS A 1 353 ? -38.234 -12.248 31.637 1.00 88.69 353 HIS A N 1
ATOM 2848 C CA . HIS A 1 353 ? -37.182 -12.434 32.630 1.00 88.69 353 HIS A CA 1
ATOM 2849 C C . HIS A 1 353 ? -36.626 -11.088 33.088 1.00 88.69 353 HIS A C 1
ATOM 2851 O O . HIS A 1 353 ? -36.567 -10.127 32.319 1.00 88.69 353 HIS A O 1
ATOM 2857 N N . ARG A 1 354 ? -36.171 -11.023 34.341 1.00 91.06 354 ARG A N 1
ATOM 2858 C CA . ARG A 1 354 ? -35.363 -9.897 34.810 1.00 91.06 354 ARG A CA 1
ATOM 2859 C C . ARG A 1 354 ? -33.950 -10.044 34.243 1.00 91.06 354 ARG A C 1
ATOM 2861 O O . ARG A 1 354 ? -33.399 -11.139 34.212 1.00 91.06 354 ARG A O 1
ATOM 2868 N N . VAL A 1 355 ? -33.394 -8.944 33.750 1.00 93.06 355 VAL A N 1
ATOM 2869 C CA . VAL A 1 355 ? -32.042 -8.917 33.181 1.00 93.06 355 VAL A CA 1
ATOM 2870 C C . VAL A 1 355 ? -31.019 -8.755 34.303 1.00 93.06 355 VAL A C 1
ATOM 2872 O O . VAL A 1 355 ? -31.315 -8.103 35.303 1.00 93.06 355 VAL A O 1
ATOM 2875 N N . LEU A 1 356 ? -29.830 -9.326 34.100 1.00 94.50 356 LEU A N 1
ATOM 2876 C CA . LEU A 1 356 ? -28.636 -9.104 34.913 1.00 94.50 356 LEU A CA 1
ATOM 2877 C C . LEU A 1 356 ? -28.439 -7.617 35.230 1.00 94.50 356 LEU A C 1
ATOM 2879 O O . LEU A 1 356 ? -28.488 -6.769 34.328 1.00 94.50 356 LEU A O 1
ATOM 2883 N N . ASP A 1 357 ? -28.170 -7.306 36.498 1.00 95.81 357 ASP A N 1
ATOM 2884 C CA . ASP A 1 357 ? -27.962 -5.925 36.913 1.00 95.81 357 ASP A CA 1
ATOM 2885 C C . ASP A 1 357 ? -26.782 -5.307 36.153 1.00 95.81 357 ASP A C 1
ATOM 2887 O O . ASP A 1 357 ? -25.750 -5.934 35.902 1.00 95.81 357 ASP A O 1
ATOM 2891 N N . GLY A 1 358 ? -26.966 -4.051 35.754 1.00 94.25 358 GLY A N 1
ATOM 2892 C CA . GLY A 1 358 ? -26.005 -3.283 34.972 1.00 94.25 358 GLY A CA 1
ATOM 2893 C C . GLY A 1 358 ? -26.138 -3.405 33.458 1.00 94.25 358 GLY A C 1
ATOM 2894 O O . GLY A 1 358 ? -25.687 -2.488 32.770 1.00 94.25 358 GLY A O 1
ATOM 2895 N N . LEU A 1 359 ? -26.815 -4.430 32.930 1.00 96.44 359 LEU A N 1
ATOM 2896 C CA . LEU A 1 359 ? -27.185 -4.475 31.513 1.00 96.44 359 LEU A CA 1
ATOM 2897 C C . LEU A 1 359 ? -28.431 -3.617 31.246 1.00 96.44 359 LEU A C 1
ATOM 2899 O O . LEU A 1 359 ? -29.314 -3.471 32.091 1.00 96.44 359 LEU A O 1
ATOM 2903 N N . ASN A 1 360 ? -28.525 -3.065 30.039 1.00 95.31 360 ASN A N 1
ATOM 2904 C CA . ASN A 1 360 ? -29.664 -2.279 29.587 1.00 95.31 360 ASN A CA 1
ATOM 2905 C C . ASN A 1 360 ? -30.476 -3.059 28.535 1.00 95.31 360 ASN A C 1
ATOM 2907 O O . ASN A 1 360 ? -30.011 -3.205 27.401 1.00 95.31 360 ASN A O 1
ATOM 2911 N N . PRO A 1 361 ? -31.707 -3.512 28.847 1.00 93.94 361 PRO A N 1
ATOM 2912 C CA . PRO A 1 361 ? -32.545 -4.236 27.890 1.00 93.94 361 PRO A CA 1
ATOM 2913 C C . PRO A 1 361 ? -33.031 -3.395 26.712 1.00 93.94 361 PRO A C 1
ATOM 2915 O O . PRO A 1 361 ? -33.437 -3.956 25.697 1.00 93.94 361 PRO A O 1
ATOM 2918 N N . ASN A 1 362 ? -33.031 -2.068 26.852 1.00 94.00 362 ASN A N 1
ATOM 2919 C CA . ASN A 1 362 ? -33.453 -1.153 25.797 1.00 94.00 362 ASN A CA 1
ATOM 2920 C C . ASN A 1 362 ? -32.300 -0.739 24.879 1.00 94.00 362 ASN A C 1
ATOM 2922 O O . ASN A 1 362 ? -32.566 -0.080 23.881 1.00 94.00 362 ASN A O 1
ATOM 2926 N N . ALA A 1 363 ? -31.055 -1.083 25.226 1.00 92.31 363 ALA A N 1
ATOM 2927 C CA . ALA A 1 363 ? -29.924 -0.871 24.339 1.00 92.31 363 ALA A CA 1
ATOM 2928 C C . ALA A 1 363 ? -29.890 -1.963 23.268 1.00 92.31 363 ALA A C 1
ATOM 2930 O O . ALA A 1 363 ? -30.088 -3.143 23.574 1.00 92.31 363 ALA A O 1
ATOM 2931 N N . ASP A 1 364 ? -29.595 -1.573 22.033 1.00 91.50 364 ASP A N 1
ATOM 2932 C CA . ASP A 1 364 ? -29.449 -2.514 20.922 1.00 91.50 364 ASP A CA 1
ATOM 2933 C C . ASP A 1 364 ? -28.231 -3.413 21.138 1.00 91.50 364 ASP A C 1
ATOM 2935 O O . ASP A 1 364 ? -28.298 -4.614 20.867 1.00 91.50 364 ASP A O 1
ATOM 2939 N N . HIS A 1 365 ? -27.158 -2.851 21.714 1.00 92.88 365 HIS A N 1
ATOM 2940 C CA . HIS A 1 365 ? -25.936 -3.575 22.064 1.00 92.88 365 HIS A CA 1
ATOM 2941 C C . HIS A 1 365 ? -25.452 -3.218 23.466 1.00 92.88 365 HIS A C 1
ATOM 2943 O O . HIS A 1 365 ? -25.162 -2.060 23.774 1.00 92.88 365 HIS A O 1
ATOM 2949 N N . ASN A 1 366 ? -25.283 -4.237 24.301 1.00 96.00 366 ASN A N 1
ATOM 2950 C CA . ASN A 1 366 ? -24.524 -4.143 25.539 1.00 96.00 366 ASN A CA 1
ATOM 2951 C C . ASN A 1 366 ? -23.103 -4.620 25.248 1.00 96.00 366 ASN A C 1
ATOM 2953 O O . ASN A 1 366 ? -22.888 -5.795 24.948 1.00 96.00 366 ASN A O 1
ATOM 2957 N N . ILE A 1 367 ? -22.152 -3.695 25.286 1.00 96.44 367 ILE A N 1
ATOM 2958 C CA . ILE A 1 367 ? -20.739 -3.965 25.036 1.00 96.44 367 ILE A CA 1
ATOM 2959 C C . ILE A 1 367 ? -20.102 -4.229 26.386 1.00 96.44 367 ILE A C 1
ATOM 2961 O O . ILE A 1 367 ? -20.091 -3.340 27.236 1.00 96.44 367 ILE A O 1
ATOM 2965 N N . VAL A 1 368 ? -19.603 -5.444 26.590 1.00 97.00 368 VAL A N 1
ATOM 2966 C CA . VAL A 1 368 ? -19.120 -5.896 27.892 1.00 97.00 368 VAL A CA 1
ATOM 2967 C C . VAL A 1 368 ? -17.631 -6.194 27.822 1.00 97.00 368 VAL A C 1
ATOM 2969 O O . VAL A 1 368 ? -17.181 -6.883 26.907 1.00 97.00 368 VAL A O 1
ATOM 2972 N N . THR A 1 369 ? -16.877 -5.691 28.797 1.00 96.00 369 THR A N 1
ATOM 2973 C CA . THR A 1 369 ? -15.560 -6.244 29.137 1.00 96.00 369 THR A CA 1
ATOM 2974 C C . THR A 1 369 ? -15.629 -6.952 30.477 1.00 96.00 369 THR A C 1
ATOM 2976 O O . THR A 1 369 ? -16.374 -6.523 31.360 1.00 96.00 369 THR A O 1
ATOM 2979 N N . TYR A 1 370 ? -14.865 -8.027 30.629 1.00 95.56 370 TYR A N 1
ATOM 2980 C CA . TYR A 1 370 ? -14.757 -8.764 31.876 1.00 95.56 370 TYR A CA 1
ATOM 2981 C C . TYR A 1 370 ? -13.309 -8.800 32.352 1.00 95.56 370 TYR A C 1
ATOM 2983 O O . TYR A 1 370 ? -12.396 -9.106 31.588 1.00 95.56 370 TYR A O 1
ATOM 2991 N N . LYS A 1 371 ? -13.111 -8.490 33.633 1.00 95.00 371 LYS A N 1
ATOM 2992 C CA . LYS A 1 371 ? -11.849 -8.674 34.345 1.00 95.00 371 LYS A CA 1
ATOM 2993 C C . LYS A 1 371 ? -12.059 -9.669 35.469 1.00 95.00 371 LYS A C 1
ATOM 2995 O O . LYS A 1 371 ? -12.789 -9.403 36.432 1.00 95.00 371 LYS A O 1
ATOM 3000 N N . SER A 1 372 ? -11.430 -10.828 35.298 1.00 90.56 372 SER A N 1
ATOM 3001 C CA . SER A 1 372 ? -11.422 -11.889 36.296 1.00 90.56 372 SER A CA 1
ATOM 3002 C C . SER A 1 372 ? -10.713 -11.432 37.569 1.00 90.56 372 SER A C 1
ATOM 3004 O O . SER A 1 372 ? -10.136 -10.350 37.632 1.00 90.56 372 SER A O 1
ATOM 3006 N N . HIS A 1 373 ? -10.720 -12.251 38.616 1.00 84.88 373 HIS A N 1
ATOM 3007 C CA . HIS A 1 373 ? -10.013 -11.899 39.852 1.00 84.88 373 HIS A CA 1
ATOM 3008 C C . HIS A 1 373 ? -8.477 -11.818 39.676 1.00 84.88 373 HIS A C 1
ATOM 3010 O O . HIS A 1 373 ? -7.816 -11.182 40.499 1.00 84.88 373 HIS A O 1
ATOM 3016 N N . HIS A 1 374 ? -7.934 -12.407 38.599 1.00 85.94 374 HIS A N 1
ATOM 3017 C CA . HIS A 1 374 ? -6.519 -12.328 38.201 1.00 85.94 374 HIS A CA 1
ATOM 3018 C C . HIS A 1 374 ? -6.161 -11.017 37.495 1.00 85.94 374 HIS A C 1
ATOM 3020 O O . HIS A 1 374 ? -4.985 -10.730 37.272 1.00 85.94 374 HIS A O 1
ATOM 3026 N N . GLU A 1 375 ? -7.160 -10.216 37.132 1.00 89.31 375 GLU A N 1
ATOM 3027 C CA . GLU A 1 375 ? -6.991 -8.991 36.365 1.00 89.31 375 GLU A CA 1
ATOM 3028 C C . GLU A 1 375 ? -7.582 -7.799 37.115 1.00 89.31 375 GLU A C 1
ATOM 3030 O O . GLU A 1 375 ? -8.639 -7.869 37.743 1.00 89.31 375 GLU A O 1
ATOM 3035 N N . THR A 1 376 ? -6.920 -6.653 37.010 1.00 90.38 376 THR A N 1
ATOM 3036 C CA . THR A 1 376 ? -7.431 -5.412 37.592 1.00 90.38 376 THR A CA 1
ATOM 3037 C C . THR A 1 376 ? -8.188 -4.625 36.533 1.00 90.38 376 THR A C 1
ATOM 3039 O O . THR A 1 376 ? -7.678 -4.394 35.437 1.00 90.38 376 THR A O 1
ATOM 3042 N N . LEU A 1 377 ? -9.388 -4.152 36.872 1.00 95.81 377 LEU A N 1
ATOM 3043 C CA . LEU A 1 377 ? -10.066 -3.133 36.076 1.00 95.81 377 LEU A CA 1
ATOM 3044 C C . LEU A 1 377 ? -9.446 -1.763 36.383 1.00 95.81 377 LEU A C 1
ATOM 3046 O O . LEU A 1 377 ? -9.822 -1.101 37.349 1.00 95.81 377 LEU A O 1
ATOM 3050 N N . ASP A 1 378 ? -8.468 -1.363 35.575 1.00 95.19 378 ASP A N 1
ATOM 3051 C CA . ASP A 1 378 ? -7.763 -0.088 35.685 1.00 95.19 378 ASP A CA 1
ATOM 3052 C C . ASP A 1 378 ? -8.146 0.895 34.558 1.00 95.19 378 ASP A C 1
ATOM 3054 O O . ASP A 1 378 ? -9.017 0.636 33.724 1.00 95.19 378 ASP A O 1
ATOM 3058 N N . VAL A 1 379 ? -7.500 2.065 34.531 1.00 93.44 379 VAL A N 1
ATOM 3059 C CA . VAL A 1 379 ? -7.753 3.096 33.508 1.00 93.44 379 VAL A CA 1
ATOM 3060 C C . VAL A 1 379 ? -7.419 2.601 32.097 1.00 93.44 379 VAL A C 1
ATOM 3062 O O . VAL A 1 379 ? -8.095 2.990 31.142 1.00 93.44 379 VAL A O 1
ATOM 3065 N N . ASN A 1 380 ? -6.414 1.734 31.943 1.00 93.06 380 ASN A N 1
ATOM 3066 C CA . ASN A 1 380 ? -6.046 1.189 30.640 1.00 93.06 380 ASN A CA 1
ATOM 3067 C C . ASN A 1 380 ? -7.112 0.213 30.141 1.00 93.06 380 ASN A C 1
ATOM 3069 O O . ASN A 1 380 ? -7.535 0.345 28.996 1.00 93.06 380 ASN A O 1
ATOM 3073 N N . ALA A 1 381 ? -7.614 -0.673 31.004 1.00 93.62 381 ALA A N 1
ATOM 3074 C CA . ALA A 1 381 ? -8.715 -1.578 30.689 1.00 93.62 381 ALA A CA 1
ATOM 3075 C C . ALA A 1 381 ? -9.988 -0.813 30.278 1.00 93.62 381 ALA A C 1
ATOM 3077 O O . ALA A 1 381 ? -10.676 -1.204 29.337 1.00 93.62 381 ALA A O 1
ATOM 3078 N N . ILE A 1 382 ? -10.284 0.321 30.925 1.00 95.62 382 ILE A N 1
ATOM 3079 C CA . ILE A 1 382 ? -11.403 1.191 30.530 1.00 95.62 382 ILE A CA 1
ATOM 3080 C C . ILE A 1 382 ? -11.169 1.835 29.155 1.00 95.62 382 ILE A C 1
ATOM 3082 O O . ILE A 1 382 ? -12.073 1.841 28.318 1.00 95.62 382 ILE A O 1
ATOM 3086 N N . ASN A 1 383 ? -9.971 2.363 28.894 1.00 93.12 383 ASN A N 1
ATOM 3087 C CA . ASN A 1 383 ? -9.640 2.946 27.589 1.00 93.12 383 ASN A CA 1
ATOM 3088 C C . ASN A 1 383 ? -9.695 1.900 26.469 1.00 93.12 383 ASN A C 1
ATOM 3090 O O . ASN A 1 383 ? -10.198 2.179 25.379 1.00 93.12 383 ASN A O 1
ATOM 3094 N N . GLU A 1 384 ? -9.219 0.691 26.750 1.00 91.38 384 GLU A N 1
ATOM 3095 C CA . GLU A 1 384 ? -9.298 -0.451 25.851 1.00 91.38 384 GLU A CA 1
ATOM 3096 C C . GLU A 1 384 ? -10.754 -0.834 25.572 1.00 91.38 384 GLU A C 1
ATOM 3098 O O . GLU A 1 384 ? -11.134 -0.965 24.412 1.00 91.38 384 GLU A O 1
ATOM 3103 N N . HIS A 1 385 ? -11.604 -0.894 26.600 1.00 94.25 385 HIS A N 1
ATOM 3104 C CA . HIS A 1 385 ? -13.031 -1.167 26.445 1.00 94.25 385 HIS A CA 1
ATOM 3105 C C . HIS A 1 385 ? -13.750 -0.124 25.572 1.00 94.25 385 HIS A C 1
ATOM 3107 O O . HIS A 1 385 ? -14.550 -0.480 24.704 1.00 94.25 385 HIS A O 1
ATOM 3113 N N . ILE A 1 386 ? -13.426 1.164 25.733 1.00 93.19 386 ILE A N 1
ATOM 3114 C CA . ILE A 1 386 ? -13.917 2.226 24.840 1.00 93.19 386 ILE A CA 1
ATOM 3115 C C . ILE A 1 386 ? -13.425 1.982 23.405 1.00 93.19 386 ILE A C 1
ATOM 3117 O O . ILE A 1 386 ? -14.198 2.115 22.454 1.00 93.19 386 ILE A O 1
ATOM 3121 N N . GLY A 1 387 ? -12.159 1.589 23.241 1.00 90.12 387 GLY A N 1
ATOM 3122 C CA . GLY A 1 387 ? -11.589 1.185 21.957 1.00 90.12 387 GLY A CA 1
ATOM 3123 C C . GLY A 1 387 ? -12.348 0.020 21.315 1.00 90.12 387 GLY A C 1
ATOM 3124 O O . GLY A 1 387 ? -12.704 0.102 20.138 1.00 90.12 387 GLY A O 1
ATOM 3125 N N . TYR A 1 388 ? -12.674 -1.017 22.089 1.00 90.44 388 TYR A N 1
ATOM 3126 C CA . TYR A 1 388 ? -13.455 -2.172 21.645 1.00 90.44 388 TYR A CA 1
ATOM 3127 C C . TYR A 1 388 ? -14.869 -1.794 21.229 1.00 90.44 388 TYR A C 1
ATOM 3129 O O . TYR A 1 388 ? -15.325 -2.247 20.183 1.00 90.44 388 TYR A O 1
ATOM 3137 N N . TYR A 1 389 ? -15.539 -0.912 21.971 1.00 91.06 389 TYR A N 1
ATOM 3138 C CA . TYR A 1 389 ? -16.822 -0.345 21.557 1.00 91.06 389 TYR A CA 1
ATOM 3139 C C . TYR A 1 389 ? -16.720 0.349 20.187 1.00 91.06 389 TYR A C 1
ATOM 3141 O O . TYR A 1 389 ? -17.513 0.060 19.288 1.00 91.06 389 TYR A O 1
ATOM 3149 N N . VAL A 1 390 ? -15.732 1.232 19.998 1.00 89.56 390 VAL A N 1
ATOM 3150 C CA . VAL A 1 390 ? -15.548 1.957 18.728 1.00 89.56 390 VAL A CA 1
ATOM 3151 C C . VAL A 1 390 ? -15.232 0.990 17.585 1.00 89.56 390 VAL A C 1
ATOM 3153 O O . VAL A 1 390 ? -15.750 1.155 16.478 1.00 89.56 390 VAL A O 1
ATOM 3156 N N . GLY A 1 391 ? -14.396 -0.017 17.844 1.00 88.31 391 GLY A N 1
ATOM 3157 C CA . GLY A 1 391 ? -14.065 -1.072 16.890 1.00 88.31 391 GLY A CA 1
ATOM 3158 C C . GLY A 1 391 ? -15.286 -1.903 16.502 1.00 88.31 391 GLY A C 1
ATOM 3159 O O . GLY A 1 391 ? -15.557 -2.065 15.313 1.00 88.31 391 GLY A O 1
ATOM 3160 N N . TYR A 1 392 ? -16.062 -2.359 17.490 1.00 87.94 392 TYR A N 1
ATOM 3161 C CA . TYR A 1 392 ? -17.287 -3.129 17.286 1.00 87.94 392 TYR A CA 1
ATOM 3162 C C . TYR A 1 392 ? -18.304 -2.343 16.460 1.00 87.94 392 TYR A C 1
ATOM 3164 O O . TYR A 1 392 ? -18.739 -2.848 15.429 1.00 87.94 392 TYR A O 1
ATOM 3172 N N . LYS A 1 393 ? -18.600 -1.088 16.835 1.00 87.19 393 LYS A N 1
ATOM 3173 C CA . LYS A 1 393 ? -19.530 -0.206 16.109 1.00 87.19 393 LYS A CA 1
ATOM 3174 C C . LYS A 1 393 ? -19.153 -0.048 14.629 1.00 87.19 393 LYS A C 1
ATOM 3176 O O . LYS A 1 393 ? -19.991 -0.229 13.756 1.00 87.19 393 LYS A O 1
ATOM 3181 N N . LYS A 1 394 ? -17.876 0.215 14.332 1.00 82.81 394 LYS A N 1
ATOM 3182 C CA . LYS A 1 394 ? -17.390 0.323 12.943 1.00 82.81 394 LYS A CA 1
ATOM 3183 C C . LYS A 1 394 ? -17.397 -1.015 12.198 1.00 82.81 394 LYS A C 1
ATOM 3185 O O . LYS A 1 394 ? -17.451 -1.037 10.972 1.00 82.81 394 LYS A O 1
ATOM 3190 N N . GLY A 1 395 ? -17.245 -2.123 12.921 1.00 81.50 395 GLY A N 1
ATOM 3191 C CA . GLY A 1 395 ? -17.225 -3.473 12.365 1.00 81.50 395 GLY A CA 1
ATOM 3192 C C . GLY A 1 395 ? -18.611 -3.939 11.927 1.00 81.50 395 GLY A C 1
ATOM 3193 O O . GLY A 1 395 ? -18.761 -4.413 10.803 1.00 81.50 395 GLY A O 1
ATOM 3194 N N . ILE A 1 396 ? -19.628 -3.762 12.775 1.00 78.31 396 ILE A N 1
ATOM 3195 C CA . ILE A 1 396 ? -21.016 -4.137 12.458 1.00 78.31 396 ILE A CA 1
ATOM 3196 C C . ILE A 1 396 ? -21.574 -3.346 11.266 1.00 78.31 396 ILE A C 1
ATOM 3198 O O . ILE A 1 396 ? -22.195 -3.946 10.389 1.00 78.31 396 ILE A O 1
ATOM 3202 N N . GLU A 1 397 ? -21.252 -2.052 11.163 1.00 66.00 397 GLU A N 1
ATOM 3203 C CA . GLU A 1 397 ? -21.569 -1.211 9.994 1.00 66.00 397 GLU A CA 1
ATOM 3204 C C . GLU A 1 397 ? -20.984 -1.762 8.677 1.00 66.00 397 GLU A C 1
ATOM 3206 O O . GLU A 1 397 ? -21.509 -1.483 7.605 1.00 66.00 397 GLU A O 1
ATOM 3211 N N . LYS A 1 398 ? -19.896 -2.545 8.732 1.00 67.19 398 LYS A N 1
ATOM 3212 C CA . LYS A 1 398 ? -19.261 -3.154 7.547 1.00 67.19 398 LYS A CA 1
ATOM 3213 C C . LYS A 1 398 ? -19.740 -4.572 7.242 1.00 67.19 398 LYS A C 1
ATOM 3215 O O . LYS A 1 398 ? -19.539 -5.041 6.126 1.00 67.19 398 LYS A O 1
ATOM 3220 N N . LEU A 1 399 ? -20.278 -5.279 8.233 1.00 63.16 399 LEU A N 1
ATOM 3221 C CA . LEU A 1 399 ? -20.642 -6.698 8.129 1.00 63.16 399 LEU A CA 1
ATOM 3222 C C . LEU A 1 399 ? -22.111 -6.915 7.757 1.00 63.16 399 LEU A C 1
ATOM 3224 O O . LEU A 1 399 ? -22.497 -8.040 7.446 1.00 63.16 399 LEU A O 1
ATOM 3228 N N . THR A 1 400 ? -22.931 -5.869 7.809 1.00 65.94 400 THR A N 1
ATOM 3229 C CA . THR A 1 400 ? -24.368 -5.959 7.553 1.00 65.94 400 THR A CA 1
ATOM 3230 C C . THR A 1 400 ? -24.832 -4.799 6.676 1.00 65.94 400 THR A C 1
ATOM 3232 O O . THR A 1 400 ? -24.325 -3.689 6.797 1.00 65.94 400 THR A O 1
ATOM 3235 N N . ASP A 1 401 ? -25.835 -5.038 5.828 1.00 65.88 401 ASP A N 1
ATOM 3236 C CA . ASP A 1 401 ? -26.466 -3.993 5.001 1.00 65.88 401 ASP A CA 1
ATOM 3237 C C . ASP A 1 401 ? -27.472 -3.126 5.792 1.00 65.88 401 ASP A C 1
ATOM 3239 O O . ASP A 1 401 ? -28.234 -2.349 5.212 1.00 65.88 401 ASP A O 1
ATOM 3243 N N . LYS A 1 402 ? -27.535 -3.282 7.122 1.00 70.56 402 LYS A N 1
ATOM 3244 C CA . LYS A 1 402 ? -28.425 -2.499 7.983 1.00 70.56 402 LYS A CA 1
ATOM 3245 C C . LYS A 1 402 ? -27.751 -1.197 8.402 1.00 70.56 402 LYS A C 1
ATOM 3247 O O . LYS A 1 402 ? -26.580 -1.169 8.762 1.00 70.56 402 LYS A O 1
ATOM 3252 N N . ASP A 1 403 ? -28.531 -0.119 8.402 1.00 73.88 403 ASP A N 1
ATOM 3253 C CA . ASP A 1 403 ? -28.105 1.149 8.985 1.00 73.88 403 ASP A CA 1
ATOM 3254 C C . ASP A 1 403 ? -28.091 1.034 10.516 1.00 73.88 403 ASP A C 1
ATOM 3256 O O . ASP A 1 403 ? -29.142 0.965 11.152 1.00 73.88 403 ASP A O 1
ATOM 3260 N N . HIS A 1 404 ? -26.885 1.006 11.080 1.00 79.00 404 HIS A N 1
ATOM 3261 C CA . HIS A 1 404 ? -26.619 0.954 12.518 1.00 79.00 404 HIS A CA 1
ATOM 3262 C C . HIS A 1 404 ? -26.296 2.338 13.110 1.00 79.00 404 HIS A C 1
ATOM 3264 O O . HIS A 1 404 ? -25.887 2.450 14.266 1.00 79.00 404 HIS A O 1
ATOM 3270 N N . SER A 1 405 ? -26.475 3.425 12.348 1.00 73.75 405 SER A N 1
ATOM 3271 C CA . SER A 1 405 ? -26.164 4.786 12.810 1.00 73.75 405 SER A CA 1
ATOM 3272 C C . SER A 1 405 ? -27.012 5.228 14.007 1.00 73.75 405 SER A C 1
ATOM 3274 O O . SER A 1 405 ? -26.558 6.047 14.810 1.00 73.75 405 SER A O 1
ATOM 3276 N N . GLN A 1 406 ? -28.220 4.670 14.125 1.00 80.81 406 GLN A N 1
ATOM 3277 C CA . GLN A 1 406 ? -29.178 4.940 15.197 1.00 80.81 406 GLN A CA 1
ATOM 3278 C C . GLN A 1 406 ? -29.114 3.920 16.341 1.00 80.81 406 GLN A C 1
ATOM 3280 O O . GLN A 1 406 ? -29.858 4.069 17.310 1.00 80.81 406 GLN A O 1
ATOM 3285 N N . ASP A 1 407 ? -28.245 2.908 16.250 1.00 87.50 407 ASP A N 1
ATOM 3286 C CA . ASP A 1 407 ? -28.126 1.898 17.295 1.00 87.50 407 ASP A CA 1
ATOM 3287 C C . ASP A 1 407 ? -27.669 2.532 18.610 1.00 87.50 407 ASP A C 1
ATOM 3289 O O . ASP A 1 407 ? -26.759 3.368 18.680 1.00 87.50 407 ASP A O 1
ATOM 3293 N N . SER A 1 408 ? -28.299 2.082 19.683 1.00 90.88 408 SER A N 1
ATOM 3294 C CA . SER A 1 408 ? -27.974 2.465 21.045 1.00 90.88 408 SER A CA 1
ATOM 3295 C C . SER A 1 408 ? -26.967 1.487 21.658 1.00 90.88 408 SER A C 1
ATOM 3297 O O . SER A 1 408 ? -27.161 0.270 21.665 1.00 90.88 408 SER A O 1
ATOM 3299 N N . TYR A 1 409 ? -25.877 2.032 22.205 1.00 93.12 409 TYR A N 1
ATOM 3300 C CA . TYR A 1 409 ? -24.786 1.258 22.801 1.00 93.12 409 TYR A CA 1
ATOM 3301 C C . TYR A 1 409 ? -24.690 1.534 24.297 1.00 93.12 409 TYR A C 1
ATOM 3303 O O . TYR A 1 409 ? -24.628 2.687 24.728 1.00 93.12 409 TYR A O 1
ATOM 3311 N N . HIS A 1 410 ? -24.643 0.466 25.087 1.00 95.94 410 HIS A N 1
ATOM 3312 C CA . HIS A 1 410 ? -24.493 0.521 26.536 1.00 95.94 410 HIS A CA 1
ATOM 3313 C C . HIS A 1 410 ? -23.200 -0.181 26.944 1.00 95.94 410 HIS A C 1
ATOM 3315 O O . HIS A 1 410 ? -23.042 -1.372 26.688 1.00 95.94 410 HIS A O 1
ATOM 3321 N N . LEU A 1 411 ? -22.260 0.560 27.531 1.00 97.62 411 LEU A N 1
ATOM 3322 C CA . LEU A 1 411 ? -20.949 0.031 27.915 1.00 97.62 411 LEU A CA 1
ATOM 3323 C C . LEU A 1 411 ? -20.985 -0.477 29.355 1.00 97.62 411 LEU A C 1
ATOM 3325 O O . LEU A 1 411 ? -21.411 0.242 30.268 1.00 97.62 411 LEU A O 1
ATOM 3329 N N . VAL A 1 412 ? -20.503 -1.703 29.545 1.00 97.88 412 VAL A N 1
ATOM 3330 C CA . VAL A 1 412 ? -20.496 -2.402 30.828 1.00 97.88 412 VAL A CA 1
ATOM 3331 C C . VAL A 1 412 ? -19.113 -2.988 31.087 1.00 97.88 412 VAL A C 1
ATOM 3333 O O . VAL A 1 412 ? -18.628 -3.832 30.342 1.00 97.88 412 VAL A O 1
ATOM 3336 N N . ALA A 1 413 ? -18.481 -2.568 32.174 1.00 97.44 413 ALA A N 1
ATOM 3337 C CA . ALA A 1 413 ? -17.259 -3.181 32.665 1.00 97.44 413 ALA A CA 1
ATOM 3338 C C . ALA A 1 413 ? -17.597 -4.081 33.853 1.00 97.44 413 ALA A C 1
ATOM 3340 O O . ALA A 1 413 ? -18.044 -3.606 34.893 1.00 97.44 413 ALA A O 1
ATOM 3341 N N . VAL A 1 414 ? -17.400 -5.382 33.700 1.00 97.50 414 VAL A N 1
ATOM 3342 C CA . VAL A 1 414 ? -17.604 -6.362 34.764 1.00 97.50 414 VAL A CA 1
ATOM 3343 C C . VAL A 1 414 ? -16.247 -6.669 35.374 1.00 97.50 414 VAL A C 1
ATOM 3345 O O . VAL A 1 414 ? -15.312 -7.031 34.663 1.00 97.50 414 VAL A O 1
ATOM 3348 N N . CYS A 1 415 ? -16.119 -6.542 36.686 1.00 96.69 415 CYS A N 1
ATOM 3349 C CA . CYS A 1 415 ? -14.918 -6.949 37.395 1.00 96.69 415 CYS A CA 1
ATOM 3350 C C . CYS A 1 415 ? -15.261 -7.774 38.624 1.00 96.69 415 CYS A C 1
ATOM 3352 O O . CYS A 1 415 ? -16.260 -7.541 39.306 1.00 96.69 415 CYS A O 1
ATOM 3354 N N . THR A 1 416 ? -14.416 -8.757 38.922 1.00 93.25 416 THR A N 1
ATOM 3355 C CA . THR A 1 416 ? -14.649 -9.581 40.103 1.00 93.25 416 THR A CA 1
ATOM 3356 C C . THR A 1 416 ? -14.323 -8.828 41.389 1.00 93.25 416 THR A C 1
ATOM 3358 O O . THR A 1 416 ? -15.099 -8.881 42.341 1.00 93.25 416 THR A O 1
ATOM 3361 N N . ARG A 1 417 ? -13.218 -8.076 41.423 1.00 92.19 417 ARG A N 1
ATOM 3362 C CA . ARG A 1 417 ? -12.798 -7.278 42.587 1.00 92.19 417 ARG A CA 1
ATOM 3363 C C . ARG A 1 417 ? -13.189 -5.813 42.423 1.00 92.19 417 ARG A C 1
ATOM 3365 O O . ARG A 1 417 ? -13.141 -5.273 41.317 1.00 92.19 417 ARG A O 1
ATOM 3372 N N . TYR A 1 418 ? -13.535 -5.161 43.534 1.00 94.50 418 TYR A N 1
ATOM 3373 C CA . TYR A 1 418 ? -13.803 -3.726 43.529 1.00 94.50 418 TYR A CA 1
ATOM 3374 C C . TYR A 1 418 ? -12.547 -2.952 43.090 1.00 94.50 418 TYR A C 1
ATOM 3376 O O . TYR A 1 418 ? -11.482 -3.138 43.682 1.00 94.50 418 TYR A O 1
ATOM 3384 N N . PRO A 1 419 ? -12.633 -2.093 42.062 1.00 95.75 419 PRO A N 1
ATOM 3385 C CA . PRO A 1 419 ? -11.456 -1.469 41.477 1.00 95.75 419 PRO A CA 1
ATOM 3386 C C . PRO A 1 419 ? -11.085 -0.188 42.240 1.00 95.75 419 PRO A C 1
ATOM 3388 O O . PRO A 1 419 ? -11.320 0.924 41.768 1.00 95.75 419 PRO A O 1
ATOM 3391 N N . GLU A 1 420 ? -10.507 -0.339 43.436 1.00 95.00 420 GLU A N 1
ATOM 3392 C CA . GLU A 1 420 ? -10.197 0.769 44.358 1.00 95.00 420 GLU A CA 1
ATOM 3393 C C . GLU A 1 420 ? -9.395 1.896 43.700 1.00 95.00 420 GLU A C 1
ATOM 3395 O O . GLU A 1 420 ? -9.770 3.066 43.789 1.00 95.00 420 GLU A O 1
ATOM 3400 N N . ILE A 1 421 ? -8.323 1.535 42.990 1.00 94.50 421 ILE A N 1
ATOM 3401 C CA . ILE A 1 421 ? -7.422 2.492 42.338 1.00 94.50 421 ILE A CA 1
ATOM 3402 C C . ILE A 1 421 ? -8.166 3.283 41.256 1.00 94.50 421 ILE A C 1
ATOM 3404 O O . ILE A 1 421 ? -8.059 4.508 41.207 1.00 94.50 421 ILE A O 1
ATOM 3408 N N . LEU A 1 422 ? -8.955 2.606 40.414 1.00 96.00 422 LEU A N 1
ATOM 3409 C CA . LEU A 1 422 ? -9.743 3.257 39.364 1.00 96.00 422 LEU A CA 1
ATOM 3410 C C . LEU A 1 422 ? -10.788 4.201 39.967 1.00 96.00 422 LEU A C 1
ATOM 3412 O O . LEU A 1 422 ? -10.920 5.336 39.512 1.00 96.00 422 LEU A O 1
ATOM 3416 N N . ALA A 1 423 ? -11.505 3.754 41.000 1.00 95.94 423 ALA A N 1
ATOM 3417 C CA . ALA A 1 423 ? -12.506 4.564 41.685 1.00 95.94 423 ALA A CA 1
ATOM 3418 C C . ALA A 1 423 ? -11.878 5.821 42.313 1.00 95.94 423 ALA A C 1
ATOM 3420 O O . ALA A 1 423 ? -12.404 6.924 42.155 1.00 95.94 423 ALA A O 1
ATOM 3421 N N . GLN A 1 424 ? -10.718 5.676 42.963 1.00 95.31 424 GLN A N 1
ATOM 3422 C CA . GLN A 1 424 ? -9.974 6.792 43.547 1.00 95.31 424 GLN A CA 1
ATOM 3423 C C . GLN A 1 424 ? -9.510 7.790 42.478 1.00 95.31 424 GLN A C 1
ATOM 3425 O O . GLN A 1 424 ? -9.671 8.998 42.649 1.00 95.31 424 GLN A O 1
ATOM 3430 N N . GLN A 1 425 ? -8.967 7.297 41.362 1.00 94.88 425 GLN A N 1
ATOM 3431 C CA . GLN A 1 425 ? -8.504 8.131 40.249 1.00 94.88 425 GLN A CA 1
ATOM 3432 C C . GLN A 1 425 ? -9.653 8.842 39.524 1.00 94.88 425 GLN A C 1
ATOM 3434 O O . GLN A 1 425 ? -9.495 9.978 39.075 1.00 94.88 425 GLN A O 1
ATOM 3439 N N . ALA A 1 426 ? -10.815 8.196 39.413 1.00 94.00 426 ALA A N 1
ATOM 3440 C CA . ALA A 1 426 ? -12.003 8.774 38.796 1.00 94.00 426 ALA A CA 1
ATOM 3441 C C . ALA A 1 426 ? -12.629 9.896 39.645 1.00 94.00 426 ALA A C 1
ATOM 3443 O O . ALA A 1 426 ? -13.251 10.808 39.089 1.00 94.00 426 ALA A O 1
ATOM 3444 N N . GLY A 1 427 ? -12.457 9.862 40.971 1.00 94.88 427 GLY A N 1
ATOM 3445 C CA . GLY A 1 427 ? -12.929 10.903 41.881 1.00 94.88 427 GLY A CA 1
ATOM 3446 C C . GLY A 1 427 ? -14.431 11.159 41.732 1.00 94.88 427 GLY A C 1
ATOM 3447 O O . GLY A 1 427 ? -15.240 10.241 41.830 1.00 94.88 427 GLY A O 1
ATOM 3448 N N . SER A 1 428 ? -14.820 12.405 41.441 1.00 95.38 428 SER A N 1
ATOM 3449 C CA . SER A 1 428 ? -16.230 12.807 41.285 1.00 95.38 428 SER A CA 1
ATOM 3450 C C . SER A 1 428 ? -16.962 12.156 40.106 1.00 95.38 428 SER A C 1
ATOM 3452 O O . SER A 1 428 ? -18.186 12.234 40.035 1.00 95.38 428 SER A O 1
ATOM 3454 N N . LYS A 1 429 ? -16.235 11.516 39.183 1.00 96.50 429 LYS A N 1
ATOM 3455 C CA . LYS A 1 429 ? -16.808 10.779 38.048 1.00 96.50 429 LYS A CA 1
ATOM 3456 C C . LYS A 1 429 ? -17.246 9.366 38.421 1.00 96.50 429 LYS A C 1
ATOM 3458 O O . LYS A 1 429 ? -17.910 8.714 37.621 1.00 96.50 429 LYS A O 1
ATOM 3463 N N . TRP A 1 430 ? -16.858 8.880 39.598 1.00 97.31 430 TRP A N 1
ATOM 3464 C CA . TRP A 1 430 ? -17.275 7.589 40.123 1.00 97.31 430 TRP A CA 1
ATOM 3465 C C . TRP A 1 430 ? -18.469 7.773 41.052 1.00 97.31 430 TRP A C 1
ATOM 3467 O O . TRP A 1 430 ? -18.401 8.506 42.037 1.00 97.31 430 TRP A O 1
ATOM 3477 N N . SER A 1 431 ? -19.575 7.100 40.755 1.00 97.00 431 SER A N 1
ATOM 3478 C CA . SER A 1 431 ? -20.781 7.173 41.577 1.00 97.00 431 SER A CA 1
ATOM 3479 C C . SER A 1 431 ? -21.378 5.793 41.796 1.00 97.00 431 SER A C 1
ATOM 3481 O O . SER A 1 431 ? -21.508 4.997 40.871 1.00 97.00 431 SER A O 1
ATOM 3483 N N . LYS A 1 432 ? -21.734 5.491 43.044 1.00 97.19 432 LYS A N 1
ATOM 3484 C CA . LYS A 1 432 ? -22.434 4.255 43.390 1.00 97.19 432 LYS A CA 1
ATOM 3485 C C . LYS A 1 432 ? -23.905 4.400 43.008 1.00 97.19 432 LYS A C 1
ATOM 3487 O O . LYS A 1 432 ? -24.543 5.366 43.419 1.00 97.19 432 LYS A O 1
ATOM 3492 N N . LEU A 1 433 ? -24.423 3.463 42.219 1.00 96.12 433 LEU A N 1
ATOM 3493 C CA . LEU A 1 433 ? -25.845 3.388 41.879 1.00 96.12 433 LEU A CA 1
ATOM 3494 C C . LEU A 1 433 ? -26.582 2.489 42.875 1.00 96.12 433 LEU A C 1
ATOM 3496 O O . LEU A 1 433 ? -27.610 2.881 43.414 1.00 96.12 433 LEU A O 1
ATOM 3500 N N . GLN A 1 434 ? -26.017 1.311 43.135 1.00 95.06 434 GLN A N 1
ATOM 3501 C CA . GLN A 1 434 ? -26.446 0.353 44.155 1.00 95.06 434 GLN A CA 1
ATOM 3502 C C . GLN A 1 434 ? -25.253 -0.535 44.544 1.00 95.06 434 GLN A C 1
ATOM 3504 O O . GLN A 1 434 ? -24.142 -0.343 44.043 1.00 95.06 434 GLN A O 1
ATOM 3509 N N . ASP A 1 435 ? -25.445 -1.481 45.459 1.00 92.88 435 ASP A N 1
ATOM 3510 C CA . ASP A 1 435 ? -24.387 -2.421 45.836 1.00 92.88 435 ASP A CA 1
ATOM 3511 C C . ASP A 1 435 ? -23.930 -3.246 44.624 1.00 92.88 435 ASP A C 1
ATOM 3513 O O . ASP A 1 435 ? -24.737 -3.779 43.862 1.00 92.88 435 ASP A O 1
ATOM 3517 N N . GLY A 1 436 ? -22.616 -3.248 44.388 1.00 95.00 436 GLY A N 1
ATOM 3518 C CA . GLY A 1 436 ? -22.000 -3.880 43.223 1.00 95.00 436 GLY A CA 1
ATOM 3519 C C . GLY A 1 436 ? -22.273 -3.213 41.881 1.00 95.00 436 GLY A C 1
ATOM 3520 O O . GLY A 1 436 ? -21.820 -3.734 40.866 1.00 95.00 436 GLY A O 1
ATOM 3521 N N . LEU A 1 437 ? -22.954 -2.063 41.851 1.00 97.38 437 LEU A N 1
ATOM 3522 C CA . LEU A 1 437 ? -23.209 -1.321 40.624 1.00 97.38 437 LEU A CA 1
ATOM 3523 C C . LEU A 1 437 ? -22.764 0.131 40.747 1.00 97.38 437 LEU A C 1
ATOM 3525 O O . LEU A 1 437 ? -23.306 0.928 41.519 1.00 97.38 437 LEU A O 1
ATOM 3529 N N . TYR A 1 438 ? -21.818 0.496 39.901 1.00 98.12 438 TYR A N 1
ATOM 3530 C CA . TYR A 1 438 ? -21.223 1.817 39.875 1.00 98.12 438 TYR A CA 1
ATOM 3531 C C . TYR A 1 438 ? -21.360 2.428 38.486 1.00 98.12 438 TYR A C 1
ATOM 3533 O O . TYR A 1 438 ? -21.558 1.745 37.482 1.00 98.12 438 TYR A O 1
ATOM 3541 N N . ARG A 1 439 ? -21.273 3.748 38.431 1.00 97.75 439 ARG A N 1
ATOM 3542 C CA . ARG A 1 439 ? -21.257 4.529 37.205 1.00 97.75 439 ARG A CA 1
ATOM 3543 C C . ARG A 1 439 ? -19.956 5.306 37.148 1.00 97.75 439 ARG A C 1
ATOM 3545 O O . ARG A 1 439 ? -19.626 6.033 38.085 1.00 97.75 439 ARG A O 1
ATOM 3552 N N . LEU A 1 440 ? -19.267 5.155 36.025 1.00 97.56 440 LEU A N 1
ATOM 3553 C CA . LEU A 1 440 ? -18.102 5.933 35.651 1.00 97.56 440 LEU A CA 1
ATOM 3554 C C . LEU A 1 440 ? -18.501 6.908 34.534 1.00 97.56 440 LEU A C 1
ATOM 3556 O O . LEU A 1 440 ? -18.758 6.504 33.398 1.00 97.56 440 LEU A O 1
ATOM 3560 N N . ASP A 1 441 ? -18.575 8.192 34.877 1.00 94.88 441 ASP A N 1
ATOM 3561 C CA . ASP A 1 441 ? -18.993 9.268 33.977 1.00 94.88 441 ASP A CA 1
ATOM 3562 C C . ASP A 1 441 ? -17.777 9.918 33.293 1.00 94.88 441 ASP A C 1
ATOM 3564 O O . ASP A 1 441 ? -17.157 10.855 33.805 1.00 94.88 441 ASP A O 1
ATOM 3568 N N . LEU A 1 442 ? -17.417 9.404 32.114 1.00 89.50 442 LEU A N 1
ATOM 3569 C CA . LEU A 1 442 ? -16.438 10.018 31.207 1.00 89.50 442 LEU A CA 1
ATOM 3570 C C . LEU A 1 442 ? -17.171 10.791 30.093 1.00 89.50 442 LEU A C 1
ATOM 3572 O O . LEU A 1 442 ? -18.294 11.252 30.277 1.00 89.50 442 LEU A O 1
ATOM 3576 N N . LEU A 1 443 ? -16.554 10.934 28.915 1.00 88.12 443 LEU A N 1
ATOM 3577 C CA . LEU A 1 443 ? -17.269 11.380 27.708 1.00 88.12 443 LEU A CA 1
ATOM 3578 C C . LEU A 1 443 ? -18.377 10.396 27.297 1.00 88.12 443 LEU A C 1
ATOM 3580 O O . LEU A 1 443 ? -19.338 10.782 26.641 1.00 88.12 443 LEU A O 1
ATOM 3584 N N . ILE A 1 444 ? -18.228 9.130 27.687 1.00 90.50 444 ILE A N 1
ATOM 3585 C CA . ILE A 1 444 ? -19.219 8.071 27.531 1.00 90.50 444 ILE A CA 1
ATOM 3586 C C . ILE A 1 444 ? -19.480 7.505 28.924 1.00 90.50 444 ILE A C 1
ATOM 3588 O O . ILE A 1 444 ? -18.550 7.324 29.714 1.00 90.50 444 ILE A O 1
ATOM 3592 N N . LYS A 1 445 ? -20.749 7.240 29.227 1.00 95.38 445 LYS A N 1
ATOM 3593 C CA . LYS A 1 445 ? -21.160 6.607 30.478 1.00 95.38 445 LYS A CA 1
ATOM 3594 C C . LYS A 1 445 ? -20.822 5.118 30.436 1.00 95.38 445 LYS A C 1
ATOM 3596 O O . LYS A 1 445 ? -21.244 4.426 29.512 1.00 95.38 445 LYS A O 1
ATOM 3601 N N . ILE A 1 446 ? -20.133 4.633 31.466 1.00 97.81 446 ILE A N 1
ATOM 3602 C CA . ILE A 1 446 ? -19.817 3.212 31.641 1.00 97.81 446 ILE A CA 1
ATOM 3603 C C . ILE A 1 446 ? -20.443 2.738 32.948 1.00 97.81 446 ILE A C 1
ATOM 3605 O O . ILE A 1 446 ? -20.295 3.379 33.992 1.00 97.81 446 ILE A O 1
ATOM 3609 N N . ILE A 1 447 ? -21.164 1.623 32.887 1.00 98.19 447 ILE A N 1
ATOM 3610 C CA . ILE A 1 447 ? -21.647 0.932 34.077 1.00 98.19 447 ILE A CA 1
ATOM 3611 C C . ILE A 1 447 ? -20.594 -0.075 34.513 1.00 98.19 447 ILE A C 1
ATOM 3613 O O . ILE A 1 447 ? -20.134 -0.872 33.705 1.00 98.19 447 ILE A O 1
ATOM 3617 N N . VAL A 1 448 ? -20.216 -0.041 35.785 1.00 98.00 448 VAL A N 1
ATOM 3618 C CA . VAL A 1 448 ? -19.278 -1.000 36.359 1.00 98.00 448 VAL A CA 1
ATOM 3619 C C . VAL A 1 448 ? -20.035 -1.954 37.269 1.00 98.00 448 VAL A C 1
ATOM 3621 O O . VAL A 1 448 ? -20.683 -1.517 38.221 1.00 98.00 448 VAL A O 1
ATOM 3624 N N . VAL A 1 449 ? -19.958 -3.244 36.961 1.00 98.00 449 VAL A N 1
ATOM 3625 C CA . VAL A 1 449 ? -20.545 -4.331 37.746 1.00 98.00 449 VAL A CA 1
ATOM 3626 C C . VAL A 1 449 ? -19.429 -5.015 38.519 1.00 98.00 449 VAL A C 1
ATOM 3628 O O . VAL A 1 449 ? -18.471 -5.502 37.925 1.00 98.00 449 VAL A O 1
ATOM 3631 N N . VAL A 1 450 ? -19.562 -5.072 39.839 1.00 97.06 450 VAL A N 1
ATOM 3632 C CA . VAL A 1 450 ? -18.607 -5.729 40.732 1.00 97.06 450 VAL A CA 1
ATOM 3633 C C . VAL A 1 450 ? -19.238 -7.019 41.243 1.00 97.06 450 VAL A C 1
ATOM 3635 O O . VAL A 1 450 ? -20.111 -6.988 42.114 1.00 97.06 450 VAL A O 1
ATOM 3638 N N . THR A 1 451 ? -18.820 -8.167 40.706 1.00 95.50 451 THR A N 1
ATOM 3639 C CA . THR A 1 451 ? -19.492 -9.455 40.981 1.00 95.50 451 THR A CA 1
ATOM 3640 C C . THR A 1 451 ? -19.342 -9.917 42.437 1.00 95.50 451 THR A C 1
ATOM 3642 O O . THR A 1 451 ? -20.164 -10.678 42.944 1.00 95.50 451 THR A O 1
ATOM 3645 N N . SER A 1 452 ? -18.338 -9.411 43.158 1.00 92.81 452 SER A N 1
ATOM 3646 C CA . SER A 1 452 ? -18.156 -9.589 44.611 1.00 92.81 452 SER A CA 1
ATOM 3647 C C . SER A 1 452 ? -18.979 -8.639 45.486 1.00 92.81 452 SER A C 1
ATOM 3649 O O . SER A 1 452 ? -18.807 -8.602 46.705 1.00 92.81 452 SER A O 1
ATOM 3651 N N . GLN A 1 453 ? -19.853 -7.828 44.900 1.00 95.12 453 GLN A N 1
ATOM 3652 C CA . GLN A 1 453 ? -20.672 -6.864 45.639 1.00 95.12 453 GLN A CA 1
ATOM 3653 C C . GLN A 1 453 ? -22.120 -6.813 45.159 1.00 95.12 453 GLN A C 1
ATOM 3655 O O . GLN A 1 453 ? -22.954 -6.247 45.858 1.00 95.12 453 GLN A O 1
ATOM 3660 N N . VAL A 1 454 ? -22.413 -7.389 43.991 1.00 94.94 454 VAL A N 1
ATOM 3661 C CA . VAL A 1 454 ? -23.766 -7.430 43.440 1.00 94.94 454 VAL A CA 1
ATOM 3662 C C . VAL A 1 454 ? -24.727 -8.150 44.394 1.00 94.94 454 VAL A C 1
ATOM 3664 O O . VAL A 1 454 ? -24.329 -9.053 45.138 1.00 94.94 454 VAL A O 1
ATOM 3667 N N . GLU A 1 455 ? -25.993 -7.735 44.376 1.00 94.56 455 GLU A N 1
ATOM 3668 C CA . GLU A 1 455 ? -27.055 -8.337 45.182 1.00 94.56 455 GLU A CA 1
ATOM 3669 C C . GLU A 1 455 ? -27.177 -9.844 44.901 1.00 94.56 455 GLU A C 1
ATOM 3671 O O . GLU A 1 455 ? -27.232 -10.271 43.741 1.00 94.56 455 GLU A O 1
ATOM 3676 N N . ILE A 1 456 ? -27.258 -10.642 45.972 1.00 94.81 456 ILE A N 1
ATOM 3677 C CA . ILE A 1 456 ? -27.508 -12.085 45.900 1.00 94.81 456 ILE A CA 1
ATOM 3678 C C . ILE A 1 456 ? -28.987 -12.298 45.568 1.00 94.81 456 ILE A C 1
ATOM 3680 O O . ILE A 1 456 ? -29.843 -12.339 46.450 1.00 94.81 456 ILE A O 1
ATOM 3684 N N . ALA A 1 457 ? -29.281 -12.402 44.277 1.00 93.69 457 ALA A N 1
ATOM 3685 C CA . ALA A 1 457 ? -30.628 -12.575 43.756 1.00 93.69 457 ALA A CA 1
ATOM 3686 C C . ALA A 1 457 ? -30.617 -13.473 42.508 1.00 93.69 457 ALA A C 1
ATOM 3688 O O . ALA A 1 457 ? -29.622 -13.464 41.778 1.00 93.69 457 ALA A O 1
ATOM 3689 N N . PRO A 1 458 ? -31.714 -14.202 42.208 1.00 93.25 458 PRO A N 1
ATOM 3690 C CA . PRO A 1 458 ? -31.749 -15.134 41.083 1.00 93.25 458 PRO A CA 1
ATOM 3691 C C . PRO A 1 458 ? -31.377 -14.500 39.740 1.00 93.25 458 PRO A C 1
ATOM 3693 O O . PRO A 1 458 ? -30.542 -15.031 39.029 1.00 93.25 458 PRO A O 1
ATOM 3696 N N . HIS A 1 459 ? -31.870 -13.296 39.430 1.00 93.00 459 HIS A N 1
ATOM 3697 C CA . HIS A 1 459 ? -31.571 -12.631 38.151 1.00 93.00 459 HIS A CA 1
ATOM 3698 C C . HIS A 1 459 ? -30.096 -12.246 37.963 1.00 93.00 459 HIS A C 1
ATOM 3700 O O . HIS A 1 459 ? -29.694 -11.946 36.842 1.00 93.00 459 HIS A O 1
ATOM 3706 N N . ASN A 1 460 ? -29.307 -12.231 39.044 1.00 95.06 460 ASN A N 1
ATOM 3707 C CA . ASN A 1 460 ? -27.867 -11.980 39.040 1.00 95.06 460 ASN A CA 1
ATOM 3708 C C . ASN A 1 460 ? -27.041 -13.274 39.039 1.00 95.06 460 ASN A C 1
ATOM 3710 O O . ASN A 1 460 ? -25.823 -13.209 39.203 1.00 95.06 460 ASN A O 1
ATOM 3714 N N . SER A 1 461 ? -27.665 -14.439 38.849 1.00 93.19 461 SER A N 1
ATOM 3715 C CA . SER A 1 461 ? -27.019 -15.751 38.933 1.00 93.19 461 SER A CA 1
ATOM 3716 C C . SER A 1 461 ? -25.715 -15.837 38.136 1.00 93.19 461 SER A C 1
ATOM 3718 O O . SER A 1 461 ? -24.707 -16.295 38.665 1.00 93.19 461 SER A O 1
ATOM 3720 N N . SER A 1 462 ? -25.682 -15.309 36.907 1.00 92.00 462 SER A N 1
ATOM 3721 C CA . SER A 1 462 ? -24.467 -15.302 36.085 1.00 92.00 462 SER A CA 1
ATOM 3722 C C . SER A 1 462 ? -23.354 -14.437 36.682 1.00 92.00 462 SER A C 1
ATOM 3724 O O . SER A 1 462 ? -22.194 -14.822 36.623 1.00 92.00 462 SER A O 1
ATOM 3726 N N . TRP A 1 463 ? -23.671 -13.297 37.303 1.00 95.06 463 TRP A N 1
ATOM 3727 C CA . TRP A 1 463 ? -22.667 -12.501 38.017 1.00 95.06 463 TRP A CA 1
ATOM 3728 C C . TRP A 1 463 ? -22.165 -13.207 39.269 1.00 95.06 463 TRP A C 1
ATOM 3730 O O . TRP A 1 463 ? -20.966 -13.202 39.532 1.00 95.06 463 TRP A O 1
ATOM 3740 N N . LEU A 1 464 ? -23.060 -13.856 40.007 1.00 94.50 464 LEU A N 1
ATOM 3741 C CA . LEU A 1 464 ? -22.721 -14.583 41.225 1.00 94.50 464 LEU A CA 1
ATOM 3742 C C . LEU A 1 464 ? -21.818 -15.797 40.943 1.00 94.50 464 LEU A C 1
ATOM 3744 O O . LEU A 1 464 ? -20.880 -16.021 41.703 1.00 94.50 464 LEU A O 1
ATOM 3748 N N . LEU A 1 465 ? -22.026 -16.516 39.830 1.00 92.31 465 LEU A N 1
ATOM 3749 C CA . LEU A 1 465 ? -21.162 -17.629 39.398 1.00 92.31 465 LEU A CA 1
ATOM 3750 C C . LEU A 1 465 ? -19.706 -17.206 39.175 1.00 92.31 465 LEU A C 1
ATOM 3752 O O . LEU A 1 465 ? -18.797 -17.979 39.453 1.00 92.31 465 LEU A O 1
ATOM 3756 N N . PHE A 1 466 ? -19.481 -15.984 38.692 1.00 91.44 466 PHE A N 1
ATOM 3757 C CA . PHE A 1 466 ? -18.147 -15.426 38.439 1.00 91.44 466 PHE A CA 1
ATOM 3758 C C . PHE A 1 466 ? -17.714 -14.430 39.531 1.00 91.44 466 PHE A C 1
ATOM 3760 O O . PHE A 1 466 ? -16.899 -13.521 39.311 1.00 91.44 466 PHE A O 1
ATOM 3767 N N . SER A 1 467 ? -18.282 -14.583 40.728 1.00 89.19 467 SER A N 1
ATOM 3768 C CA . SER A 1 467 ? -17.790 -13.951 41.946 1.00 89.19 467 SER A CA 1
ATOM 3769 C C . SER A 1 467 ? -16.561 -14.695 42.475 1.00 89.19 467 SER A C 1
ATOM 3771 O O . SER A 1 467 ? -16.421 -15.895 42.271 1.00 89.19 467 SER A O 1
ATOM 3773 N N . HIS A 1 468 ? -15.676 -14.004 43.197 1.00 85.31 468 HIS A N 1
ATOM 3774 C CA . HIS A 1 468 ? -14.593 -14.659 43.954 1.00 85.31 468 HIS A CA 1
ATOM 3775 C C . HIS A 1 468 ? -15.051 -15.165 45.335 1.00 85.31 468 HIS A C 1
ATOM 3777 O O . HIS A 1 468 ? -14.236 -15.504 46.182 1.00 85.31 468 HIS A O 1
ATOM 3783 N N . ASP A 1 469 ? -16.352 -15.087 45.615 1.00 88.62 469 ASP A N 1
ATOM 3784 C CA . ASP A 1 469 ? -16.951 -15.391 46.908 1.00 88.62 469 ASP A CA 1
ATOM 3785 C C . ASP A 1 469 ? -17.665 -16.743 46.843 1.00 88.62 469 ASP A C 1
ATOM 3787 O O . ASP A 1 469 ? -18.631 -16.916 46.094 1.00 88.62 469 ASP A O 1
ATOM 3791 N N . LYS A 1 470 ? -17.183 -17.696 47.641 1.00 90.25 470 LYS A N 1
ATOM 3792 C CA . LYS A 1 470 ? -17.665 -19.079 47.655 1.00 90.25 470 LYS A CA 1
ATOM 3793 C C . LYS A 1 470 ? -19.155 -19.190 47.960 1.00 90.25 470 LYS A C 1
ATOM 3795 O O . LYS A 1 470 ? -19.839 -19.981 47.318 1.00 90.25 470 LYS A O 1
ATOM 3800 N N . GLU A 1 471 ? -19.678 -18.395 48.891 1.00 92.56 471 GLU A N 1
ATOM 3801 C CA . GLU A 1 471 ? -21.096 -18.460 49.262 1.00 92.56 471 GLU A CA 1
ATOM 3802 C C . GLU A 1 471 ? -21.987 -17.994 48.107 1.00 92.56 471 GLU A C 1
ATOM 3804 O O . GLU A 1 471 ? -23.029 -18.593 47.835 1.00 92.56 471 GLU A O 1
ATOM 3809 N N . ARG A 1 472 ? -21.546 -16.970 47.369 1.00 94.25 472 ARG A N 1
ATOM 3810 C CA . ARG A 1 472 ? -22.255 -16.467 46.184 1.00 94.25 472 ARG A CA 1
ATOM 3811 C C . ARG A 1 472 ? -22.240 -17.460 45.031 1.00 94.25 472 ARG A C 1
ATOM 3813 O O . ARG A 1 472 ? -23.272 -17.645 44.384 1.00 94.25 472 ARG A O 1
ATOM 3820 N N . VAL A 1 473 ? -21.095 -18.097 44.787 1.00 92.88 473 VAL A N 1
ATOM 3821 C CA . VAL A 1 473 ? -20.958 -19.106 43.731 1.00 92.88 473 VAL A CA 1
ATOM 3822 C C . VAL A 1 473 ? -21.841 -20.315 44.038 1.00 92.88 473 VAL A C 1
ATOM 3824 O O . VAL A 1 473 ? -22.611 -20.732 43.175 1.00 92.88 473 VAL A O 1
ATOM 3827 N N . GLU A 1 474 ? -21.811 -20.838 45.267 1.00 93.62 474 GLU A N 1
ATOM 3828 C CA . GLU A 1 474 ? -22.652 -21.981 45.650 1.00 93.62 474 GLU A CA 1
ATOM 3829 C C . GLU A 1 474 ? -24.147 -21.637 45.652 1.00 93.62 474 GLU A C 1
ATOM 3831 O O . GLU A 1 474 ? -24.957 -22.442 45.189 1.00 93.62 474 GLU A O 1
ATOM 3836 N N . TYR A 1 475 ? -24.526 -20.427 46.082 1.00 95.38 475 TYR A N 1
ATOM 3837 C CA . TYR A 1 475 ? -25.903 -19.947 45.937 1.00 95.38 475 TYR A CA 1
ATOM 3838 C C . TYR A 1 475 ? -26.353 -19.985 44.472 1.00 95.38 475 TYR A C 1
ATOM 3840 O O . TYR A 1 475 ? -27.425 -20.504 44.166 1.00 95.38 475 TYR A O 1
ATOM 3848 N N . ALA A 1 476 ? -25.528 -19.469 43.557 1.00 94.44 476 ALA A N 1
ATOM 3849 C CA . ALA A 1 476 ? -25.867 -19.419 42.143 1.00 94.44 476 ALA A CA 1
ATOM 3850 C C . ALA A 1 476 ? -25.936 -20.813 41.507 1.00 94.44 476 ALA A C 1
ATOM 3852 O O . ALA A 1 476 ? -26.845 -21.076 40.721 1.00 94.44 476 ALA A O 1
ATOM 3853 N N . LEU A 1 477 ? -25.026 -21.722 41.867 1.00 93.25 477 LEU A N 1
ATOM 3854 C CA . LEU A 1 477 ? -25.032 -23.110 41.394 1.00 93.25 477 LEU A CA 1
ATOM 3855 C C . LEU A 1 477 ? -26.273 -23.894 41.841 1.00 93.25 477 LEU A C 1
ATOM 3857 O O . LEU A 1 477 ? -26.666 -24.841 41.165 1.00 93.25 477 LEU A O 1
ATOM 3861 N N . ALA A 1 478 ? -26.901 -23.505 42.952 1.00 93.94 478 ALA A N 1
ATOM 3862 C CA . ALA A 1 478 ? -28.127 -24.128 43.444 1.00 93.94 478 ALA A CA 1
ATOM 3863 C C . ALA A 1 478 ? -29.408 -23.639 42.734 1.00 93.94 478 ALA A C 1
ATOM 3865 O O . ALA A 1 478 ? -30.481 -24.205 42.960 1.00 93.94 478 ALA A O 1
ATOM 3866 N N . LEU A 1 479 ? -29.337 -22.592 41.901 1.00 93.81 479 LEU A N 1
ATOM 3867 C CA . LEU A 1 479 ? -30.513 -22.040 41.224 1.00 93.81 479 LEU A CA 1
ATOM 3868 C C . LEU A 1 479 ? -30.972 -22.932 40.051 1.00 93.81 479 LEU A C 1
ATOM 3870 O O . LEU A 1 479 ? -30.135 -23.376 39.264 1.00 93.81 479 LEU A O 1
ATOM 3874 N N . PRO A 1 480 ? -32.294 -23.132 39.852 1.00 89.88 480 PRO A N 1
ATOM 3875 C CA . PRO A 1 480 ? -32.814 -23.980 38.773 1.00 89.88 480 PRO A CA 1
ATOM 3876 C C . PRO A 1 480 ? -32.385 -23.553 37.364 1.00 89.88 480 PRO A C 1
ATOM 3878 O O . PRO A 1 480 ? -32.170 -24.399 36.506 1.00 89.88 480 PRO A O 1
ATOM 3881 N N . GLU A 1 481 ? -32.230 -22.250 37.124 1.00 84.50 481 GLU A N 1
ATOM 3882 C CA . GLU A 1 481 ? -31.795 -21.694 35.833 1.00 84.50 481 GLU A CA 1
ATOM 3883 C C . GLU A 1 481 ? -30.360 -22.078 35.442 1.00 84.50 481 GLU A C 1
ATOM 3885 O O . GLU A 1 481 ? -30.008 -22.016 34.267 1.00 84.50 481 GLU A O 1
ATOM 3890 N N . ASN A 1 482 ? -29.555 -22.526 36.409 1.00 89.25 482 ASN A N 1
ATOM 3891 C CA . ASN A 1 482 ? -28.182 -22.970 36.200 1.00 89.25 482 ASN A CA 1
ATOM 3892 C C . ASN A 1 482 ? -28.042 -24.500 36.169 1.00 89.25 482 ASN A C 1
ATOM 3894 O O . ASN A 1 482 ? -26.929 -25.000 36.009 1.00 89.25 482 ASN A O 1
ATOM 3898 N N . ALA A 1 483 ? -29.146 -25.247 36.296 1.00 85.31 483 ALA A N 1
ATOM 3899 C CA . ALA A 1 483 ? -29.128 -26.710 36.319 1.00 85.31 483 ALA A CA 1
ATOM 3900 C C . ALA A 1 483 ? -28.594 -27.321 35.012 1.00 85.31 483 ALA A C 1
ATOM 3902 O O . ALA A 1 483 ? -27.964 -28.375 35.039 1.00 85.31 483 ALA A O 1
ATOM 3903 N N . ASP A 1 484 ? -28.804 -26.631 33.888 1.00 86.38 484 ASP A N 1
ATOM 3904 C CA . ASP A 1 484 ? -28.385 -27.075 32.556 1.00 86.38 484 ASP A CA 1
ATOM 3905 C C . ASP A 1 484 ? -26.992 -26.555 32.151 1.00 86.38 484 ASP A C 1
ATOM 3907 O O . ASP A 1 484 ? -26.546 -26.778 31.020 1.00 86.38 484 ASP A O 1
ATOM 3911 N N . ILE A 1 485 ? -26.279 -25.849 33.043 1.00 87.94 485 ILE A N 1
ATOM 3912 C CA . ILE A 1 485 ? -24.906 -25.420 32.758 1.00 87.94 485 ILE A CA 1
ATOM 3913 C C . ILE A 1 485 ? -24.017 -26.669 32.626 1.00 87.94 485 ILE A C 1
ATOM 3915 O O . ILE A 1 485 ? -24.040 -27.533 33.505 1.00 87.94 485 ILE A O 1
ATOM 3919 N N . PRO A 1 486 ? -23.184 -26.769 31.570 1.00 89.00 486 PRO A N 1
ATOM 3920 C CA . PRO A 1 486 ? -22.271 -27.892 31.403 1.00 89.00 486 PRO A CA 1
ATOM 3921 C C . PRO A 1 486 ? -21.408 -28.143 32.646 1.00 89.00 486 PRO A C 1
ATOM 3923 O O . PRO A 1 486 ? -20.775 -27.222 33.158 1.00 89.00 486 PRO A O 1
ATOM 3926 N N . GLU A 1 487 ? -21.318 -29.405 33.076 1.00 87.38 487 GLU A N 1
ATOM 3927 C CA . GLU A 1 487 ? -20.681 -29.832 34.338 1.00 87.38 487 GLU A CA 1
ATOM 3928 C C . GLU A 1 487 ? -19.246 -29.306 34.532 1.00 87.38 487 GLU A C 1
ATOM 3930 O O . GLU A 1 487 ? -18.804 -29.057 35.657 1.00 87.38 487 GLU A O 1
ATOM 3935 N N . TYR A 1 488 ? -18.514 -29.074 33.438 1.00 87.44 488 TYR A N 1
ATOM 3936 C CA . TYR A 1 488 ? -17.157 -28.541 33.510 1.00 87.44 488 TYR A CA 1
ATOM 3937 C C . TYR A 1 488 ? -17.095 -27.118 34.087 1.00 87.44 488 TYR A C 1
ATOM 3939 O O . TYR A 1 488 ? -16.081 -26.776 34.687 1.00 87.44 488 TYR A O 1
ATOM 3947 N N . VAL A 1 489 ? -18.142 -26.296 33.934 1.00 86.75 489 VAL A N 1
ATOM 3948 C CA . VAL A 1 489 ? -18.153 -24.910 34.431 1.00 86.75 489 VAL A CA 1
ATOM 3949 C C . VAL A 1 489 ? -18.225 -24.877 35.965 1.00 86.75 489 VAL A C 1
ATOM 3951 O O . VAL A 1 489 ? -17.294 -24.337 36.561 1.00 86.75 489 VAL A O 1
ATOM 3954 N N . PRO A 1 490 ? -19.221 -25.499 36.640 1.00 86.19 490 PRO A N 1
ATOM 3955 C CA . PRO A 1 490 ? -19.235 -25.595 38.102 1.00 86.19 490 PRO A CA 1
ATOM 3956 C C . PRO A 1 490 ? -17.964 -26.210 38.686 1.00 86.19 490 PRO A C 1
ATOM 3958 O O . PRO A 1 490 ? -17.481 -25.758 39.723 1.00 86.19 490 PRO A O 1
ATOM 3961 N N . ARG A 1 491 ? -17.410 -27.237 38.023 1.00 88.38 491 ARG A N 1
ATOM 3962 C CA . ARG A 1 491 ? -16.170 -27.885 38.461 1.00 88.38 491 ARG A CA 1
ATOM 3963 C C . ARG A 1 491 ? -15.000 -26.898 38.481 1.00 88.38 491 ARG A C 1
ATOM 3965 O O . ARG A 1 491 ? -14.353 -26.771 39.514 1.00 88.38 491 ARG A O 1
ATOM 3972 N N . LEU A 1 492 ? -14.774 -26.175 37.382 1.00 88.12 492 LEU A N 1
ATOM 3973 C CA . LEU A 1 492 ? -13.681 -25.201 37.282 1.00 88.12 492 LEU A CA 1
ATOM 3974 C C . LEU A 1 492 ? -13.840 -24.043 38.275 1.00 88.12 492 LEU A C 1
ATOM 3976 O O . LEU A 1 492 ? -12.862 -23.634 38.891 1.00 88.12 492 LEU A O 1
ATOM 3980 N N . LEU A 1 493 ? -15.064 -23.543 38.473 1.00 87.44 493 LEU A N 1
ATOM 3981 C CA . LEU A 1 493 ? -15.326 -22.473 39.444 1.00 87.44 493 LEU A CA 1
ATOM 3982 C C . LEU A 1 493 ? -14.974 -22.905 40.876 1.00 87.44 493 LEU A C 1
ATOM 3984 O O . LEU A 1 493 ? -14.357 -22.145 41.619 1.00 87.44 493 LEU A O 1
ATOM 3988 N N . ARG A 1 494 ? -15.326 -24.137 41.260 1.00 86.94 494 ARG A N 1
ATOM 3989 C CA . ARG A 1 494 ? -14.998 -24.685 42.586 1.00 86.94 494 ARG A CA 1
ATOM 3990 C C . ARG A 1 494 ? -13.507 -24.959 42.760 1.00 86.94 494 ARG A C 1
ATOM 3992 O O . ARG A 1 494 ? -12.976 -24.670 43.828 1.00 86.94 494 ARG A O 1
ATOM 3999 N N . GLU A 1 495 ? -12.842 -25.504 41.740 1.00 86.94 495 GLU A N 1
ATOM 4000 C CA . GLU A 1 495 ? -11.388 -25.738 41.751 1.00 86.94 495 GLU A CA 1
ATOM 4001 C C . GLU A 1 495 ? -10.617 -24.423 41.947 1.00 86.94 495 GLU A C 1
ATOM 4003 O O . GLU A 1 495 ? -9.711 -24.353 42.776 1.00 86.94 495 GLU A O 1
ATOM 4008 N N . GLU A 1 496 ? -11.028 -23.360 41.252 1.00 83.56 496 GLU A N 1
ATOM 4009 C CA . GLU A 1 496 ? -10.420 -22.032 41.366 1.00 83.56 496 GLU A CA 1
ATOM 4010 C C . GLU A 1 496 ? -10.574 -21.437 42.776 1.00 83.56 496 GLU A C 1
ATOM 4012 O O . GLU A 1 496 ? -9.627 -20.867 43.316 1.00 83.56 496 GLU A O 1
ATOM 4017 N N . LEU A 1 497 ? -11.745 -21.599 43.404 1.00 82.88 497 LEU A N 1
ATOM 4018 C CA . LEU A 1 497 ? -11.987 -21.141 44.777 1.00 82.88 497 LEU A CA 1
ATOM 4019 C C . LEU A 1 497 ? -11.169 -21.932 45.810 1.00 82.88 497 LEU A C 1
ATOM 4021 O O . LEU A 1 497 ? -10.701 -21.357 46.790 1.00 82.88 497 LEU A O 1
ATOM 4025 N N . GLN A 1 498 ? -10.967 -23.237 45.596 1.00 81.50 498 GLN A N 1
ATOM 4026 C CA . GLN A 1 498 ? -10.165 -24.080 46.492 1.00 81.50 498 GLN A CA 1
ATOM 4027 C C . GLN A 1 498 ? -8.681 -23.705 46.475 1.00 81.50 498 GLN A C 1
ATOM 4029 O O . GLN A 1 498 ? -8.052 -23.697 47.530 1.00 81.50 498 GLN A O 1
ATOM 4034 N N . MET A 1 499 ? -8.133 -23.346 45.309 1.00 73.56 499 MET A N 1
ATOM 4035 C CA . MET A 1 499 ? -6.737 -22.906 45.182 1.00 73.56 499 MET A CA 1
ATOM 4036 C C . MET A 1 499 ? -6.430 -21.588 45.915 1.00 73.56 499 MET A C 1
ATOM 4038 O O . MET A 1 499 ? -5.263 -21.246 46.068 1.00 73.56 499 MET A O 1
ATOM 4042 N N . GLN A 1 500 ? -7.446 -20.841 46.358 1.00 61.97 500 GLN A N 1
ATOM 4043 C CA . GLN A 1 500 ? -7.270 -19.589 47.106 1.00 61.97 500 GLN A CA 1
ATOM 4044 C C . GLN A 1 500 ? -7.378 -19.751 48.626 1.00 61.97 500 GLN A C 1
ATOM 4046 O O . GLN A 1 500 ? -6.935 -18.869 49.359 1.00 61.97 500 GLN A O 1
ATOM 4051 N N . GLU A 1 501 ? -7.976 -20.846 49.108 1.00 59.03 501 GLU A N 1
ATOM 4052 C CA . GLU A 1 501 ? -8.038 -21.176 50.541 1.00 59.03 501 GLU A CA 1
ATOM 4053 C C . GLU A 1 501 ? -6.739 -21.855 51.038 1.00 59.03 501 GLU A C 1
ATOM 4055 O O . GLU A 1 501 ? -6.534 -21.968 52.249 1.00 59.03 501 GLU A O 1
ATOM 4060 N N . SER A 1 502 ? -5.869 -22.288 50.113 1.00 45.44 502 SER A N 1
ATOM 4061 C CA . SER A 1 502 ? -4.533 -22.871 50.340 1.00 45.44 502 SER A CA 1
ATOM 4062 C C . SER A 1 502 ? -3.414 -21.853 50.167 1.00 45.44 502 SER A C 1
ATOM 4064 O O . SER A 1 502 ? -2.466 -21.883 50.985 1.00 45.44 502 SER A O 1
#

Sequence (502 aa):
MPKDEKSEADDIWQHGQEGRIHYFVHKPTWRCGIHIRGLADLVGINERVIRSALKNTEKKEGDLRQNYETELYKILKNREIFLVDLRQNSPRLNGKEVHVILAEICFDIAHYYSGKGYKEAHQTVGEMGRLGAPQFVFIKSGFNPHTNKIVLDEIEYLIAKQEIQVTKSRTGMMWMYTNPNTGECGIGLKSITHICGGVALKQVVTYIEKHQDHDRAFIRTGADAIVRSNVAYDTIYYFGHNASPRKTRAKEWAAKLQQIDTYIHQQTGYAETNRESKDDLIAAQQREIERLRKQLGLYNTTGLVRWHFLLGTTLDYKFGGSGAVVKSEIETTATRQLLDFAIGNLKHYAKHHRVLDGLNPNADHNIVTYKSHHETLDVNAINEHIGYYVGYKKGIEKLTDKDHSQDSYHLVAVCTRYPEILAQQAGSKWSKLQDGLYRLDLLIKIIVVVTSQVEIAPHNSSWLLFSHDKERVEYALALPENADIPEYVPRLLREELQMQES

Secondary structure (DSSP, 8-state):
-------TT---EEEEEETTEEEEEETTT--EEEEHHHHHHHHTS-HHHHHHHHHHHTS-TTSS-GGG--HHHHHHTTS--B---TTSPPPEETTEE--EEEHHHHHHHHHHHHHTT-HHHHHHHHHHHHH-HHHHHHHHHT-----EEEEETTEEEEEEEEEEE-SSS-EEEEEEEE-TTT--EEEEHHHHHHHTTS--HHHHHHHHHTSTTGGGSEEE-STT-EEEHHHHHHHHHIIIIISSS--HHHHHHHHHTTTHHHHHHHHHT-----HHHHHHHHHHHHHHHHHHHHHHHTB-TTS-B-HHHHHHHHHHHHHTTTT-----S----SS----SEEEE-HHHHTTTS---TT--TTSSEEEEEEE-TTS---HHHHHHHHHHHHHHHHHHHHH-SS--TT--EEEEEEESS--HHHHHHHGGGEEEEETTEEEEESSSEEEEEETTTS---GGGHHHHHT-S-HHHHHHHHTSGGGTTS-THHHHHHHHHHHHHH-

Radius of gyration: 46.23 Å; chains: 1; bounding box: 87×65×132 Å